Protein AF-A0A7S2QIS1-F1 (afdb_monomer)

Organism: NCBI:txid1333877

pLDDT: mean 78.97, std 19.15, range [26.39, 96.31]

Solvent-accessible surface area (backbone atoms only — not comparable to full-atom values): 29448 Å² total; per-residue (Å²): 134,86,77,78,49,50,75,44,41,36,28,48,92,84,50,73,50,76,44,69,24,84,51,72,32,66,68,44,48,47,56,44,45,28,76,73,70,75,50,74,79,68,69,43,47,18,45,85,85,67,52,71,47,90,46,44,65,52,46,37,56,51,50,71,71,72,50,53,39,27,42,43,76,37,69,70,56,55,51,52,50,48,53,50,52,52,51,52,48,49,53,52,52,47,54,53,50,52,53,54,48,50,56,50,49,54,62,44,52,55,49,53,48,52,50,53,52,48,55,51,50,53,52,51,51,50,51,48,52,52,50,52,52,51,50,51,54,50,52,49,52,52,48,53,51,52,51,51,52,45,56,52,48,55,57,47,50,51,54,50,51,54,52,48,51,52,50,53,49,52,51,48,54,51,49,56,48,50,52,54,49,52,48,52,51,52,53,48,51,50,52,51,53,51,51,52,50,52,53,49,51,50,50,51,50,49,53,54,46,54,55,44,56,50,49,54,52,48,52,49,51,52,49,52,48,51,54,50,51,52,50,51,47,53,52,47,53,55,51,46,65,58,56,56,73,64,48,67,79,51,59,81,72,65,83,79,73,79,97,74,83,88,85,86,81,89,87,85,90,82,91,90,90,89,89,90,88,94,93,92,92,92,89,94,90,90,89,87,93,86,92,87,92,87,87,80,64,71,66,58,50,50,57,49,54,50,52,48,51,52,49,59,48,51,50,48,53,52,44,54,51,52,50,52,51,50,48,52,51,50,52,52,49,51,51,51,51,52,50,49,50,52,53,48,55,50,51,52,51,51,50,48,54,52,48,57,54,47,51,50,51,52,50,53,50,49,51,55,50,53,59,53,61,69,47,66,86,54,86,83,47,78,65,61,53,50,53,47,55,48,51,54,48,53,54,51,50,51,52,49,49,55,49,51,52,51,52,50,52,51,51,51,51,49,54,51,48,52,53,49,52,52,49,54,51,48,56,53,50,56,48,52,50,52,51,51,51,52,52,49,54,48,54,55,51,52,49,54,50,50,57,48,51,52,48,52,57,46,53,55,47,51,53,51,52,51,53,49,56,46,53,61,46,51,54,70,54,50,69,77,75,68,80,88,86,88,80,91,83,93,78,88,78,85,87,78,85,78,77,93,81,81,79,90,86,87,133

Mean predicted aligned error: 23.15 Å

Radius of gyration: 76.37 Å; Cα contacts (8 Å, |Δi|>4): 137; chains: 1; bounding box: 144×83×243 Å

Sequence (507 aa):
METGGQSVTVQVCGRRERVSVPQVTARALAAAVERRFEVRPPFLFADQQGRVLPDDAAIASYVGLGDPLVVRLTEGVLHDFGRRVDQMRHLQWGFLADQLAAAKQDGSEQKADMQKWGLAVEQEQAARQAADAQLQSSVSALHEQLVQDRAARDALQKKVEERTGEVQLKLRQALDHVQGLLSKERDGIHAALAAESAARDEANARMRKDVSDIKDALAAEEGQRKFADDALRLSLQQAESFTGRDNEGRLIQMQGLANSVKDLQASLHEVKTEVGKAHFTIGSKYQDAEQMHKQGAGEHARQLGELQRALDVEAKERQVLGDTVRHLAAELARRSDEEAQARGSEIERLTRFISEESDRRQEGYRQVKASVSSLEPLSGQPSQVRELEQTILECRELMRAEQGERENLLGDLARKNELLQASVARLREDCKEAMQREVRSRVDREQAVREEMERRLHEVRSDVEVLAGHLYRDDAHSHASGKDLGGFGSARLVGHDFGAGRDAYGG

Foldseek 3Di:
DDLQWDWAWAAEPNDIDIFTFSAQFQVRVQVRCCVPVVQHDDKFKDFPVRHTQDGSVSRRVRRVVVGYIYIDHDPVSVVVVVVVVVVVVVVVVVVVVVVVVVVVVVVVVVVVVVVVVVVVVVVVVVVVVVVVVVVVVVVVVVVVVVVVVVVVVVVVVVVVVVVVVVVVVVVVVVVVVVVVVVVVVVVVVVVVVVVVVVVVVVVVVVVVVVVVVVVVVVVVVVVVVVVVVVVVVVVVVVVCVVVVVVCVVVVVPPPDDDPDDDDDDDDDDDDDDDDDDDDDDDDDDDDDDDDDDDDDVPPVVVVCVVVVVVVVVVVVVVVVVVVVVVVVVVVVVVVVVVVVVVVVVVVVVVVVVVVVVVVVVVVVVVVVVVVVVVCVVVVPDPVVVVVVVVVVVVVVVVVVVVVVVVVVVVVVVV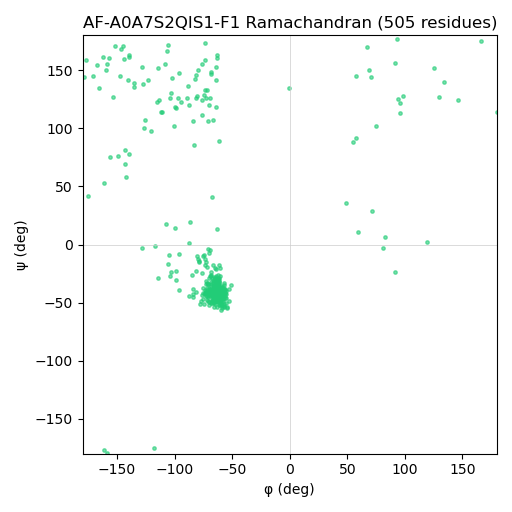VVVVVVVVVVVVVVVVVVVVVVVVVVVVVVVVVVVVVVVVVVVVVVVVVVVVVVVVVVVVVVVPVVPDDDDDDDDDDDDDDDDDDDDDDDDDD

Secondary structure (DSSP, 8-state):
-----EEEEEEETTEEEEEEESS--HHHHHHHHHHHH-PPSPEEEE-TT-PBP-SHHHHHHHHTTTPPEEEEEPHHHHHHHHHHHHHHHHHHHHHHHHHHHHHHHHHHHHHHHHHHHHHHHHHHHHHHHHHHHHHHHHHHHHHHHHHHHHHHHHHHHHHHHHHHHHHHHHHHHHHHHHHHHHHHHHHHHHHHHHHHHHHHHHHHHHHHHHHHHHHHHHHHHHHHHHHHHHHHHHHHHHHHHHHHHHHHHHHTTSTTS----------------------------------------HHHHHHHHHHHHHHHHHHHHHHHHHHHHHHHHHHHHHHHHHHHHHHHHHHHHHHHHHHHHHHHHHHHHHHHHHHHHTTGGGTT-HHHHHHHHHHHHHHHHHHHHHHHHHHHHHHHHHHHHHHHHHHHHHHHHHHHHHHHHHHHHHHHHHHHHHHHHHHHHHHHHHHHHHHHHHHHHHHHHHTTS---------------PPP--------

Structure (mmCIF, N/CA/C/O backbone):
data_AF-A0A7S2QIS1-F1
#
_entry.id   AF-A0A7S2QIS1-F1
#
loop_
_atom_site.group_PDB
_atom_site.id
_atom_site.type_symbol
_atom_site.label_atom_id
_atom_site.label_alt_id
_atom_site.label_comp_id
_atom_site.label_asym_id
_atom_site.label_entity_id
_atom_site.label_seq_id
_atom_site.pdbx_PDB_ins_code
_atom_site.Cartn_x
_atom_site.Cartn_y
_atom_site.Cartn_z
_atom_site.occupancy
_atom_site.B_iso_or_equiv
_atom_site.auth_seq_id
_atom_site.auth_comp_id
_atom_site.auth_asym_id
_atom_site.auth_atom_id
_atom_site.pdbx_PDB_model_num
ATOM 1 N N . MET A 1 1 ? 77.927 1.293 -62.527 1.00 38.12 1 MET A N 1
ATOM 2 C CA . MET A 1 1 ? 77.959 2.004 -63.821 1.00 38.12 1 MET A CA 1
ATOM 3 C C . MET A 1 1 ? 76.641 2.725 -63.966 1.00 38.12 1 MET A C 1
ATOM 5 O O . MET A 1 1 ? 75.612 2.063 -63.980 1.00 38.12 1 MET A O 1
ATOM 9 N N . GLU A 1 2 ? 76.662 4.050 -64.002 1.00 40.25 2 GLU A N 1
ATOM 10 C CA . GLU A 1 2 ? 75.451 4.850 -64.174 1.00 40.25 2 GLU A CA 1
ATOM 11 C C . GLU A 1 2 ? 75.141 4.946 -65.670 1.00 40.25 2 GLU A C 1
ATOM 13 O O . GLU A 1 2 ? 75.840 5.617 -66.426 1.00 40.25 2 GLU A O 1
ATOM 18 N N . THR A 1 3 ? 74.117 4.226 -66.126 1.00 48.91 3 THR A N 1
ATOM 19 C CA . THR A 1 3 ? 73.605 4.386 -67.490 1.00 48.91 3 THR A CA 1
ATOM 20 C C . THR A 1 3 ? 72.883 5.726 -67.570 1.00 48.91 3 THR A C 1
ATOM 22 O O . THR A 1 3 ? 71.795 5.858 -67.007 1.00 48.91 3 THR A O 1
ATOM 25 N N . GLY A 1 4 ? 73.490 6.712 -68.235 1.00 56.56 4 GLY A N 1
ATOM 26 C CA . GLY A 1 4 ? 72.956 8.070 -68.370 1.00 56.56 4 GLY A CA 1
ATOM 27 C C . GLY A 1 4 ? 71.607 8.105 -69.090 1.00 56.56 4 GLY A C 1
ATOM 28 O O . GLY A 1 4 ? 71.554 8.229 -70.310 1.00 56.56 4 GLY A O 1
ATOM 29 N N . GLY A 1 5 ? 70.520 7.978 -68.327 1.00 70.38 5 GLY A N 1
ATOM 30 C CA . GLY A 1 5 ? 69.157 7.987 -68.847 1.00 70.38 5 GLY A CA 1
ATOM 31 C C . GLY A 1 5 ? 68.770 9.367 -69.371 1.00 70.38 5 GLY A C 1
ATOM 32 O O . GLY A 1 5 ? 68.854 10.364 -68.653 1.00 70.38 5 GLY A O 1
ATOM 33 N N . GLN A 1 6 ? 68.323 9.423 -70.622 1.00 80.75 6 GLN A N 1
ATOM 34 C CA . GLN A 1 6 ? 67.817 10.645 -71.233 1.00 80.75 6 GLN A CA 1
ATOM 35 C C . GLN A 1 6 ? 66.428 10.954 -70.662 1.00 80.75 6 GLN A C 1
ATOM 37 O O . GLN A 1 6 ? 65.549 10.092 -70.600 1.00 80.75 6 GLN A O 1
ATOM 42 N N . SER A 1 7 ? 66.251 12.189 -70.190 1.00 88.31 7 SER A N 1
ATOM 43 C CA . SER A 1 7 ? 65.074 12.606 -69.427 1.00 88.31 7 SER A CA 1
ATOM 44 C C . SER A 1 7 ? 64.098 13.361 -70.330 1.00 88.31 7 SER A C 1
ATOM 46 O O . SER A 1 7 ? 64.311 14.526 -70.655 1.00 88.31 7 SER A O 1
ATOM 48 N N . VAL A 1 8 ? 63.037 12.678 -70.757 1.00 91.25 8 VAL A N 1
ATOM 49 C CA . VAL A 1 8 ? 62.093 13.134 -71.785 1.00 91.25 8 VAL A CA 1
ATOM 50 C C . VAL A 1 8 ? 60.805 13.617 -71.134 1.00 91.25 8 VAL A C 1
ATOM 52 O O . VAL A 1 8 ? 60.216 12.906 -70.321 1.00 91.25 8 VAL A O 1
ATOM 55 N N . THR A 1 9 ? 60.333 14.808 -71.497 1.00 92.94 9 THR A N 1
ATOM 56 C CA . THR A 1 9 ? 59.001 15.270 -71.078 1.00 92.94 9 THR A CA 1
ATOM 57 C C . THR A 1 9 ? 57.951 14.665 -72.008 1.00 92.94 9 THR A C 1
ATOM 59 O O . THR A 1 9 ? 58.052 14.808 -73.223 1.00 92.94 9 THR A O 1
ATOM 62 N N . VAL A 1 10 ? 56.948 13.990 -71.449 1.00 93.81 10 VAL A N 1
ATOM 63 C CA . VAL A 1 10 ? 55.890 13.296 -72.193 1.00 93.81 10 VAL A CA 1
ATOM 64 C C . VAL A 1 10 ? 54.515 13.747 -71.698 1.00 93.81 10 VAL A C 1
ATOM 66 O O . VAL A 1 10 ? 54.293 13.891 -70.494 1.00 93.81 10 VAL A O 1
ATOM 69 N N . GLN A 1 11 ? 53.585 13.967 -72.628 1.00 93.62 11 GLN A N 1
ATOM 70 C CA . GLN A 1 11 ? 52.200 14.345 -72.355 1.00 93.62 11 GLN A CA 1
ATOM 71 C C . GLN A 1 11 ? 51.240 13.213 -72.739 1.00 93.62 11 GLN A C 1
ATOM 73 O O . GLN A 1 11 ? 51.070 12.929 -73.922 1.00 93.62 11 GLN A O 1
ATOM 78 N N . VAL A 1 12 ? 50.558 12.616 -71.758 1.00 91.81 12 VAL A N 1
ATOM 79 C CA . VAL A 1 12 ? 49.517 11.591 -71.962 1.00 91.81 12 VAL A CA 1
ATOM 80 C C . VAL A 1 12 ? 48.182 12.156 -71.479 1.00 91.81 12 VAL A C 1
ATOM 82 O O . VAL A 1 12 ? 48.073 12.565 -70.326 1.00 91.81 12 VAL A O 1
ATOM 85 N N . CYS A 1 13 ? 47.165 12.211 -72.346 1.00 84.19 13 CYS A N 1
ATOM 86 C CA . CYS A 1 13 ? 45.804 12.661 -71.989 1.00 84.19 13 CYS A CA 1
ATOM 87 C C . CYS A 1 13 ? 45.747 13.994 -71.198 1.00 84.19 13 CYS A C 1
ATOM 89 O O . CYS A 1 13 ? 44.923 14.166 -70.306 1.00 84.19 13 CYS A O 1
ATOM 91 N N . GLY A 1 14 ? 46.648 14.936 -71.505 1.00 84.44 14 GLY A N 1
ATOM 92 C CA . GLY A 1 14 ? 46.762 16.240 -70.830 1.00 84.44 14 GLY A CA 1
ATOM 93 C C . GLY A 1 14 ? 47.723 16.277 -69.632 1.00 84.44 14 GLY A C 1
ATOM 94 O O . GLY A 1 14 ? 48.282 17.333 -69.344 1.00 84.44 14 GLY A O 1
ATOM 95 N N . ARG A 1 15 ? 48.007 15.140 -68.985 1.00 90.88 15 ARG A N 1
ATOM 96 C CA . ARG A 1 15 ? 48.992 15.030 -67.897 1.00 90.88 15 ARG A CA 1
ATOM 97 C C . ARG A 1 15 ? 50.411 15.040 -68.481 1.00 90.88 15 ARG A C 1
ATOM 99 O O . ARG A 1 15 ? 50.727 14.221 -69.341 1.00 90.88 15 ARG A O 1
ATOM 106 N N . ARG A 1 16 ? 51.260 15.968 -68.027 1.00 92.06 16 ARG A N 1
ATOM 107 C CA . ARG A 1 16 ? 52.677 16.095 -68.424 1.00 92.06 16 ARG A CA 1
ATOM 108 C C . ARG A 1 16 ? 53.584 15.567 -67.318 1.00 92.06 16 ARG A C 1
ATOM 110 O O . ARG A 1 16 ? 53.503 16.063 -66.201 1.00 92.06 16 ARG A O 1
ATOM 117 N N . GLU A 1 17 ? 54.477 14.632 -67.632 1.00 92.69 17 GLU A N 1
ATOM 118 C CA . GLU A 1 17 ? 55.525 14.171 -66.710 1.00 92.69 17 GLU A CA 1
ATOM 119 C C . GLU A 1 17 ? 56.859 13.951 -67.426 1.00 92.69 17 GLU A C 1
ATOM 121 O O . GLU A 1 17 ? 56.909 13.821 -68.647 1.00 92.69 17 GLU A O 1
ATOM 126 N N . ARG A 1 18 ? 57.957 13.906 -66.663 1.00 91.94 18 ARG A N 1
ATOM 127 C CA . ARG A 1 18 ? 59.291 13.607 -67.189 1.00 91.94 18 ARG A CA 1
ATOM 128 C C . ARG A 1 18 ? 59.643 12.145 -66.912 1.00 91.94 18 ARG A C 1
ATOM 130 O O . ARG A 1 18 ? 59.717 11.739 -65.755 1.00 91.94 18 ARG A O 1
ATOM 137 N N . VAL A 1 19 ? 59.862 11.365 -67.967 1.00 92.69 19 VAL A N 1
ATOM 138 C CA . VAL A 1 19 ? 60.291 9.961 -67.897 1.00 92.69 19 VAL A CA 1
ATOM 139 C C . VAL A 1 19 ? 61.784 9.849 -68.194 1.00 92.69 19 VAL A C 1
ATOM 141 O O . VAL A 1 19 ? 62.308 10.565 -69.042 1.00 92.69 19 VAL A O 1
ATOM 144 N N . SER A 1 20 ? 62.482 8.945 -67.508 1.00 90.50 20 SER A N 1
ATOM 145 C CA . SER A 1 20 ? 63.873 8.605 -67.830 1.00 90.50 20 SER A CA 1
ATOM 146 C C . SER A 1 20 ? 63.899 7.345 -68.690 1.00 90.50 20 SER A C 1
ATOM 148 O O . SER A 1 20 ? 63.323 6.328 -68.298 1.00 90.50 20 SER A O 1
ATOM 150 N N . VAL A 1 21 ? 64.549 7.407 -69.853 1.00 91.06 21 VAL A N 1
ATOM 151 C CA . VAL A 1 21 ? 64.734 6.266 -70.762 1.00 91.06 21 VAL A CA 1
ATOM 152 C C . VAL A 1 21 ? 66.221 6.032 -71.043 1.00 91.06 21 VAL A C 1
ATOM 154 O O . VAL A 1 21 ? 66.971 6.995 -71.193 1.00 91.06 21 VAL A O 1
ATOM 157 N N . PRO A 1 22 ? 66.687 4.771 -71.143 1.00 86.81 22 PRO A N 1
ATOM 158 C CA . PRO A 1 22 ? 68.093 4.482 -71.440 1.00 86.81 22 PRO A CA 1
ATOM 159 C C . PRO A 1 22 ? 68.480 4.867 -72.877 1.00 86.81 22 PRO A C 1
ATOM 161 O O . PRO A 1 22 ? 69.638 5.166 -73.142 1.00 86.81 22 PRO A O 1
ATOM 164 N N . GLN A 1 23 ? 67.510 4.857 -73.796 1.00 87.50 23 GLN A N 1
ATOM 165 C CA . GLN A 1 23 ? 67.614 5.310 -75.182 1.00 87.50 23 GLN A CA 1
ATOM 166 C C . GLN A 1 23 ? 66.253 5.874 -75.603 1.00 87.50 23 GLN A C 1
ATOM 168 O O . GLN A 1 23 ? 65.217 5.348 -75.189 1.00 87.50 23 GLN A O 1
ATOM 173 N N . VAL A 1 24 ? 66.235 6.919 -76.431 1.00 88.88 24 VAL A N 1
ATOM 174 C CA . VAL A 1 24 ? 64.994 7.506 -76.958 1.00 88.88 24 VAL A CA 1
ATOM 175 C C . VAL A 1 24 ? 64.531 6.703 -78.176 1.00 88.88 24 VAL A C 1
ATOM 177 O O . VAL A 1 24 ? 64.858 7.013 -79.314 1.00 88.88 24 VAL A O 1
ATOM 180 N N . THR A 1 25 ? 63.782 5.636 -77.903 1.00 91.12 25 THR A N 1
ATOM 181 C CA . THR A 1 25 ? 63.084 4.803 -78.895 1.00 91.12 25 THR A CA 1
ATOM 182 C C . THR A 1 25 ? 61.619 4.658 -78.501 1.00 91.12 25 THR A C 1
ATOM 184 O O . THR A 1 25 ? 61.286 4.685 -77.311 1.00 91.12 25 THR A O 1
ATOM 187 N N . ALA A 1 26 ? 60.731 4.446 -79.471 1.00 89.38 26 ALA A N 1
ATOM 188 C CA . ALA A 1 26 ? 59.305 4.217 -79.263 1.00 89.38 26 ALA A CA 1
ATOM 189 C C . ALA A 1 26 ? 59.052 3.075 -78.265 1.00 89.38 26 ALA A C 1
ATOM 191 O O . ALA A 1 26 ? 58.175 3.182 -77.411 1.00 89.38 26 ALA A O 1
ATOM 192 N N . ARG A 1 27 ? 59.861 2.005 -78.308 1.00 90.75 27 ARG A N 1
ATOM 193 C CA . ARG A 1 27 ? 59.760 0.872 -77.371 1.00 90.75 27 ARG A CA 1
ATOM 194 C C . ARG A 1 27 ? 60.169 1.244 -75.942 1.00 90.75 27 ARG A C 1
ATOM 196 O O . ARG A 1 27 ? 59.479 0.855 -75.000 1.00 90.75 27 ARG A O 1
ATOM 203 N N . ALA A 1 28 ? 61.272 1.973 -75.764 1.00 90.25 28 ALA A N 1
ATOM 204 C CA . ALA A 1 28 ? 61.731 2.391 -74.438 1.00 90.25 28 ALA A CA 1
ATOM 205 C C . ALA A 1 28 ? 60.793 3.440 -73.820 1.00 90.25 28 ALA A C 1
ATOM 207 O O . ALA A 1 28 ? 60.433 3.331 -72.647 1.00 90.25 28 ALA A O 1
ATOM 208 N N . LEU A 1 29 ? 60.334 4.401 -74.626 1.00 91.31 29 LEU A N 1
ATOM 209 C CA . LEU A 1 29 ? 59.331 5.387 -74.234 1.00 91.31 29 LEU A CA 1
ATOM 210 C C . LEU A 1 29 ? 57.991 4.729 -73.905 1.00 91.31 29 LEU A C 1
ATOM 212 O O . LEU A 1 29 ? 57.405 5.076 -72.887 1.00 91.31 29 LEU A O 1
ATOM 216 N N . ALA A 1 30 ? 57.528 3.747 -74.685 1.00 91.19 30 ALA A N 1
ATOM 217 C CA . ALA A 1 30 ? 56.292 3.024 -74.385 1.00 91.19 30 ALA A CA 1
ATOM 218 C C . ALA A 1 30 ? 56.373 2.305 -73.031 1.00 91.19 30 ALA A C 1
ATOM 220 O O . ALA A 1 30 ? 55.487 2.478 -72.201 1.00 91.19 30 ALA A O 1
ATOM 221 N N . ALA A 1 31 ? 57.462 1.579 -72.761 1.00 90.50 31 ALA A N 1
ATOM 222 C CA . ALA A 1 31 ? 57.654 0.904 -71.476 1.00 90.50 31 ALA A CA 1
ATOM 223 C C . ALA A 1 31 ? 57.776 1.887 -70.292 1.00 90.50 31 ALA A C 1
ATOM 225 O O . ALA A 1 31 ? 57.340 1.578 -69.182 1.00 90.50 31 ALA A O 1
ATOM 226 N N . ALA A 1 32 ? 58.355 3.074 -70.505 1.00 90.69 32 ALA A N 1
ATOM 227 C CA . ALA A 1 32 ? 58.434 4.116 -69.482 1.00 90.69 32 ALA A CA 1
ATOM 228 C C . ALA A 1 32 ? 57.080 4.809 -69.242 1.00 90.69 32 ALA A C 1
ATOM 230 O O . ALA A 1 32 ? 56.722 5.067 -68.095 1.00 90.69 32 ALA A O 1
ATOM 231 N N . VAL A 1 33 ? 56.308 5.063 -70.302 1.00 91.50 33 VAL A N 1
ATOM 232 C CA . VAL A 1 33 ? 54.951 5.625 -70.236 1.00 91.50 33 VAL A CA 1
ATOM 233 C C . VAL A 1 33 ? 53.989 4.651 -69.562 1.00 91.50 33 VAL A C 1
ATOM 235 O O . VAL A 1 33 ? 53.273 5.058 -68.653 1.00 91.50 33 VAL A O 1
ATOM 238 N N . GLU A 1 34 ? 54.024 3.367 -69.921 1.00 91.06 34 GLU A N 1
ATOM 239 C CA . GLU A 1 34 ? 53.191 2.327 -69.304 1.00 91.06 34 GLU A CA 1
ATOM 240 C C . GLU A 1 34 ? 53.420 2.234 -67.791 1.00 91.06 34 GLU A C 1
ATOM 242 O O . GLU A 1 34 ? 52.472 2.271 -67.011 1.00 91.06 34 GLU A O 1
ATOM 247 N N . ARG A 1 35 ? 54.685 2.226 -67.354 1.00 90.00 35 ARG A N 1
ATOM 248 C CA . ARG A 1 35 ? 55.040 2.204 -65.925 1.00 90.00 35 ARG A CA 1
ATOM 249 C C . ARG A 1 35 ? 54.703 3.489 -65.168 1.00 90.00 35 ARG A C 1
ATOM 251 O O . ARG A 1 35 ? 54.626 3.445 -63.946 1.00 90.00 35 ARG A O 1
ATOM 258 N N . ARG A 1 36 ? 54.598 4.634 -65.852 1.00 89.94 36 ARG A N 1
ATOM 259 C CA . ARG A 1 36 ? 54.477 5.955 -65.207 1.00 89.94 36 ARG A CA 1
ATOM 260 C C . ARG A 1 36 ? 53.063 6.536 -65.237 1.00 89.94 36 ARG A C 1
ATOM 262 O O . ARG A 1 36 ? 52.714 7.312 -64.354 1.00 89.94 36 ARG A O 1
ATOM 269 N N . PHE A 1 37 ? 52.270 6.158 -66.234 1.00 87.56 37 PHE A N 1
ATOM 270 C CA . PHE A 1 37 ? 50.898 6.622 -66.444 1.00 87.56 37 PHE A CA 1
ATOM 271 C C . PHE A 1 37 ? 49.859 5.487 -66.358 1.00 87.56 37 PHE A C 1
ATOM 273 O O . PHE A 1 37 ? 48.674 5.756 -66.529 1.00 87.56 37 PHE A O 1
ATOM 280 N N . GLU A 1 38 ? 50.284 4.236 -66.128 1.00 86.69 38 GLU A N 1
ATOM 281 C CA . GLU A 1 38 ? 49.441 3.031 -65.949 1.00 86.69 38 GLU A CA 1
ATOM 282 C C . GLU A 1 38 ? 48.514 2.682 -67.140 1.00 86.69 38 GLU A C 1
ATOM 284 O O . GLU A 1 38 ? 47.670 1.786 -67.073 1.00 86.69 38 GLU A O 1
ATOM 289 N N . VAL A 1 39 ? 48.719 3.349 -68.277 1.00 85.62 39 VAL A N 1
ATOM 290 C CA . VAL A 1 39 ? 48.115 3.041 -69.581 1.00 85.62 39 VAL A CA 1
ATOM 291 C C . VAL A 1 39 ? 48.888 1.917 -70.274 1.00 85.62 39 VAL A C 1
ATOM 293 O O . VAL A 1 39 ? 50.107 1.853 -70.164 1.00 85.62 39 VAL A O 1
ATOM 296 N N . ARG A 1 40 ? 48.218 1.050 -71.041 1.00 84.88 40 ARG A N 1
ATOM 297 C CA . ARG A 1 40 ? 48.897 0.009 -71.836 1.00 84.88 40 ARG A CA 1
ATOM 298 C C . ARG A 1 40 ? 49.119 0.443 -73.291 1.00 84.88 40 ARG A C 1
ATOM 300 O O . ARG A 1 40 ? 48.264 1.150 -73.828 1.00 84.88 40 ARG A O 1
ATOM 307 N N . PRO A 1 41 ? 50.214 0.004 -73.944 1.00 84.50 41 PRO A N 1
ATOM 308 C CA . PRO A 1 41 ? 50.383 0.143 -75.391 1.00 84.50 41 PRO A CA 1
ATOM 309 C C . PRO A 1 41 ? 49.298 -0.653 -76.156 1.00 84.50 41 PRO A C 1
ATOM 311 O O . PRO A 1 41 ? 48.717 -1.580 -75.587 1.00 84.50 41 PRO A O 1
ATOM 314 N N . PRO A 1 42 ? 49.034 -0.353 -77.446 1.00 87.00 42 PRO A N 1
ATOM 315 C CA . PRO A 1 42 ? 49.827 0.498 -78.335 1.00 87.00 42 PRO A CA 1
ATOM 316 C C . PRO A 1 42 ? 49.573 2.006 -78.186 1.00 87.00 42 PRO A C 1
ATOM 318 O O . PRO A 1 42 ? 48.441 2.470 -78.024 1.00 87.00 42 PRO A O 1
ATOM 321 N N . PHE A 1 43 ? 50.666 2.762 -78.311 1.00 89.81 43 PHE A N 1
ATOM 322 C CA . PHE A 1 43 ? 50.721 4.223 -78.285 1.00 89.81 43 PHE A CA 1
ATOM 323 C C . PHE A 1 43 ? 51.164 4.770 -79.642 1.00 89.81 43 PHE A C 1
ATOM 325 O O . PHE A 1 43 ? 51.945 4.126 -80.341 1.00 89.81 43 PHE A O 1
ATOM 332 N N . LEU A 1 44 ? 50.735 5.988 -79.968 1.00 90.94 44 LEU A N 1
ATOM 333 C CA . LEU A 1 44 ? 51.276 6.774 -81.075 1.00 90.94 44 LEU A CA 1
ATOM 334 C C . LEU A 1 44 ? 51.987 8.005 -80.504 1.00 90.94 44 LEU A C 1
ATOM 336 O O . LEU A 1 44 ? 51.384 8.777 -79.756 1.00 90.94 44 LEU A O 1
ATOM 340 N N . PHE A 1 45 ? 53.260 8.183 -80.851 1.00 93.31 45 PHE A N 1
ATOM 341 C CA . PHE A 1 45 ? 54.053 9.350 -80.462 1.00 93.31 45 PHE A CA 1
ATOM 342 C C . PHE A 1 45 ? 53.878 10.467 -81.493 1.00 93.31 45 PHE A C 1
ATOM 344 O O . PHE A 1 45 ? 53.877 10.208 -82.694 1.00 93.31 45 PHE A O 1
ATOM 351 N N . ALA A 1 46 ? 53.705 11.701 -81.032 1.00 93.19 46 ALA A N 1
ATOM 352 C CA . ALA A 1 46 ? 53.415 12.859 -81.865 1.00 93.19 46 ALA A CA 1
ATOM 353 C C . ALA A 1 46 ? 54.100 14.129 -81.339 1.00 93.19 46 ALA A C 1
ATOM 355 O O . ALA A 1 46 ? 54.446 14.220 -80.159 1.00 93.19 46 ALA A O 1
ATOM 356 N N . ASP A 1 47 ? 54.265 15.119 -82.213 1.00 92.06 47 ASP A N 1
ATOM 357 C CA . ASP A 1 47 ? 54.684 16.465 -81.816 1.00 92.06 47 ASP A CA 1
ATOM 358 C C . ASP A 1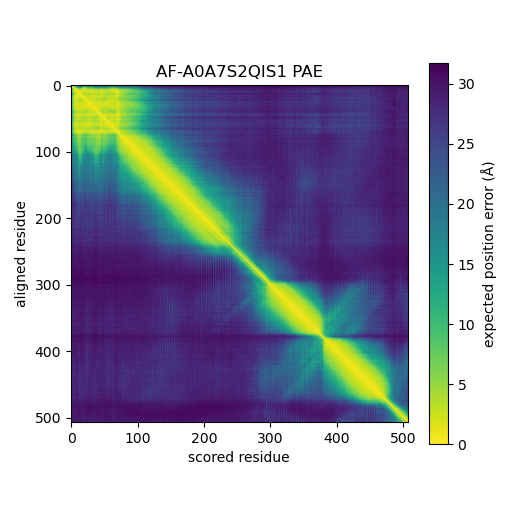 47 ? 53.561 17.248 -81.104 1.00 92.06 47 ASP A C 1
ATOM 360 O O . ASP A 1 47 ? 52.406 16.812 -81.032 1.00 92.06 47 ASP A O 1
ATOM 364 N N . GLN A 1 48 ? 53.887 18.433 -80.574 1.00 88.94 48 GLN A N 1
ATOM 365 C CA . GLN A 1 48 ? 52.898 19.330 -79.958 1.00 88.94 48 GLN A CA 1
ATOM 366 C C . GLN A 1 48 ? 51.794 19.790 -80.927 1.00 88.94 48 GLN A C 1
ATOM 368 O O . GLN A 1 48 ? 50.724 20.203 -80.484 1.00 88.94 48 GLN A O 1
ATOM 373 N N . GLN A 1 49 ? 52.031 19.706 -82.238 1.00 88.56 49 GLN A N 1
ATOM 374 C CA . GLN A 1 49 ? 51.069 20.016 -83.296 1.00 88.56 49 GLN A CA 1
ATOM 375 C C . GLN A 1 49 ? 50.188 18.801 -83.668 1.00 88.56 49 GLN A C 1
ATOM 377 O O . GLN A 1 49 ? 49.317 18.908 -84.532 1.00 88.56 49 GLN A O 1
ATOM 382 N N . GLY A 1 50 ? 50.368 17.655 -83.000 1.00 84.81 50 GLY A N 1
ATOM 383 C CA . GLY A 1 50 ? 49.558 16.445 -83.143 1.00 84.81 50 GLY A CA 1
ATOM 384 C C . GLY A 1 50 ? 49.937 15.533 -84.315 1.00 84.81 50 GLY A C 1
ATOM 385 O O . GLY A 1 50 ? 49.218 14.554 -84.561 1.00 84.81 50 GLY A O 1
ATOM 386 N N . ARG A 1 51 ? 51.040 15.819 -85.023 1.00 90.69 51 ARG A N 1
ATOM 387 C CA . ARG A 1 51 ? 51.561 15.021 -86.145 1.00 90.69 51 ARG A CA 1
ATOM 388 C C . ARG A 1 51 ? 52.340 13.824 -85.604 1.00 90.69 51 ARG A C 1
ATOM 390 O O . ARG A 1 51 ? 53.222 13.986 -84.767 1.00 90.69 51 ARG A O 1
ATOM 397 N N . VAL A 1 52 ? 52.005 12.624 -86.075 1.00 91.19 52 VAL A N 1
ATOM 398 C CA . VAL A 1 52 ? 52.624 11.369 -85.615 1.00 91.19 52 VAL A CA 1
ATOM 399 C C . VAL A 1 52 ? 54.061 11.264 -86.129 1.00 91.19 52 VAL A C 1
ATOM 401 O O . VAL A 1 52 ? 54.312 11.474 -87.315 1.00 91.19 52 VAL A O 1
ATOM 404 N N . LEU A 1 53 ? 54.988 10.913 -85.240 1.00 92.31 53 LEU A N 1
ATOM 405 C CA . LEU A 1 53 ? 56.387 10.643 -85.564 1.00 92.31 53 LEU A CA 1
ATOM 406 C C . LEU A 1 53 ? 56.513 9.155 -85.956 1.00 92.31 53 LEU A C 1
ATOM 408 O O . LEU A 1 53 ? 56.138 8.300 -85.151 1.00 92.31 53 LEU A O 1
ATOM 412 N N . PRO A 1 54 ? 56.961 8.823 -87.183 1.00 86.69 54 PRO A N 1
ATOM 413 C CA . PRO A 1 54 ? 56.804 7.475 -87.738 1.00 86.69 54 PRO A CA 1
ATOM 414 C C . PRO A 1 54 ? 57.851 6.460 -87.258 1.00 86.69 54 PRO A C 1
ATOM 416 O O . PRO A 1 54 ? 57.595 5.260 -87.329 1.00 86.6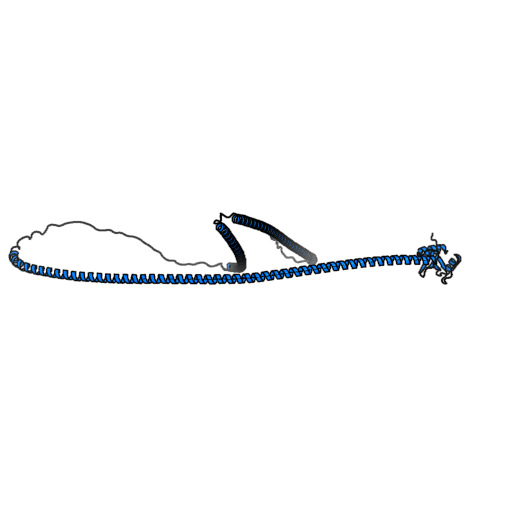9 54 PRO A O 1
ATOM 419 N N . ASP A 1 55 ? 59.020 6.915 -86.800 1.00 90.81 55 ASP A N 1
ATOM 420 C CA . ASP A 1 55 ? 60.150 6.065 -86.429 1.00 90.81 55 ASP A CA 1
ATOM 421 C C . ASP A 1 55 ? 60.945 6.609 -85.226 1.00 90.81 55 ASP A C 1
ATOM 423 O O . ASP A 1 55 ? 60.747 7.734 -84.754 1.00 90.81 55 ASP A O 1
ATOM 427 N N . ASP A 1 56 ? 61.867 5.786 -84.717 1.00 91.56 56 ASP A N 1
ATOM 428 C CA . ASP A 1 56 ? 62.736 6.136 -83.588 1.00 91.56 56 ASP A CA 1
ATOM 429 C C . ASP A 1 56 ? 63.634 7.350 -83.891 1.00 91.56 56 ASP A C 1
ATOM 431 O O . ASP A 1 56 ? 63.964 8.108 -82.979 1.00 91.56 56 ASP A O 1
ATOM 435 N N . ALA A 1 57 ? 64.001 7.574 -85.158 1.00 89.50 57 ALA A N 1
ATOM 436 C CA . ALA A 1 57 ? 64.847 8.692 -85.570 1.00 89.50 57 ALA A CA 1
ATOM 437 C C . ALA A 1 57 ? 64.109 10.038 -85.472 1.00 89.50 57 ALA A C 1
ATOM 439 O O . ALA A 1 57 ? 64.647 10.996 -84.912 1.00 89.50 57 ALA A O 1
ATOM 440 N N . ALA A 1 58 ? 62.862 10.106 -85.944 1.00 89.69 58 ALA A N 1
ATOM 441 C CA . ALA A 1 58 ? 62.001 11.274 -85.801 1.00 89.69 58 ALA A CA 1
ATOM 442 C C . ALA A 1 58 ? 61.685 11.565 -84.325 1.00 89.69 58 ALA A C 1
ATOM 444 O O . ALA A 1 58 ? 61.721 12.723 -83.907 1.00 89.69 58 ALA A O 1
ATOM 445 N N . ILE A 1 59 ? 61.440 10.526 -83.516 1.00 90.12 59 ILE A N 1
ATOM 446 C CA . ILE A 1 59 ? 61.205 10.675 -82.072 1.00 90.12 59 ILE A CA 1
ATOM 447 C C . ILE A 1 59 ? 62.460 11.206 -81.365 1.00 90.12 59 ILE A C 1
ATOM 449 O O . ILE A 1 59 ? 62.366 12.183 -80.621 1.00 90.12 59 ILE A O 1
ATOM 453 N N . ALA A 1 60 ? 63.639 10.631 -81.623 1.00 89.38 60 ALA A N 1
ATOM 454 C CA . ALA A 1 60 ? 64.900 11.101 -81.047 1.00 89.38 60 ALA A CA 1
ATOM 455 C C . ALA A 1 60 ? 65.246 12.536 -81.478 1.00 89.38 60 ALA A C 1
ATOM 457 O O . ALA A 1 60 ? 65.658 13.346 -80.646 1.00 89.38 60 ALA A O 1
ATOM 458 N N . SER A 1 61 ? 65.023 12.879 -82.751 1.00 88.88 61 SER A N 1
ATOM 459 C CA . SER A 1 61 ? 65.247 14.231 -83.269 1.00 88.88 61 SER A CA 1
ATOM 460 C C . SER A 1 61 ? 64.303 15.260 -82.639 1.00 88.88 61 SER A C 1
ATOM 462 O O . SER A 1 61 ? 64.768 16.328 -82.246 1.00 88.88 61 SER A O 1
ATOM 464 N N . TYR A 1 62 ? 63.013 14.937 -82.473 1.00 90.06 62 TYR A N 1
ATOM 465 C CA . TYR A 1 62 ? 62.047 15.841 -81.842 1.00 90.06 62 TYR A CA 1
ATOM 466 C C . TYR A 1 62 ? 62.331 16.042 -80.346 1.00 90.06 62 TYR A C 1
ATOM 468 O O . TYR A 1 62 ? 62.353 17.171 -79.862 1.00 90.06 62 TYR A O 1
ATOM 476 N N . VAL A 1 63 ? 62.644 14.963 -79.620 1.00 89.56 63 VAL A N 1
ATOM 477 C CA . VAL A 1 63 ? 63.051 15.027 -78.204 1.00 89.56 63 VAL A CA 1
ATOM 478 C C . VAL A 1 63 ? 64.338 15.843 -78.016 1.00 89.56 63 VAL A C 1
ATOM 480 O O . VAL A 1 63 ? 64.477 16.540 -77.010 1.00 89.56 63 VAL A O 1
ATOM 483 N N . GLY A 1 64 ? 65.247 15.831 -78.997 1.00 85.69 64 GLY A N 1
ATOM 484 C CA . GLY A 1 64 ? 66.450 16.670 -79.017 1.00 85.69 64 GLY A CA 1
ATOM 485 C C . GLY A 1 64 ? 66.185 18.183 -79.031 1.00 85.69 64 GLY A C 1
ATOM 486 O O . GLY A 1 64 ? 67.075 18.948 -78.668 1.00 85.69 64 GLY A O 1
ATOM 487 N N . LEU A 1 65 ? 64.971 18.625 -79.384 1.00 86.81 65 LEU A N 1
ATOM 488 C CA . LEU A 1 65 ? 64.550 20.031 -79.305 1.00 86.81 65 LEU A CA 1
ATOM 489 C C . LEU A 1 65 ? 64.137 20.457 -77.880 1.00 86.81 65 LEU A C 1
ATOM 491 O O . LEU A 1 65 ? 63.921 21.641 -77.636 1.00 86.81 65 LEU A O 1
ATOM 495 N N . GLY A 1 66 ? 64.008 19.511 -76.940 1.00 83.38 66 GLY A N 1
ATOM 496 C CA . GLY A 1 66 ? 63.551 19.753 -75.562 1.00 83.38 66 GLY A CA 1
ATOM 497 C C . GLY A 1 66 ? 62.028 19.855 -75.390 1.00 83.38 66 GLY A C 1
ATOM 498 O O . GLY A 1 66 ? 61.542 19.974 -74.263 1.00 83.38 66 GLY A O 1
ATOM 499 N N . ASP A 1 67 ? 61.279 19.775 -76.489 1.00 89.06 67 ASP A N 1
ATOM 500 C CA . ASP A 1 67 ? 59.820 19.861 -76.531 1.00 89.06 67 ASP A CA 1
ATOM 501 C C . ASP A 1 67 ? 59.127 18.638 -75.877 1.00 89.06 67 ASP A C 1
ATOM 503 O O . ASP A 1 67 ? 59.636 17.514 -75.946 1.00 89.06 67 ASP A O 1
ATOM 507 N N . PRO A 1 68 ? 57.940 18.807 -75.257 1.00 90.69 68 PRO A N 1
ATOM 508 C CA . PRO A 1 68 ? 57.170 17.694 -74.713 1.00 90.69 68 PRO A CA 1
ATOM 509 C C . PRO A 1 68 ? 56.570 16.814 -75.820 1.00 90.69 68 PRO A C 1
ATOM 511 O O . PRO A 1 68 ? 55.733 17.255 -76.608 1.00 90.69 68 PRO A O 1
ATOM 514 N N . LEU A 1 69 ? 56.942 15.534 -75.819 1.00 92.94 69 LEU A N 1
ATOM 515 C CA . LEU A 1 69 ? 56.432 14.518 -76.739 1.00 92.94 69 LEU A CA 1
ATOM 516 C C . LEU A 1 69 ? 54.984 14.146 -76.379 1.00 92.94 69 LEU A C 1
ATOM 518 O O . LEU A 1 69 ? 54.699 13.758 -75.244 1.00 92.94 69 LEU A O 1
ATOM 522 N N . VAL A 1 70 ? 54.055 14.231 -77.330 1.00 93.31 70 VAL A N 1
ATOM 523 C CA . VAL A 1 70 ? 52.639 13.914 -77.098 1.00 93.31 70 VAL A CA 1
ATOM 524 C C . VAL A 1 70 ? 52.388 12.431 -77.359 1.00 93.31 70 VAL A C 1
ATOM 526 O O . VAL A 1 70 ? 52.670 11.919 -78.438 1.00 93.31 70 VAL A O 1
ATOM 529 N N . VAL A 1 71 ? 51.815 11.730 -76.383 1.00 92.31 71 VAL A N 1
ATOM 530 C CA . VAL A 1 71 ? 51.346 10.349 -76.532 1.00 92.31 71 VAL A CA 1
ATOM 531 C C . VAL A 1 71 ? 49.846 10.351 -76.769 1.00 92.31 71 VAL A C 1
ATOM 533 O O . VAL A 1 71 ? 49.052 10.747 -75.910 1.00 92.31 71 VAL A O 1
ATOM 536 N N . ARG A 1 72 ? 49.453 9.848 -77.937 1.00 90.25 72 ARG A N 1
ATOM 537 C CA . ARG A 1 72 ? 48.065 9.543 -78.272 1.00 90.25 72 ARG A CA 1
ATOM 538 C C . ARG A 1 72 ? 47.812 8.067 -77.967 1.00 90.25 72 ARG A C 1
ATOM 540 O O . ARG A 1 72 ? 48.501 7.191 -78.492 1.00 90.25 72 ARG A O 1
ATOM 547 N N . LEU A 1 73 ? 46.825 7.799 -77.115 1.00 88.62 73 LEU A N 1
ATOM 548 C CA . LEU A 1 73 ? 46.299 6.447 -76.930 1.00 88.62 73 LEU A CA 1
ATOM 549 C C . LEU A 1 73 ? 45.566 6.013 -78.205 1.00 88.62 73 LEU A C 1
ATOM 551 O O . LEU A 1 73 ? 44.958 6.837 -78.891 1.00 88.62 73 LEU A O 1
ATOM 555 N N . THR A 1 74 ? 45.626 4.723 -78.518 1.00 86.00 74 THR A N 1
ATOM 556 C CA . THR A 1 74 ? 44.856 4.139 -79.620 1.00 86.00 74 THR A CA 1
ATOM 557 C C . THR A 1 74 ? 43.385 3.961 -79.234 1.00 86.00 74 THR A C 1
ATOM 559 O O . THR A 1 74 ? 43.040 3.846 -78.058 1.00 86.00 74 THR A O 1
ATOM 562 N N . GLU A 1 75 ? 42.504 3.929 -80.234 1.00 84.31 75 GLU A N 1
ATOM 563 C CA . GLU A 1 75 ? 41.048 3.859 -80.043 1.00 84.31 75 GLU A CA 1
ATOM 564 C C . GLU A 1 75 ? 40.612 2.639 -79.215 1.00 84.31 75 GLU A C 1
ATOM 566 O O . GLU A 1 75 ? 39.784 2.773 -78.318 1.00 84.31 75 GLU A O 1
ATOM 571 N N . GLY A 1 76 ? 41.247 1.478 -79.421 1.00 83.44 76 GLY A N 1
ATOM 572 C CA . GLY A 1 76 ? 41.002 0.277 -78.616 1.00 83.44 76 GLY A CA 1
ATOM 573 C C . GLY A 1 76 ? 41.288 0.474 -77.122 1.00 83.44 76 GLY A C 1
ATOM 574 O O . GLY A 1 76 ? 40.490 0.052 -76.290 1.00 83.44 76 GLY A O 1
ATOM 575 N N . VAL A 1 77 ? 42.364 1.189 -76.770 1.00 82.44 77 VAL A N 1
ATOM 576 C CA . VAL A 1 77 ? 42.702 1.504 -75.369 1.00 82.44 77 VAL A CA 1
ATOM 577 C C . VAL A 1 77 ? 41.666 2.457 -74.761 1.00 82.44 77 VAL A C 1
ATOM 579 O O . VAL A 1 77 ? 41.257 2.270 -73.616 1.00 82.44 77 VAL A O 1
ATOM 582 N N . LEU A 1 78 ? 41.187 3.448 -75.522 1.00 83.19 78 LEU A N 1
ATOM 583 C CA . LEU A 1 78 ? 40.126 4.364 -75.076 1.00 83.19 78 LEU A CA 1
ATOM 584 C C . LEU A 1 78 ? 38.781 3.644 -74.876 1.00 83.19 78 LEU A C 1
ATOM 586 O O . LEU A 1 78 ? 38.092 3.886 -73.886 1.00 83.19 78 LEU A O 1
ATOM 590 N N . HIS A 1 79 ? 38.430 2.724 -75.774 1.00 84.62 79 HIS A N 1
ATOM 591 C CA . HIS A 1 79 ? 37.237 1.881 -75.671 1.00 84.62 79 HIS A CA 1
ATOM 592 C C . HIS A 1 79 ? 37.313 0.902 -74.482 1.00 84.62 79 HIS A C 1
ATOM 594 O O . HIS A 1 79 ? 36.321 0.735 -73.770 1.00 84.62 79 HIS A O 1
ATOM 600 N N . ASP A 1 80 ? 38.483 0.326 -74.191 1.00 83.06 80 ASP A N 1
ATOM 601 C CA . ASP A 1 80 ? 38.696 -0.500 -72.994 1.00 83.06 80 ASP A CA 1
ATOM 602 C C . ASP A 1 80 ? 38.588 0.315 -71.694 1.00 83.06 80 ASP A C 1
ATOM 604 O O . ASP A 1 80 ? 38.020 -0.170 -70.710 1.00 83.06 80 ASP A O 1
ATOM 608 N N . PHE A 1 81 ? 39.060 1.569 -71.679 1.00 84.00 81 PHE A N 1
ATOM 609 C CA . PHE A 1 81 ? 38.791 2.488 -70.568 1.00 84.00 81 PHE A CA 1
ATOM 610 C C . PHE A 1 81 ? 37.293 2.780 -70.421 1.00 84.00 81 PHE A C 1
ATOM 612 O O . PHE A 1 81 ? 36.787 2.714 -69.302 1.00 84.00 81 PHE A O 1
ATOM 619 N N . GLY A 1 82 ? 36.573 3.020 -71.523 1.00 87.38 82 GLY A N 1
ATOM 620 C CA . GLY A 1 82 ? 35.114 3.174 -71.521 1.00 87.38 82 GLY A CA 1
ATOM 621 C C . GLY A 1 82 ? 34.408 1.974 -70.883 1.00 87.38 82 GLY A C 1
ATOM 622 O O . GLY A 1 82 ? 33.709 2.130 -69.884 1.00 87.38 82 GLY A O 1
ATOM 623 N N . ARG A 1 83 ? 34.697 0.756 -71.364 1.00 89.50 83 ARG A N 1
ATOM 624 C CA . ARG A 1 83 ? 34.145 -0.494 -70.809 1.00 89.50 83 ARG A CA 1
ATOM 625 C C . ARG A 1 83 ? 34.413 -0.656 -69.314 1.00 89.50 83 ARG A C 1
ATOM 627 O O . ARG A 1 83 ? 33.511 -1.056 -68.584 1.00 89.50 83 ARG A O 1
ATOM 634 N N . ARG A 1 84 ? 35.623 -0.338 -68.839 1.00 87.06 84 ARG A N 1
ATOM 635 C CA . ARG A 1 84 ? 35.959 -0.402 -67.404 1.00 87.06 84 ARG A CA 1
ATOM 636 C C . ARG A 1 84 ? 35.210 0.645 -66.585 1.00 87.06 84 ARG A C 1
ATOM 638 O O . ARG A 1 84 ? 34.741 0.326 -65.497 1.00 87.06 84 ARG A O 1
ATOM 645 N N . VAL A 1 85 ? 35.082 1.871 -67.092 1.00 88.56 85 VAL A N 1
ATOM 646 C CA . VAL A 1 85 ? 34.310 2.936 -66.436 1.00 88.56 85 VAL A CA 1
ATOM 647 C C . VAL A 1 85 ? 32.837 2.544 -66.336 1.00 88.56 85 VAL A C 1
ATOM 649 O O . VAL A 1 85 ? 32.249 2.692 -65.268 1.00 88.56 85 VAL A O 1
ATOM 652 N N . ASP A 1 86 ? 32.253 1.977 -67.390 1.00 91.88 86 ASP A N 1
ATOM 653 C CA . ASP A 1 86 ? 30.853 1.547 -67.386 1.00 91.88 86 ASP A CA 1
ATOM 654 C C . ASP A 1 86 ? 30.618 0.290 -66.534 1.00 91.88 86 ASP A C 1
ATOM 656 O O . ASP A 1 86 ? 29.612 0.212 -65.831 1.00 91.88 86 ASP A O 1
ATOM 660 N N . GLN A 1 87 ? 31.578 -0.640 -66.476 1.00 92.00 87 GLN A N 1
ATOM 661 C CA . GLN A 1 87 ? 31.545 -1.767 -65.538 1.00 92.00 87 GLN A CA 1
ATOM 662 C C . GLN A 1 87 ? 31.624 -1.296 -64.074 1.00 92.00 87 GLN A C 1
ATOM 664 O O . GLN A 1 87 ? 30.837 -1.745 -63.242 1.00 92.00 87 GLN A O 1
ATOM 669 N N . MET A 1 88 ? 32.521 -0.354 -63.756 1.00 91.94 88 MET A N 1
ATOM 670 C CA . MET A 1 88 ? 32.619 0.241 -62.416 1.00 91.94 88 MET A CA 1
ATOM 671 C C . MET A 1 88 ? 31.354 1.017 -62.040 1.00 91.94 88 MET A C 1
ATOM 673 O O . MET A 1 88 ? 30.861 0.862 -60.925 1.00 91.94 88 MET A O 1
ATOM 677 N N . ARG A 1 89 ? 30.782 1.789 -62.974 1.00 91.69 89 ARG A N 1
ATOM 678 C CA . ARG A 1 89 ? 29.480 2.451 -62.796 1.00 91.69 89 ARG A CA 1
ATOM 679 C C . ARG A 1 89 ? 28.380 1.436 -62.517 1.00 91.69 89 ARG A C 1
ATOM 681 O O . ARG A 1 89 ? 27.600 1.650 -61.600 1.00 91.69 89 ARG A O 1
ATOM 688 N N . HIS A 1 90 ? 28.306 0.340 -63.271 1.00 93.06 90 HIS A N 1
ATOM 689 C CA . HIS A 1 90 ? 27.275 -0.680 -63.075 1.00 93.06 90 HIS A CA 1
ATOM 690 C C . HIS A 1 90 ? 27.372 -1.334 -61.688 1.00 93.06 90 HIS A C 1
ATOM 692 O O . HIS A 1 90 ? 26.355 -1.470 -61.014 1.00 93.06 90 HIS A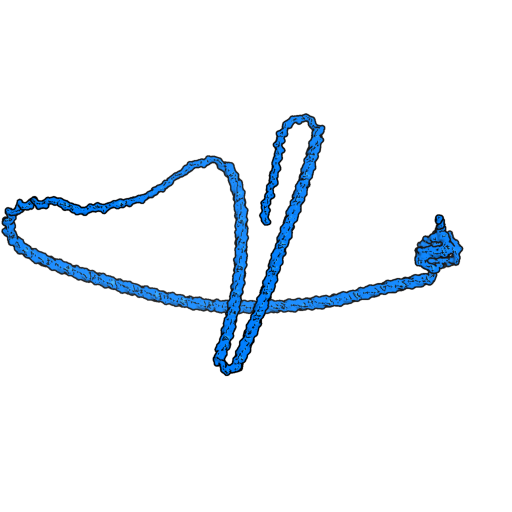 O 1
ATOM 698 N N . LEU A 1 91 ? 28.587 -1.637 -61.214 1.00 94.19 91 LEU A N 1
ATOM 699 C CA . LEU A 1 91 ? 28.821 -2.131 -59.850 1.00 94.19 91 LEU A CA 1
ATOM 700 C C . LEU A 1 91 ? 28.431 -1.100 -58.774 1.00 94.19 91 LEU A C 1
ATOM 702 O O . LEU A 1 91 ? 27.800 -1.460 -57.784 1.00 94.19 91 LEU A O 1
ATOM 706 N N . GLN A 1 92 ? 28.757 0.182 -58.976 1.00 94.25 92 GLN A N 1
ATOM 707 C CA . GLN A 1 92 ? 28.364 1.268 -58.069 1.00 94.25 92 GLN A CA 1
ATOM 708 C C . GLN A 1 92 ? 26.840 1.459 -58.021 1.00 94.25 92 GLN A C 1
ATOM 710 O O . GLN A 1 92 ? 26.275 1.577 -56.936 1.00 94.25 92 GLN A O 1
ATOM 715 N N . TRP A 1 93 ? 26.164 1.449 -59.173 1.00 94.94 93 TRP A N 1
ATOM 716 C CA . TRP A 1 93 ? 24.704 1.546 -59.252 1.00 94.94 93 TRP A CA 1
ATOM 717 C C . TRP A 1 93 ? 24.003 0.323 -58.657 1.00 94.94 93 TRP A C 1
ATOM 719 O O . TRP A 1 93 ? 22.998 0.502 -57.977 1.00 94.94 93 TRP A O 1
ATOM 729 N N . GLY A 1 94 ? 24.541 -0.886 -58.858 1.00 94.81 94 GLY A N 1
ATOM 730 C CA . GLY A 1 94 ? 24.049 -2.111 -58.221 1.00 94.81 94 GLY A CA 1
ATOM 731 C C . GLY A 1 94 ? 24.118 -2.013 -56.698 1.00 94.81 94 GLY A C 1
ATOM 732 O O . GLY A 1 94 ? 23.085 -2.042 -56.041 1.00 94.81 94 GLY A O 1
ATOM 733 N N . PHE A 1 95 ? 25.305 -1.740 -56.146 1.00 94.94 95 PHE A N 1
ATOM 734 C CA . PHE A 1 95 ? 25.487 -1.573 -54.701 1.00 94.94 95 PHE A CA 1
ATOM 735 C C . PHE A 1 95 ? 24.574 -0.488 -54.101 1.00 94.94 95 PHE A C 1
ATOM 737 O O . PHE A 1 95 ? 23.991 -0.690 -53.038 1.00 94.94 95 PHE A O 1
ATOM 744 N N . LEU A 1 96 ? 24.406 0.655 -54.776 1.00 95.12 96 LEU A N 1
ATOM 745 C CA . LEU A 1 96 ? 23.495 1.712 -54.320 1.00 95.12 96 LEU A CA 1
ATOM 746 C C . LEU A 1 96 ? 22.014 1.304 -54.411 1.00 95.12 96 LEU A C 1
ATOM 748 O O . LEU A 1 96 ? 21.223 1.727 -53.568 1.00 95.12 96 LEU A O 1
ATOM 752 N N . ALA A 1 97 ? 21.630 0.483 -55.392 1.00 93.94 97 ALA A N 1
ATOM 753 C CA . ALA A 1 97 ? 20.283 -0.073 -55.490 1.00 93.94 97 ALA A CA 1
ATOM 754 C C . ALA A 1 97 ? 20.014 -1.107 -54.384 1.00 93.94 97 ALA A C 1
ATOM 756 O O . ALA A 1 97 ? 18.952 -1.051 -53.767 1.00 93.94 97 ALA A O 1
ATOM 757 N N . ASP A 1 98 ? 20.983 -1.975 -54.081 1.00 95.50 98 ASP A N 1
ATOM 758 C CA . ASP A 1 98 ? 20.897 -2.980 -53.014 1.00 95.50 98 ASP A CA 1
ATOM 759 C C . ASP A 1 98 ? 20.800 -2.317 -51.628 1.00 95.50 98 ASP A C 1
ATOM 761 O O . ASP A 1 98 ? 19.918 -2.648 -50.836 1.00 95.50 98 ASP A O 1
ATOM 765 N N . GLN A 1 99 ? 21.632 -1.303 -51.358 1.00 95.69 99 GLN A N 1
ATOM 766 C CA . GLN A 1 99 ? 21.560 -0.491 -50.134 1.00 95.69 99 GLN A CA 1
ATOM 767 C C . GLN A 1 99 ? 20.212 0.239 -50.006 1.00 95.69 99 GLN A C 1
ATOM 769 O O . GLN A 1 99 ? 19.620 0.281 -48.927 1.00 95.69 99 GLN A O 1
ATOM 774 N N . LEU A 1 100 ? 19.682 0.781 -51.110 1.00 95.06 100 LEU A N 1
ATOM 775 C CA . LEU A 1 100 ? 18.364 1.420 -51.129 1.00 95.06 100 LEU A CA 1
ATOM 776 C C . LEU A 1 100 ? 17.215 0.409 -50.968 1.00 95.06 100 LEU A C 1
ATOM 778 O O . LEU A 1 100 ? 16.157 0.777 -50.457 1.00 95.06 100 LEU A O 1
ATOM 782 N N . ALA A 1 101 ? 17.389 -0.841 -51.402 1.00 94.88 101 ALA A N 1
ATOM 783 C CA . ALA A 1 101 ? 16.425 -1.916 -51.188 1.00 94.88 101 ALA A CA 1
ATOM 784 C C . ALA A 1 101 ? 16.404 -2.355 -49.716 1.00 94.88 101 ALA A C 1
ATOM 786 O O . ALA A 1 101 ? 15.327 -2.381 -49.122 1.00 94.88 101 ALA A O 1
ATOM 787 N N . ALA A 1 102 ? 17.575 -2.582 -49.109 1.00 94.56 102 ALA A N 1
ATOM 788 C CA . ALA A 1 102 ? 17.710 -2.895 -47.686 1.00 94.56 102 ALA A CA 1
ATOM 789 C C . ALA A 1 102 ? 17.091 -1.793 -46.806 1.00 94.56 102 ALA A C 1
ATOM 791 O O . ALA A 1 102 ? 16.153 -2.055 -46.062 1.00 94.56 102 ALA A O 1
ATOM 792 N N . ALA A 1 103 ? 17.481 -0.528 -47.002 1.00 94.44 103 ALA A N 1
ATOM 793 C CA . ALA A 1 103 ? 16.930 0.595 -46.236 1.00 94.44 103 ALA A CA 1
ATOM 794 C C . ALA A 1 103 ? 15.403 0.780 -46.408 1.00 94.44 103 ALA A C 1
ATOM 796 O O . ALA A 1 103 ? 14.729 1.298 -45.514 1.00 94.44 103 ALA A O 1
ATOM 797 N N . LYS A 1 104 ? 14.829 0.357 -47.546 1.00 95.19 104 LYS A N 1
ATOM 798 C CA . LYS A 1 104 ? 13.369 0.314 -47.747 1.00 95.19 104 LYS A CA 1
ATOM 799 C C . LYS A 1 104 ? 12.710 -0.848 -47.007 1.00 95.19 104 LYS A C 1
ATOM 801 O O . LYS A 1 104 ? 11.603 -0.656 -46.508 1.00 95.19 104 LYS A O 1
ATOM 806 N N . GLN A 1 105 ? 13.357 -2.012 -46.947 1.00 94.31 105 GLN A N 1
ATOM 807 C CA . GLN A 1 105 ? 12.884 -3.155 -46.171 1.00 94.31 105 GLN A CA 1
ATOM 808 C C . GLN A 1 105 ? 12.914 -2.824 -44.675 1.00 94.31 105 GLN A C 1
ATOM 810 O O . GLN A 1 105 ? 11.851 -2.835 -44.053 1.00 94.31 105 GLN A O 1
ATOM 815 N N . ASP A 1 106 ? 14.056 -2.387 -44.139 1.00 94.19 106 ASP A N 1
ATOM 816 C CA . ASP A 1 106 ? 14.216 -1.951 -42.745 1.00 94.19 106 ASP A CA 1
ATOM 817 C C . ASP A 1 106 ? 13.167 -0.890 -42.371 1.00 94.19 106 ASP A C 1
ATOM 819 O O . ASP A 1 106 ? 12.447 -1.014 -41.381 1.00 94.19 106 ASP A O 1
ATOM 823 N N . GLY A 1 107 ? 13.007 0.136 -43.217 1.00 92.62 107 GLY A N 1
ATOM 824 C CA . GLY A 1 107 ? 12.012 1.197 -43.037 1.00 92.62 107 GLY A CA 1
ATOM 825 C C . GLY A 1 107 ? 10.552 0.766 -43.240 1.00 92.62 107 GLY A C 1
ATOM 826 O O . GLY A 1 107 ? 9.646 1.566 -42.984 1.00 92.62 107 GLY A O 1
ATOM 827 N N . SER A 1 108 ? 10.298 -0.460 -43.705 1.00 93.50 108 SER A N 1
ATOM 828 C CA . SER A 1 108 ? 8.968 -1.083 -43.755 1.00 93.50 108 SER A CA 1
ATOM 829 C C . SER A 1 108 ? 8.714 -1.983 -42.542 1.00 93.50 108 SER A C 1
ATOM 831 O O . SER A 1 108 ? 7.635 -1.909 -41.955 1.00 93.50 108 SER A O 1
ATOM 833 N N . GLU A 1 109 ? 9.726 -2.728 -42.092 1.00 93.69 109 GLU A N 1
ATOM 834 C CA . GLU A 1 109 ? 9.681 -3.553 -40.882 1.00 93.69 109 GLU A CA 1
ATOM 835 C C . GLU A 1 109 ? 9.529 -2.671 -39.636 1.00 93.69 109 GLU A C 1
ATOM 837 O O . GLU A 1 109 ? 8.594 -2.863 -38.862 1.00 93.69 109 GLU A O 1
ATOM 842 N N . GLN A 1 110 ? 10.316 -1.593 -39.524 1.00 92.25 110 GLN A N 1
ATOM 843 C CA . GLN A 1 110 ? 10.167 -0.583 -38.466 1.00 92.25 110 GLN A CA 1
ATOM 844 C C . GLN A 1 110 ? 8.765 0.048 -38.430 1.00 92.25 110 GLN A C 1
ATOM 846 O O . GLN A 1 110 ? 8.252 0.348 -37.353 1.00 92.25 110 GLN A O 1
ATOM 851 N N . LYS A 1 111 ? 8.110 0.240 -39.585 1.00 94.19 111 LYS A N 1
ATOM 852 C CA . LYS A 1 111 ? 6.729 0.757 -39.638 1.00 94.19 111 LYS A CA 1
ATOM 853 C C . LYS A 1 111 ? 5.711 -0.288 -39.199 1.00 94.19 111 LYS A C 1
ATOM 855 O O . LYS A 1 111 ? 4.792 0.061 -38.463 1.00 94.19 111 LYS A O 1
ATOM 860 N N . ALA A 1 112 ? 5.878 -1.540 -39.618 1.00 94.06 112 ALA A N 1
ATOM 861 C CA . ALA A 1 112 ? 5.028 -2.640 -39.178 1.00 94.06 112 ALA A CA 1
ATOM 862 C C . ALA A 1 112 ? 5.146 -2.855 -37.660 1.00 94.06 112 ALA A C 1
ATOM 864 O O . ALA A 1 112 ? 4.133 -3.016 -36.985 1.00 94.06 112 ALA A O 1
ATOM 865 N N . ASP A 1 113 ? 6.354 -2.785 -37.101 1.00 93.44 113 ASP A N 1
ATOM 866 C CA . ASP A 1 113 ? 6.575 -2.900 -35.659 1.00 93.44 113 ASP A CA 1
ATOM 867 C C . ASP A 1 113 ? 6.059 -1.681 -34.893 1.00 93.44 113 ASP A C 1
ATOM 869 O O . ASP A 1 113 ? 5.393 -1.853 -33.876 1.00 93.44 113 ASP A O 1
ATOM 873 N N . MET A 1 114 ? 6.245 -0.458 -35.398 1.00 93.12 114 MET A N 1
ATOM 874 C CA . MET A 1 114 ? 5.631 0.739 -34.808 1.00 93.12 114 MET A CA 1
ATOM 875 C C . MET A 1 114 ? 4.093 0.652 -34.792 1.00 93.12 114 MET A C 1
ATOM 877 O O . MET A 1 114 ? 3.470 1.075 -33.821 1.00 93.12 114 MET A O 1
ATOM 881 N N . GLN A 1 115 ? 3.472 0.055 -35.817 1.00 94.81 115 GLN A N 1
ATOM 882 C CA . GLN A 1 115 ? 2.028 -0.217 -35.837 1.00 94.81 115 GLN A CA 1
ATOM 883 C C . GLN A 1 115 ? 1.617 -1.298 -34.823 1.00 94.81 115 GLN A C 1
ATOM 885 O O . GLN A 1 115 ? 0.625 -1.110 -34.119 1.00 94.81 115 GLN A O 1
ATOM 890 N N . LYS A 1 116 ? 2.382 -2.394 -34.689 1.00 94.88 116 LYS A N 1
ATOM 891 C CA . LYS A 1 116 ? 2.152 -3.422 -33.651 1.00 94.88 116 LYS A CA 1
ATOM 892 C C . LYS A 1 116 ? 2.248 -2.827 -32.244 1.00 94.88 116 LYS A C 1
ATOM 894 O O . LYS A 1 116 ? 1.377 -3.087 -31.421 1.00 94.88 116 LYS A O 1
ATOM 899 N N . TRP A 1 117 ? 3.274 -2.018 -31.976 1.00 92.06 117 TRP A N 1
ATOM 900 C CA . TRP A 1 117 ? 3.461 -1.350 -30.686 1.00 92.06 117 TRP A CA 1
ATOM 901 C C . TRP A 1 117 ? 2.373 -0.310 -30.407 1.00 92.06 117 TRP A C 1
ATOM 903 O O . TRP A 1 117 ? 1.893 -0.249 -29.280 1.00 92.06 117 TRP A O 1
ATOM 913 N N . GLY A 1 118 ? 1.924 0.444 -31.417 1.00 94.50 118 GLY A N 1
ATOM 914 C CA . GLY A 1 118 ? 0.766 1.336 -31.297 1.00 94.50 118 GLY A CA 1
ATOM 915 C C . GLY A 1 118 ? -0.495 0.585 -30.865 1.00 94.50 118 GLY A C 1
ATOM 916 O O . GLY A 1 118 ? -1.063 0.898 -29.823 1.00 94.50 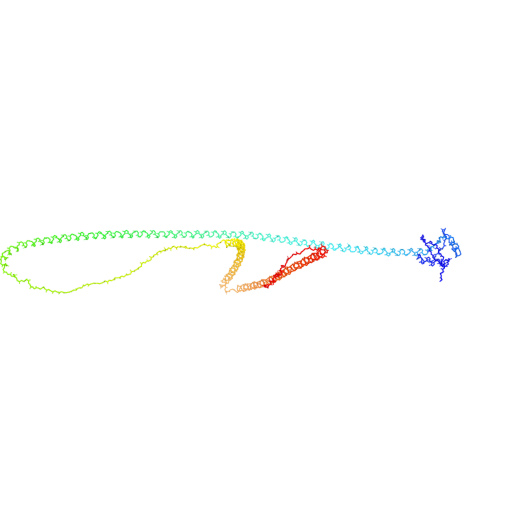118 GLY A O 1
ATOM 917 N N . LEU A 1 119 ? -0.861 -0.476 -31.593 1.00 94.38 119 LEU A N 1
ATOM 918 C CA . LEU A 1 119 ? -2.004 -1.337 -31.259 1.00 94.38 119 LEU A CA 1
ATOM 919 C C . LEU A 1 119 ? -1.879 -1.987 -29.873 1.00 94.38 119 LEU A C 1
ATOM 921 O O . LEU A 1 119 ? -2.866 -2.075 -29.147 1.00 94.38 119 LEU A O 1
ATOM 925 N N . ALA A 1 120 ? -0.679 -2.427 -29.484 1.00 92.31 120 ALA A N 1
ATOM 926 C CA . ALA A 1 120 ? -0.438 -2.996 -28.159 1.00 92.31 120 ALA A CA 1
ATOM 927 C C . ALA A 1 120 ? -0.629 -1.953 -27.043 1.00 92.31 120 ALA A C 1
ATOM 929 O O . ALA A 1 120 ? -1.243 -2.260 -26.025 1.00 92.31 120 ALA A O 1
ATOM 930 N N . VAL A 1 121 ? -0.158 -0.716 -27.240 1.00 94.06 121 VAL A N 1
ATOM 931 C CA . VAL A 1 121 ? -0.345 0.390 -26.286 1.00 94.06 121 VAL A CA 1
ATOM 932 C C . VAL A 1 121 ? -1.811 0.829 -26.213 1.00 94.06 121 VAL A C 1
ATOM 934 O O . VAL A 1 121 ? -2.306 1.071 -25.117 1.00 94.06 121 VAL A O 1
ATOM 937 N N . GLU A 1 122 ? -2.534 0.880 -27.334 1.00 94.50 122 GLU A N 1
ATOM 938 C CA . GLU A 1 122 ? -3.977 1.170 -27.350 1.00 94.50 122 GLU A CA 1
ATOM 939 C C . GLU A 1 122 ? -4.784 0.099 -26.597 1.00 94.50 122 GLU A C 1
ATOM 941 O O . GLU A 1 122 ? -5.649 0.433 -25.786 1.00 94.50 122 GLU A O 1
ATOM 946 N N . GLN A 1 123 ? -4.469 -1.186 -26.798 1.00 93.62 123 GLN A N 1
ATOM 947 C CA . GLN A 1 123 ? -5.092 -2.295 -26.064 1.00 93.62 123 GLN A CA 1
ATOM 948 C C . GLN A 1 123 ? -4.773 -2.252 -24.563 1.00 93.62 123 GLN A C 1
ATOM 950 O O . GLN A 1 123 ? -5.656 -2.496 -23.741 1.00 93.62 123 GLN A O 1
ATOM 955 N N . GLU A 1 124 ? -3.537 -1.912 -24.193 1.00 93.00 124 GLU A N 1
ATOM 956 C CA . GLU A 1 124 ? -3.103 -1.797 -22.796 1.00 93.00 124 GLU A CA 1
ATOM 957 C C . GLU A 1 124 ? -3.796 -0.621 -22.087 1.00 93.00 124 GLU A C 1
ATOM 959 O O . GLU A 1 124 ? -4.344 -0.794 -20.996 1.00 93.00 124 GLU A O 1
ATOM 964 N N . GLN A 1 125 ? -3.906 0.535 -22.751 1.00 91.81 125 GLN A N 1
ATOM 965 C CA . GLN A 1 125 ? -4.660 1.686 -22.247 1.00 91.81 125 GLN A CA 1
ATOM 966 C C . GLN A 1 125 ? -6.160 1.389 -22.115 1.00 91.81 125 GLN A C 1
ATOM 968 O O . GLN A 1 125 ? -6.758 1.751 -21.101 1.00 91.81 125 GLN A O 1
ATOM 973 N N . ALA A 1 126 ? -6.768 0.703 -23.087 1.00 94.25 126 ALA A N 1
ATOM 974 C CA . ALA A 1 126 ? -8.169 0.290 -23.008 1.00 94.25 126 ALA A CA 1
ATOM 975 C C . ALA A 1 126 ? -8.413 -0.697 -21.850 1.00 94.25 126 ALA A C 1
ATOM 977 O O . ALA A 1 126 ? -9.400 -0.566 -21.124 1.00 94.25 126 ALA A O 1
ATOM 978 N N . ALA A 1 127 ? -7.492 -1.641 -21.624 1.00 91.62 127 ALA A N 1
ATOM 979 C CA . ALA A 1 127 ? -7.553 -2.568 -20.496 1.00 91.62 127 ALA A CA 1
ATOM 980 C C . ALA A 1 127 ? -7.425 -1.846 -19.142 1.00 91.62 127 ALA A C 1
ATOM 982 O O . ALA A 1 127 ? -8.192 -2.144 -18.225 1.00 91.62 127 ALA A O 1
ATOM 983 N N . ARG A 1 128 ? -6.525 -0.855 -19.023 1.00 91.06 128 ARG A N 1
ATOM 984 C CA . ARG A 1 128 ? -6.436 0.006 -17.828 1.00 91.06 128 ARG A CA 1
ATOM 985 C C . ARG A 1 128 ? -7.726 0.781 -17.589 1.00 91.06 128 ARG A C 1
ATOM 987 O O . ARG A 1 128 ? -8.266 0.706 -16.495 1.00 91.06 128 ARG A O 1
ATOM 994 N N . GLN A 1 129 ? -8.265 1.453 -18.608 1.00 94.12 129 GLN A N 1
ATOM 995 C CA . GLN A 1 129 ? -9.505 2.230 -18.484 1.00 94.12 129 GLN A CA 1
ATOM 996 C C . GLN A 1 129 ? -10.703 1.358 -18.073 1.00 94.12 129 GLN A C 1
ATOM 998 O O . GLN A 1 129 ? -11.515 1.780 -17.250 1.00 94.12 129 GLN A O 1
ATOM 1003 N N . ALA A 1 130 ? -10.798 0.128 -18.590 1.00 94.06 130 ALA A N 1
ATOM 1004 C CA . ALA A 1 130 ? -11.817 -0.832 -18.172 1.00 94.06 130 ALA A CA 1
ATOM 1005 C C . ALA A 1 130 ? -11.638 -1.274 -16.705 1.00 94.06 130 ALA A C 1
ATOM 1007 O O . ALA A 1 130 ? -12.615 -1.318 -15.955 1.00 94.06 130 ALA A O 1
ATOM 1008 N N . ALA A 1 131 ? -10.400 -1.548 -16.277 1.00 91.56 131 ALA A N 1
ATOM 1009 C CA . ALA A 1 131 ? -10.089 -1.892 -14.891 1.00 91.56 131 ALA A CA 1
ATOM 1010 C C . ALA A 1 131 ? -10.361 -0.722 -13.927 1.00 91.56 131 ALA A C 1
ATOM 1012 O O . ALA A 1 131 ? -10.990 -0.924 -12.890 1.00 91.56 131 ALA A O 1
ATOM 1013 N N . ASP A 1 132 ? -9.970 0.503 -14.285 1.00 94.25 132 ASP A N 1
ATOM 1014 C CA . ASP A 1 132 ? -10.227 1.718 -13.505 1.00 94.25 132 ASP A CA 1
ATOM 1015 C C . ASP A 1 132 ? -11.733 1.989 -13.369 1.00 94.25 132 ASP A C 1
ATOM 1017 O O . ASP A 1 132 ? -12.209 2.287 -12.273 1.00 94.25 132 ASP A O 1
ATOM 1021 N N . ALA A 1 133 ? -12.513 1.819 -14.443 1.00 94.00 133 ALA A N 1
ATOM 1022 C CA . ALA A 1 133 ? -13.972 1.940 -14.398 1.00 94.00 133 ALA A CA 1
ATOM 1023 C C . ALA A 1 133 ? -14.620 0.863 -13.504 1.00 94.00 133 ALA A C 1
ATOM 1025 O O . ALA A 1 133 ? -15.524 1.167 -12.720 1.00 94.00 133 ALA A O 1
ATOM 1026 N N . GLN A 1 134 ? -14.136 -0.384 -13.560 1.00 94.81 134 GLN A N 1
ATOM 1027 C CA . GLN A 1 134 ? -14.596 -1.463 -12.681 1.00 94.81 134 GLN A CA 1
ATOM 1028 C C . GLN A 1 134 ? -14.232 -1.199 -11.209 1.00 94.81 134 GLN A C 1
ATOM 1030 O O . GLN A 1 134 ? -15.058 -1.424 -10.321 1.00 94.81 134 GLN A O 1
ATOM 1035 N N . LEU A 1 135 ? -13.031 -0.679 -10.937 1.00 93.94 135 LEU A N 1
ATOM 1036 C CA . LEU A 1 135 ? -12.596 -0.277 -9.598 1.00 93.94 135 LEU A CA 1
ATOM 1037 C C . LEU A 1 135 ? -13.440 0.883 -9.059 1.00 93.94 135 LEU A C 1
ATOM 1039 O O . LEU A 1 135 ? -13.914 0.800 -7.929 1.00 93.94 135 LEU A O 1
ATOM 1043 N N . GLN A 1 136 ? -13.703 1.917 -9.863 1.00 94.81 136 GLN A N 1
ATOM 1044 C CA . GLN A 1 136 ? -14.589 3.026 -9.486 1.00 94.81 136 GLN A CA 1
ATOM 1045 C C . GLN A 1 136 ? -16.013 2.539 -9.190 1.00 94.81 136 GLN A C 1
ATOM 1047 O O . GLN A 1 136 ? -16.579 2.907 -8.163 1.00 94.81 136 GLN A O 1
ATOM 1052 N N . SER A 1 137 ? -16.573 1.659 -10.027 1.00 95.31 137 SER A N 1
ATOM 1053 C CA . SER A 1 137 ? -17.892 1.059 -9.785 1.00 95.31 137 SER A CA 1
ATOM 1054 C C . SER A 1 137 ? -17.928 0.245 -8.486 1.00 95.31 137 SER A C 1
ATOM 1056 O O . SER A 1 137 ? -18.894 0.341 -7.730 1.00 95.31 137 SER A O 1
ATOM 1058 N N . SER A 1 138 ? -16.879 -0.534 -8.206 1.00 94.38 138 SER A N 1
ATOM 1059 C CA . SER A 1 138 ? -16.749 -1.332 -6.979 1.00 94.38 138 SER A CA 1
ATOM 1060 C C . SER A 1 138 ? -16.627 -0.450 -5.729 1.00 94.38 138 SER A C 1
ATOM 1062 O O . SER A 1 138 ? -17.324 -0.670 -4.740 1.00 94.38 138 SER A O 1
ATOM 1064 N N . VAL A 1 139 ? -15.809 0.607 -5.786 1.00 94.94 139 VAL A N 1
ATOM 1065 C CA . VAL A 1 139 ? -15.649 1.579 -4.693 1.00 94.94 139 VAL A CA 1
ATOM 1066 C C . VAL A 1 139 ? -16.954 2.333 -4.419 1.00 94.94 139 VAL A C 1
ATOM 1068 O O . VAL A 1 139 ? -17.309 2.502 -3.253 1.00 94.94 139 VAL A O 1
ATOM 1071 N N . SER A 1 140 ? -17.702 2.727 -5.454 1.00 95.06 140 SER A N 1
ATOM 1072 C CA . SER A 1 140 ? -19.027 3.345 -5.294 1.00 95.06 140 SER A CA 1
ATOM 1073 C C . SER A 1 140 ? -20.034 2.389 -4.649 1.00 95.06 140 SER A C 1
ATOM 1075 O O . SER A 1 140 ? -20.685 2.769 -3.680 1.00 95.06 140 SER A O 1
ATOM 1077 N N . ALA A 1 141 ? -20.107 1.131 -5.099 1.00 95.25 141 ALA A N 1
ATOM 1078 C CA . ALA A 1 141 ? -20.994 0.127 -4.504 1.00 95.25 141 ALA A CA 1
ATOM 1079 C C . ALA A 1 141 ? -20.654 -0.155 -3.026 1.00 95.25 141 ALA A C 1
ATOM 1081 O O . ALA A 1 141 ? -21.548 -0.210 -2.181 1.00 95.25 141 ALA A O 1
ATOM 1082 N N . LEU A 1 142 ? -19.364 -0.257 -2.686 1.00 94.06 142 LEU A N 1
ATOM 1083 C CA . LEU A 1 142 ? -18.904 -0.388 -1.299 1.00 94.06 142 LEU A CA 1
ATOM 1084 C C . LEU A 1 142 ? -19.212 0.864 -0.462 1.00 94.06 142 LEU A C 1
ATOM 1086 O O . LEU A 1 142 ? -19.527 0.743 0.721 1.00 94.06 142 LEU A O 1
ATOM 1090 N N . HIS A 1 143 ? -19.150 2.062 -1.052 1.00 94.88 143 HIS A N 1
ATOM 1091 C CA . HIS A 1 143 ? -19.526 3.303 -0.374 1.00 94.88 143 HIS A CA 1
ATOM 1092 C C . HIS A 1 143 ? -21.032 3.353 -0.083 1.00 94.88 143 HIS A C 1
ATOM 1094 O O . HIS A 1 143 ? -21.422 3.641 1.048 1.00 94.88 143 HIS A O 1
ATOM 1100 N N . GLU A 1 144 ? -21.875 3.019 -1.063 1.00 95.69 144 GLU A N 1
ATOM 1101 C CA . GLU A 1 144 ? -23.329 2.925 -0.890 1.00 95.69 144 GLU A CA 1
ATOM 1102 C C . GLU A 1 144 ? -23.704 1.882 0.166 1.00 95.69 144 GLU A C 1
ATOM 1104 O O . GLU A 1 144 ? -24.485 2.186 1.070 1.00 95.69 144 GLU A O 1
ATOM 1109 N N . GLN A 1 145 ? -23.096 0.691 0.122 1.00 95.00 145 GLN A N 1
ATOM 1110 C CA . GLN A 1 145 ? -23.290 -0.335 1.146 1.00 95.00 145 GLN A CA 1
ATOM 1111 C C . GLN A 1 145 ? -22.883 0.181 2.533 1.00 95.00 145 GLN A C 1
ATOM 1113 O O . GLN A 1 145 ? -23.636 0.012 3.484 1.00 95.00 145 GLN A O 1
ATOM 1118 N N . LEU A 1 146 ? -21.741 0.864 2.664 1.00 92.94 146 LEU A N 1
ATOM 1119 C CA . LEU A 1 146 ? -21.264 1.406 3.942 1.00 92.94 146 LEU A CA 1
ATOM 1120 C C . LEU A 1 146 ? -22.176 2.525 4.484 1.00 92.94 146 LEU A C 1
ATOM 1122 O O . LEU A 1 146 ? -22.351 2.640 5.700 1.00 92.94 146 LEU A O 1
ATOM 1126 N N . VAL A 1 147 ? -22.795 3.324 3.609 1.00 96.31 147 VAL A N 1
ATOM 1127 C CA . VAL A 1 147 ? -23.825 4.311 3.981 1.00 96.31 147 VAL A CA 1
ATOM 1128 C C . VAL A 1 147 ? -25.112 3.624 4.455 1.00 96.31 147 VAL A C 1
ATOM 1130 O O . VAL A 1 147 ? -25.658 4.023 5.485 1.00 96.31 147 VAL A O 1
ATOM 1133 N N . GLN A 1 148 ? -25.564 2.567 3.774 1.00 95.00 148 GLN A N 1
ATOM 1134 C CA . GLN A 1 148 ? -26.714 1.760 4.205 1.00 95.00 148 GLN A CA 1
ATOM 1135 C C . GLN A 1 148 ? -26.449 1.077 5.557 1.00 95.00 148 GLN A C 1
ATOM 1137 O O . GLN A 1 148 ? -27.291 1.138 6.452 1.00 95.00 148 GLN A O 1
ATOM 1142 N N . ASP A 1 149 ? -25.254 0.511 5.744 1.00 92.56 149 ASP A N 1
ATOM 1143 C CA . ASP A 1 149 ? -24.807 -0.116 6.991 1.00 92.56 149 ASP A CA 1
ATOM 1144 C C . ASP A 1 149 ? -24.804 0.872 8.164 1.00 92.56 149 ASP A C 1
ATOM 1146 O O . ASP A 1 149 ? -25.229 0.527 9.267 1.00 92.56 149 ASP A O 1
ATOM 1150 N N . ARG A 1 150 ? -24.359 2.117 7.938 1.00 92.69 150 ARG A N 1
ATOM 1151 C CA . ARG A 1 150 ? -24.441 3.196 8.937 1.00 92.69 150 ARG A CA 1
ATOM 1152 C C . ARG A 1 150 ? -25.890 3.522 9.281 1.00 92.69 150 ARG A C 1
ATOM 1154 O O . ARG A 1 150 ? -26.258 3.404 10.442 1.00 92.69 150 ARG A O 1
ATOM 1161 N N . ALA A 1 151 ? -26.733 3.807 8.288 1.00 94.62 151 ALA A N 1
ATOM 1162 C CA . ALA A 1 151 ? -28.145 4.120 8.519 1.00 94.62 151 ALA A CA 1
ATOM 1163 C C . ALA A 1 151 ? -28.900 2.985 9.245 1.00 94.62 151 ALA A C 1
ATOM 1165 O O . ALA A 1 151 ? -29.740 3.244 10.110 1.00 94.62 151 ALA A O 1
ATOM 1166 N N . ALA A 1 152 ? -28.576 1.722 8.946 1.00 93.56 152 ALA A N 1
ATOM 1167 C CA . ALA A 1 152 ? -29.119 0.559 9.643 1.00 93.56 152 ALA A CA 1
ATOM 1168 C C . ALA A 1 152 ? -28.639 0.473 11.104 1.00 93.56 152 ALA A C 1
ATOM 1170 O O . ALA A 1 152 ? -29.446 0.196 11.996 1.00 93.56 152 ALA A O 1
ATOM 1171 N N . ARG A 1 153 ? -27.354 0.745 11.372 1.00 92.12 153 ARG A N 1
ATOM 1172 C CA . ARG A 1 153 ? -26.791 0.796 12.733 1.00 92.12 153 ARG A CA 1
ATOM 1173 C C . ARG A 1 153 ? -27.378 1.945 13.546 1.00 92.12 153 ARG A C 1
ATOM 1175 O O . ARG A 1 153 ? -27.798 1.701 14.670 1.00 92.12 153 ARG A O 1
ATOM 1182 N N . ASP A 1 154 ? -27.509 3.137 12.971 1.00 94.44 154 ASP A N 1
ATOM 1183 C CA . ASP A 1 154 ? -28.110 4.306 13.626 1.00 94.44 154 ASP A CA 1
ATOM 1184 C C . ASP A 1 154 ? -29.586 4.033 13.986 1.00 94.44 154 ASP A C 1
ATOM 1186 O O . ASP A 1 154 ? -30.039 4.303 15.101 1.00 94.44 154 ASP A O 1
ATOM 1190 N N . ALA A 1 155 ? -30.336 3.394 13.078 1.00 94.56 155 ALA A N 1
ATOM 1191 C CA . ALA A 1 155 ? -31.717 2.975 13.321 1.00 94.56 155 ALA A CA 1
ATOM 1192 C C . ALA A 1 155 ? -31.849 1.849 14.370 1.00 94.56 155 ALA A C 1
ATOM 1194 O O . ALA A 1 155 ? -32.877 1.759 15.047 1.00 94.56 155 ALA A O 1
ATOM 1195 N N . LEU A 1 156 ? -30.839 0.984 14.517 1.00 93.69 156 LEU A N 1
ATOM 1196 C CA . LEU A 1 156 ? -30.774 -0.019 15.586 1.00 93.69 156 LEU A CA 1
ATOM 1197 C C . LEU A 1 156 ? -30.381 0.610 16.927 1.00 93.69 156 LEU A C 1
ATOM 1199 O O . LEU A 1 156 ? -31.030 0.320 17.930 1.00 93.69 156 LEU A O 1
ATOM 1203 N N . GLN A 1 157 ? -29.391 1.506 16.946 1.00 94.06 157 GLN A N 1
ATOM 1204 C CA . GLN A 1 157 ? -28.983 2.249 18.136 1.00 94.06 157 GLN A CA 1
ATOM 1205 C C . GLN A 1 157 ? -30.164 3.040 18.703 1.00 94.06 157 GLN A C 1
ATOM 1207 O O . GLN A 1 157 ? -30.482 2.876 19.878 1.00 94.06 157 GLN A O 1
ATOM 1212 N N . LYS A 1 158 ? -30.900 3.783 17.866 1.00 94.44 158 LYS A N 1
ATOM 1213 C CA . LYS A 1 158 ? -32.096 4.516 18.306 1.00 94.44 158 LYS A CA 1
ATOM 1214 C C . LYS A 1 158 ? -33.143 3.598 18.953 1.00 94.44 158 LYS A C 1
ATOM 1216 O O . LYS A 1 158 ? -33.689 3.935 19.997 1.00 94.44 158 LYS A O 1
ATOM 1221 N N . LYS A 1 159 ? -33.381 2.400 18.400 1.00 94.31 159 LYS A N 1
ATOM 1222 C CA . LYS A 1 159 ? -34.289 1.396 18.998 1.00 94.31 159 LYS A CA 1
ATOM 1223 C C . LYS A 1 159 ? -33.777 0.844 20.334 1.00 94.31 159 LYS A C 1
ATOM 1225 O O . LYS A 1 159 ? -34.584 0.470 21.186 1.00 94.31 159 LYS A O 1
ATOM 1230 N N . VAL A 1 160 ? -32.459 0.756 20.524 1.00 93.38 160 VAL A N 1
ATOM 1231 C CA . VAL A 1 160 ? -31.842 0.373 21.806 1.00 93.38 160 VAL A CA 1
ATOM 1232 C C . VAL A 1 160 ? -31.968 1.506 22.825 1.00 93.38 160 VAL A C 1
ATOM 1234 O O . VAL A 1 160 ? -32.324 1.238 23.970 1.00 93.38 160 VAL A O 1
ATOM 1237 N N . GLU A 1 161 ? -31.761 2.759 22.423 1.00 94.25 161 GLU A N 1
ATOM 1238 C CA . GLU A 1 161 ? -31.964 3.949 23.260 1.00 94.25 161 GLU A CA 1
ATOM 1239 C C . GLU A 1 161 ? -33.433 4.086 23.696 1.00 94.25 161 GLU A C 1
ATOM 1241 O O . GLU A 1 161 ? -33.704 4.200 24.890 1.00 94.25 161 GLU A O 1
ATOM 1246 N N . GLU A 1 162 ? -34.386 3.962 22.764 1.00 95.12 162 GLU A N 1
ATOM 1247 C CA . GLU A 1 162 ? -35.835 3.958 23.027 1.00 95.12 162 GLU A CA 1
ATOM 1248 C C . GLU A 1 162 ? -36.222 2.872 24.052 1.00 95.12 162 GLU A C 1
ATOM 1250 O O . GLU A 1 162 ? -36.844 3.167 25.077 1.00 95.12 162 GLU A O 1
ATOM 1255 N N . ARG A 1 163 ? -35.780 1.621 23.843 1.00 92.88 163 ARG A N 1
ATOM 1256 C CA . ARG A 1 163 ? -36.020 0.507 24.782 1.00 92.88 163 ARG A CA 1
ATOM 1257 C C . ARG A 1 163 ? -35.341 0.704 26.137 1.00 92.88 163 ARG A C 1
ATOM 1259 O O . ARG A 1 163 ? -35.909 0.331 27.162 1.00 92.88 163 ARG A O 1
ATOM 1266 N N . THR A 1 164 ? -34.145 1.284 26.162 1.00 92.81 164 THR A N 1
ATOM 1267 C CA . THR A 1 164 ? -33.417 1.569 27.407 1.00 92.81 164 THR A CA 1
ATOM 1268 C C . THR A 1 164 ? -34.136 2.656 28.206 1.00 92.81 164 THR A C 1
ATOM 1270 O O . THR A 1 164 ? -34.320 2.497 29.412 1.00 92.81 164 THR A O 1
ATOM 1273 N N . GLY A 1 165 ? -34.634 3.703 27.540 1.00 93.19 165 GLY A N 1
ATOM 1274 C CA . GLY A 1 165 ? -35.482 4.735 28.139 1.00 93.19 165 GLY A CA 1
ATOM 1275 C C . GLY A 1 165 ? -36.788 4.171 28.709 1.00 93.19 165 GLY A C 1
ATOM 1276 O O . GLY A 1 165 ? -37.142 4.483 29.845 1.00 93.19 165 GLY A O 1
ATOM 1277 N N . GLU A 1 166 ? -37.465 3.272 27.986 1.00 94.00 166 GLU A N 1
ATOM 1278 C CA . GLU A 1 166 ? -38.633 2.547 28.511 1.00 94.00 166 GLU A CA 1
ATOM 1279 C C . GLU A 1 166 ? -38.313 1.745 29.781 1.00 94.00 166 GLU A C 1
ATOM 1281 O O . GLU A 1 166 ? -39.078 1.790 30.747 1.00 94.00 166 GLU A O 1
ATOM 1286 N N . VAL A 1 167 ? -37.208 0.992 29.789 1.00 93.38 167 VAL A N 1
ATOM 1287 C CA . VAL A 1 167 ? -36.805 0.168 30.940 1.00 93.38 167 VAL A CA 1
ATOM 1288 C C . VAL A 1 167 ? -36.430 1.045 32.135 1.00 93.38 167 VAL A C 1
ATOM 1290 O O . VAL A 1 167 ? -36.867 0.760 33.248 1.00 93.38 167 VAL A O 1
ATOM 1293 N N . GLN A 1 168 ? -35.701 2.144 31.919 1.00 92.94 168 GLN A N 1
ATOM 1294 C CA . GLN A 1 168 ? -35.390 3.121 32.967 1.00 92.94 168 GLN A CA 1
ATOM 1295 C C . GLN A 1 168 ? -36.656 3.781 33.532 1.00 92.94 168 GLN A C 1
ATOM 1297 O O . GLN A 1 168 ? -36.773 3.926 34.748 1.00 92.94 168 GLN A O 1
ATOM 1302 N N . LEU A 1 169 ? -37.632 4.129 32.684 1.00 94.25 169 LEU A N 1
ATOM 1303 C CA . LEU A 1 169 ? -38.911 4.694 33.120 1.00 94.25 169 LEU A CA 1
ATOM 1304 C C . LEU A 1 169 ? -39.717 3.691 33.960 1.00 94.25 169 LEU A C 1
ATOM 1306 O O . LEU A 1 169 ? -40.190 4.045 35.039 1.00 94.25 169 LEU A O 1
ATOM 1310 N N . LYS A 1 170 ? -39.825 2.436 33.507 1.00 93.44 170 LYS A N 1
ATOM 1311 C CA . LYS A 1 170 ? -40.511 1.348 34.230 1.00 93.44 170 LYS A CA 1
ATOM 1312 C C . LYS A 1 170 ? -39.830 1.041 35.570 1.00 93.44 170 LYS A C 1
ATOM 1314 O O . LYS A 1 170 ? -40.512 0.900 36.582 1.00 93.44 170 LYS A O 1
ATOM 1319 N N . LEU A 1 171 ? -38.495 1.004 35.601 1.00 92.62 171 LEU A N 1
ATOM 1320 C CA . LEU A 1 171 ? -37.714 0.824 36.829 1.00 92.62 171 LEU A CA 1
ATOM 1321 C C . LEU A 1 171 ? -37.922 1.987 37.808 1.00 92.62 171 LEU A C 1
ATOM 1323 O O . LEU A 1 171 ? -38.115 1.754 38.998 1.00 92.62 171 LEU A O 1
ATOM 1327 N N . ARG A 1 172 ? -37.937 3.231 37.315 1.00 93.81 172 ARG A N 1
ATOM 1328 C CA . ARG A 1 172 ? -38.194 4.416 38.141 1.00 93.81 172 ARG A CA 1
ATOM 1329 C C . ARG A 1 172 ? -39.604 4.401 38.730 1.00 93.81 172 ARG A C 1
ATOM 1331 O O . ARG A 1 172 ? -39.741 4.547 39.934 1.00 93.81 172 ARG A O 1
ATOM 1338 N N . GLN A 1 173 ? -40.623 4.104 37.922 1.00 94.00 173 GLN A N 1
ATOM 1339 C CA . GLN A 1 173 ? -42.004 3.940 38.394 1.00 94.00 173 GLN A CA 1
ATOM 1340 C C . GLN A 1 173 ? -42.132 2.840 39.463 1.00 94.00 173 GLN A C 1
ATOM 1342 O O . GLN A 1 173 ? -42.858 3.018 40.439 1.00 94.00 173 GLN A O 1
ATOM 1347 N N . ALA A 1 174 ? -41.407 1.725 39.317 1.00 92.12 174 ALA A N 1
ATOM 1348 C CA . ALA A 1 174 ? -41.372 0.665 40.324 1.00 92.12 174 ALA A CA 1
ATOM 1349 C C . ALA A 1 174 ? -40.679 1.111 41.626 1.00 92.12 174 ALA A C 1
ATOM 1351 O O . ALA A 1 174 ? -41.185 0.828 42.712 1.00 92.12 174 ALA A O 1
ATOM 1352 N N . LEU A 1 175 ? -39.563 1.845 41.537 1.00 92.25 175 LEU A N 1
ATOM 1353 C CA . LEU A 1 175 ? -38.871 2.418 42.698 1.00 92.25 175 LEU A CA 1
ATOM 1354 C C . LEU A 1 175 ? -39.738 3.455 43.424 1.00 92.25 175 LEU A C 1
ATOM 1356 O O . LEU A 1 175 ? -39.889 3.363 44.640 1.00 92.25 175 LEU A O 1
ATOM 1360 N N . ASP A 1 176 ? -40.357 4.382 42.691 1.00 93.06 176 ASP A N 1
ATOM 1361 C CA . ASP A 1 176 ? -41.263 5.400 43.235 1.00 93.06 176 ASP A CA 1
ATOM 1362 C C . ASP A 1 176 ? -42.480 4.737 43.922 1.00 93.06 176 ASP A C 1
ATOM 1364 O O . ASP A 1 176 ? -42.903 5.156 45.003 1.00 93.06 176 ASP A O 1
ATOM 1368 N N . HIS A 1 177 ? -43.008 3.644 43.353 1.00 92.31 177 HIS A N 1
ATOM 1369 C CA . HIS A 1 177 ? -44.081 2.852 43.963 1.00 92.31 177 HIS A CA 1
ATOM 1370 C C . HIS A 1 177 ? -43.638 2.162 45.263 1.00 92.31 177 HIS A C 1
ATOM 1372 O O . HIS A 1 177 ? -44.338 2.261 46.272 1.00 92.31 177 HIS A O 1
ATOM 1378 N N . VAL A 1 178 ? -42.470 1.508 45.274 1.00 92.00 178 VAL A N 1
ATOM 1379 C CA . VAL A 1 178 ? -41.916 0.857 46.476 1.00 92.00 178 VAL A CA 1
ATOM 1380 C C . VAL A 1 178 ? -41.609 1.883 47.571 1.00 92.00 178 VAL A C 1
ATOM 1382 O O . VAL A 1 178 ? -41.958 1.652 48.725 1.00 92.00 178 VAL A O 1
ATOM 1385 N N . GLN A 1 179 ? -41.051 3.050 47.234 1.00 92.12 179 GLN A N 1
ATOM 1386 C CA . GLN A 1 179 ? -40.868 4.150 48.191 1.00 92.12 179 GLN A CA 1
ATOM 1387 C C . GLN A 1 179 ? -42.210 4.660 48.740 1.00 92.12 179 GLN A C 1
ATOM 1389 O O . GLN A 1 179 ? -42.329 4.914 49.939 1.00 92.12 179 GLN A O 1
ATOM 1394 N N . GLY A 1 180 ? -43.244 4.748 47.898 1.00 92.69 180 GLY A N 1
ATOM 1395 C CA . GLY A 1 180 ? -44.603 5.099 48.315 1.00 92.69 180 GLY A CA 1
ATOM 1396 C C . GLY A 1 180 ? -45.253 4.073 49.253 1.00 92.69 180 GLY A C 1
ATOM 1397 O O . GLY A 1 180 ? -46.001 4.464 50.151 1.00 92.69 180 GLY A O 1
ATOM 1398 N N . LEU A 1 181 ? -44.963 2.778 49.086 1.00 91.75 181 LEU A N 1
ATOM 1399 C CA . LEU A 1 181 ? -45.378 1.726 50.023 1.00 91.75 181 LEU A CA 1
ATOM 1400 C C . LEU A 1 181 ? -44.604 1.821 51.345 1.00 91.75 181 LEU A C 1
ATOM 1402 O O . LEU A 1 181 ? -45.229 1.882 52.401 1.00 91.75 181 LEU A O 1
ATOM 1406 N N . LEU A 1 182 ? -43.274 1.932 51.288 1.00 89.69 182 LEU A N 1
ATOM 1407 C CA . LEU A 1 182 ? -42.412 2.043 52.471 1.00 89.69 182 LEU A CA 1
ATOM 1408 C C . LEU A 1 182 ? -42.708 3.300 53.305 1.00 89.69 182 LEU A C 1
ATOM 1410 O O . LEU A 1 182 ? -42.660 3.233 54.530 1.00 89.69 182 LEU A O 1
ATOM 1414 N N . SER A 1 183 ? -43.067 4.433 52.682 1.00 91.69 183 SER A N 1
ATOM 1415 C CA . SER A 1 183 ? -43.534 5.605 53.438 1.00 91.69 183 SER A CA 1
ATOM 1416 C C . SER A 1 183 ? -44.838 5.296 54.165 1.00 91.69 183 SER A C 1
ATOM 1418 O O . SER A 1 183 ? -44.914 5.525 55.363 1.00 91.69 183 SER A O 1
ATOM 1420 N N . LYS A 1 184 ? -45.842 4.713 53.493 1.00 90.75 184 LYS A N 1
ATOM 1421 C CA . LYS A 1 184 ? -47.121 4.352 54.136 1.00 90.75 184 LYS A CA 1
ATOM 1422 C C . LYS A 1 184 ? -46.938 3.368 55.291 1.00 90.75 184 LYS A C 1
ATOM 1424 O O . LYS A 1 184 ? -47.608 3.506 56.308 1.00 90.75 184 LYS A O 1
ATOM 1429 N N . GLU A 1 185 ? -46.036 2.402 55.145 1.00 90.19 185 GLU A N 1
ATOM 1430 C CA . GLU A 1 185 ? -45.700 1.442 56.197 1.00 90.19 185 GLU A CA 1
ATOM 1431 C C . GLU A 1 185 ? -44.999 2.129 57.379 1.00 90.19 185 GLU A C 1
ATOM 1433 O O . GLU A 1 185 ? -45.455 1.997 58.513 1.00 90.19 185 GLU A O 1
ATOM 1438 N N . ARG A 1 186 ? -43.977 2.961 57.124 1.00 88.62 186 ARG A N 1
ATOM 1439 C CA . ARG A 1 186 ? -43.321 3.803 58.142 1.00 88.62 186 ARG A CA 1
ATOM 1440 C C . ARG A 1 186 ? -44.325 4.699 58.874 1.00 88.62 186 ARG A C 1
ATOM 1442 O O . ARG A 1 186 ? -44.295 4.790 60.097 1.00 88.62 186 ARG A O 1
ATOM 1449 N N . ASP A 1 187 ? -45.208 5.358 58.136 1.00 90.31 187 ASP A N 1
ATOM 1450 C CA . ASP A 1 187 ? -46.176 6.316 58.672 1.00 90.31 187 ASP A CA 1
ATOM 1451 C C . ASP A 1 187 ? -47.271 5.594 59.482 1.00 90.31 187 ASP A C 1
ATOM 1453 O O . ASP A 1 187 ? -47.686 6.079 60.535 1.00 90.31 187 ASP A O 1
ATOM 1457 N N . GLY A 1 188 ? -47.651 4.378 59.071 1.00 91.44 188 GLY A N 1
ATOM 1458 C CA . GLY A 1 188 ? -48.487 3.463 59.852 1.00 91.44 188 GLY A CA 1
ATOM 1459 C C . GLY A 1 188 ? -47.810 2.965 61.135 1.00 91.44 188 GLY A C 1
ATOM 1460 O O . GLY A 1 188 ? -48.443 2.951 62.189 1.00 91.44 188 GLY A O 1
ATOM 1461 N N . ILE A 1 189 ? -46.515 2.629 61.086 1.00 89.31 189 ILE A N 1
ATOM 1462 C CA . ILE A 1 189 ? -45.715 2.258 62.266 1.00 89.31 189 ILE A CA 1
ATOM 1463 C C . ILE A 1 189 ? -45.600 3.443 63.235 1.00 89.31 189 ILE A C 1
ATOM 1465 O O . ILE A 1 189 ? -45.767 3.259 64.440 1.00 89.31 189 ILE A O 1
ATOM 1469 N N . HIS A 1 190 ? -45.384 4.667 62.741 1.00 89.19 190 HIS A N 1
ATOM 1470 C CA . HIS A 1 190 ? -45.396 5.870 63.578 1.00 89.19 190 HIS A CA 1
ATOM 1471 C C . HIS A 1 190 ? -46.768 6.121 64.216 1.00 89.19 190 HIS A C 1
ATOM 1473 O O . HIS A 1 190 ? -46.823 6.445 65.402 1.00 89.19 190 HIS A O 1
ATOM 1479 N N . ALA A 1 191 ? -47.868 5.931 63.481 1.00 90.00 191 ALA A N 1
ATOM 1480 C CA . ALA A 1 191 ? -49.219 6.057 64.029 1.00 90.00 191 ALA A CA 1
ATOM 1481 C C . ALA A 1 191 ? -49.511 4.998 65.110 1.00 90.00 191 A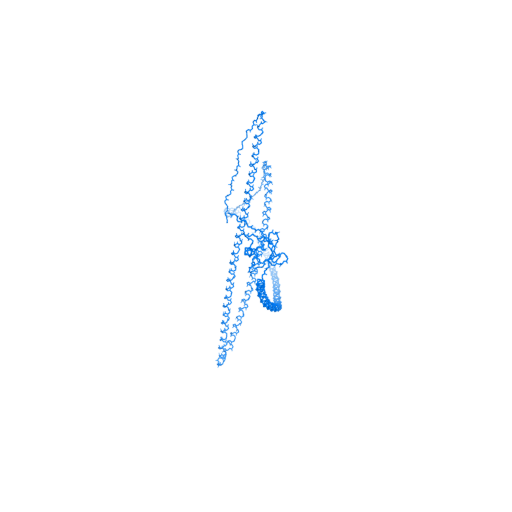LA A C 1
ATOM 1483 O O . ALA A 1 191 ? -50.052 5.332 66.163 1.00 90.00 191 ALA A O 1
ATOM 1484 N N . ALA A 1 192 ? -49.102 3.744 64.891 1.00 88.75 192 ALA A N 1
ATOM 1485 C CA . ALA A 1 192 ? -49.228 2.668 65.873 1.00 88.75 192 ALA A CA 1
ATOM 1486 C C . ALA A 1 192 ? -48.377 2.925 67.130 1.00 88.75 192 ALA A C 1
ATOM 1488 O O . ALA A 1 192 ? -48.870 2.776 68.245 1.00 88.75 192 ALA A O 1
ATOM 1489 N N . LEU A 1 193 ? -47.129 3.381 66.967 1.00 89.38 193 LEU A N 1
ATOM 1490 C CA . LEU A 1 193 ? -46.246 3.737 68.081 1.00 89.38 193 LEU A CA 1
ATOM 1491 C C . LEU A 1 193 ? -46.784 4.935 68.882 1.00 89.38 193 LEU A C 1
ATOM 1493 O O . LEU A 1 193 ? -46.710 4.936 70.110 1.00 89.38 193 LEU A O 1
ATOM 1497 N N . ALA A 1 194 ? -47.363 5.931 68.205 1.00 91.12 194 ALA A N 1
ATOM 1498 C CA . ALA A 1 194 ? -48.023 7.057 68.857 1.00 91.12 194 ALA A CA 1
ATOM 1499 C C . ALA A 1 194 ? -49.254 6.598 69.660 1.00 91.12 194 ALA A C 1
ATOM 1501 O O . ALA A 1 194 ? -49.387 6.970 70.826 1.00 91.12 194 ALA A O 1
ATOM 1502 N N . ALA A 1 195 ? -50.103 5.740 69.083 1.00 89.38 195 ALA A N 1
ATOM 1503 C CA . ALA A 1 195 ? -51.259 5.164 69.773 1.00 89.38 195 ALA A CA 1
ATOM 1504 C C . ALA A 1 195 ? -50.855 4.331 71.004 1.00 89.38 195 ALA A C 1
ATOM 1506 O O . ALA A 1 195 ? -51.439 4.506 72.071 1.00 89.38 195 ALA A O 1
ATOM 1507 N N . GLU A 1 196 ? -49.817 3.496 70.890 1.00 89.81 196 GLU A N 1
ATOM 1508 C CA . GLU A 1 196 ? -49.266 2.718 72.009 1.00 89.81 196 GLU A CA 1
ATOM 1509 C C . GLU A 1 196 ? -48.694 3.630 73.106 1.00 89.81 196 GLU A C 1
ATOM 1511 O O . GLU A 1 196 ? -48.934 3.402 74.291 1.00 89.81 196 GLU A O 1
ATOM 1516 N N . SER A 1 197 ? -47.995 4.714 72.740 1.00 88.00 197 SER A N 1
ATOM 1517 C CA . SER A 1 197 ? -47.502 5.686 73.726 1.00 88.00 197 SER A CA 1
ATOM 1518 C C . SER A 1 197 ? -48.641 6.400 74.465 1.00 88.00 197 SER A C 1
ATOM 1520 O O . SER A 1 197 ? -48.595 6.503 75.688 1.00 88.00 197 SER A O 1
ATOM 1522 N N . ALA A 1 198 ? -49.711 6.788 73.761 1.00 90.25 198 ALA A N 1
ATOM 1523 C CA . ALA A 1 198 ? -50.893 7.398 74.365 1.00 90.25 198 ALA A CA 1
ATOM 1524 C C . ALA A 1 198 ? -51.648 6.421 75.285 1.00 90.25 198 ALA A C 1
ATOM 1526 O O . ALA A 1 198 ? -52.016 6.791 76.398 1.00 90.25 198 ALA A O 1
ATOM 1527 N N . ALA A 1 199 ? -51.825 5.162 74.867 1.00 89.06 199 ALA A N 1
ATOM 1528 C CA . ALA A 1 199 ? -52.434 4.119 75.693 1.00 89.06 199 ALA A CA 1
ATOM 1529 C C . ALA A 1 199 ? -51.599 3.825 76.952 1.00 89.06 199 ALA A C 1
ATOM 1531 O O . ALA A 1 199 ? -52.144 3.663 78.046 1.00 89.06 199 ALA A O 1
ATOM 1532 N N . ARG A 1 200 ? -50.267 3.818 76.822 1.00 87.69 200 ARG A N 1
ATOM 1533 C CA . ARG A 1 200 ? -49.338 3.651 77.944 1.00 87.69 200 ARG A CA 1
ATOM 1534 C C . ARG A 1 200 ? -49.369 4.836 78.905 1.00 87.69 200 ARG A C 1
ATOM 1536 O O . ARG A 1 200 ? -49.323 4.617 80.114 1.00 87.69 200 ARG A O 1
ATOM 1543 N N . ASP A 1 201 ? -49.481 6.063 78.409 1.00 91.06 201 ASP A N 1
ATOM 1544 C CA . ASP A 1 201 ? -49.616 7.248 79.259 1.00 91.06 201 ASP A CA 1
ATOM 1545 C C . ASP A 1 201 ? -50.989 7.336 79.935 1.00 91.06 201 ASP A C 1
ATOM 1547 O O . ASP A 1 201 ? -51.062 7.724 81.102 1.00 91.06 201 ASP A O 1
ATOM 1551 N N . GLU A 1 202 ? -52.061 6.870 79.289 1.00 90.69 202 GLU A N 1
ATOM 1552 C CA . GLU A 1 202 ? -53.359 6.711 79.948 1.00 90.69 202 GLU A CA 1
ATOM 1553 C C . GLU A 1 202 ? -53.307 5.631 81.045 1.00 90.69 202 GLU A C 1
ATOM 1555 O O . GLU A 1 202 ? -53.794 5.849 82.155 1.00 90.69 202 GLU A O 1
ATOM 1560 N N . ALA A 1 203 ? -52.652 4.492 80.790 1.00 88.31 203 ALA A N 1
ATOM 1561 C CA . ALA A 1 203 ? -52.424 3.456 81.799 1.00 88.31 203 ALA A CA 1
ATOM 1562 C C . ALA A 1 203 ? -51.567 3.973 82.971 1.00 88.31 203 ALA A C 1
ATOM 1564 O O . ALA A 1 203 ? -51.916 3.753 84.132 1.00 88.31 203 ALA A O 1
ATOM 1565 N N . ASN A 1 204 ? -50.504 4.736 82.690 1.00 88.75 204 ASN A N 1
ATOM 1566 C CA . ASN A 1 204 ? -49.700 5.426 83.703 1.00 88.75 204 ASN A CA 1
ATOM 1567 C C . ASN A 1 204 ? -50.546 6.420 84.520 1.00 88.75 204 ASN A C 1
ATOM 1569 O O . ASN A 1 204 ? -50.370 6.519 85.734 1.00 88.75 204 ASN A O 1
ATOM 1573 N N . ALA A 1 205 ? -51.452 7.167 83.881 1.00 88.81 205 ALA A N 1
ATOM 1574 C CA . ALA A 1 205 ? -52.334 8.122 84.550 1.00 88.81 205 ALA A CA 1
ATOM 1575 C C . ALA A 1 205 ? -53.362 7.420 85.453 1.00 88.81 205 ALA A C 1
ATOM 1577 O O . ALA A 1 205 ? -53.548 7.841 86.595 1.00 88.81 205 ALA A O 1
ATOM 1578 N N . ARG A 1 206 ? -53.956 6.313 84.983 1.00 90.19 206 ARG A N 1
ATOM 1579 C CA . ARG A 1 206 ? -54.830 5.432 85.777 1.00 90.19 206 ARG A CA 1
ATOM 1580 C C . ARG A 1 206 ? -54.082 4.889 86.999 1.00 90.19 206 ARG A C 1
ATOM 1582 O O . ARG A 1 206 ? -54.477 5.198 88.115 1.00 90.19 206 ARG A O 1
ATOM 1589 N N . MET A 1 207 ? -52.920 4.255 86.812 1.00 88.50 207 MET A N 1
ATOM 1590 C CA . MET A 1 207 ? -52.092 3.755 87.923 1.00 88.50 207 MET A CA 1
ATOM 1591 C C . MET A 1 207 ? -51.686 4.853 88.920 1.00 88.50 207 MET A C 1
ATOM 1593 O O . MET A 1 207 ? -51.649 4.610 90.124 1.00 88.50 207 MET A O 1
ATOM 1597 N N . ARG A 1 208 ? -51.381 6.074 88.453 1.00 89.88 208 ARG A N 1
ATOM 1598 C CA . ARG A 1 208 ? -51.092 7.220 89.337 1.00 89.88 208 ARG A CA 1
ATOM 1599 C C . ARG A 1 208 ? -52.311 7.644 90.153 1.00 89.88 208 ARG A C 1
ATOM 1601 O O . ARG A 1 208 ? -52.135 7.992 91.318 1.00 89.88 208 ARG A O 1
ATOM 1608 N N . LYS A 1 209 ? -53.512 7.607 89.564 1.00 91.12 209 LYS A N 1
ATOM 1609 C CA . LYS A 1 209 ? -54.769 7.846 90.281 1.00 91.12 209 LYS A CA 1
ATOM 1610 C C . LYS A 1 209 ? -55.016 6.746 91.307 1.00 91.12 209 LYS A C 1
ATOM 1612 O O . LYS A 1 209 ? -55.190 7.072 92.470 1.00 91.12 209 LYS A O 1
ATOM 1617 N N . ASP A 1 210 ? -54.930 5.478 90.916 1.00 89.25 210 ASP A N 1
ATOM 1618 C CA . ASP A 1 210 ? -55.151 4.337 91.812 1.00 89.25 210 ASP A CA 1
ATOM 1619 C C . ASP A 1 210 ? -54.193 4.382 93.020 1.00 89.25 210 ASP A C 1
ATOM 1621 O O . ASP A 1 210 ? -54.598 4.168 94.159 1.00 89.25 210 ASP A O 1
ATOM 1625 N N . VAL A 1 211 ? -52.926 4.761 92.803 1.00 90.06 211 VAL A N 1
ATOM 1626 C CA . VAL A 1 211 ? -51.935 4.989 93.873 1.00 90.06 211 VAL A CA 1
ATOM 1627 C C . VAL A 1 211 ? -52.247 6.224 94.736 1.00 90.06 211 VAL A C 1
ATOM 1629 O O . VAL A 1 211 ? -51.833 6.256 95.895 1.00 90.06 211 VAL A O 1
ATOM 1632 N N . SER A 1 212 ? -52.959 7.233 94.223 1.00 89.12 212 SER A N 1
ATOM 1633 C CA . SER A 1 212 ? -53.473 8.347 95.036 1.00 89.12 212 SER A CA 1
ATOM 1634 C C . SER A 1 212 ? -54.671 7.901 95.869 1.00 89.12 212 SER A C 1
ATOM 1636 O O . SER A 1 212 ? -54.625 8.017 97.087 1.00 89.12 212 SER A O 1
ATOM 1638 N N . ASP A 1 213 ? -55.673 7.284 95.241 1.00 89.31 213 ASP A N 1
ATOM 1639 C CA . ASP A 1 213 ? -56.878 6.777 95.900 1.00 89.31 213 ASP A CA 1
ATOM 1640 C C . ASP A 1 213 ? -56.517 5.786 97.035 1.00 89.31 213 ASP A C 1
ATOM 1642 O O . ASP A 1 213 ? -57.093 5.840 98.122 1.00 89.31 213 ASP A O 1
ATOM 1646 N N . ILE A 1 214 ? -55.498 4.935 96.835 1.00 89.19 214 ILE A N 1
ATOM 1647 C CA . ILE A 1 214 ? -54.935 4.046 97.871 1.00 89.19 214 ILE A CA 1
ATOM 1648 C C . ILE A 1 214 ? -54.246 4.827 99.003 1.00 89.19 214 ILE A C 1
ATOM 1650 O O . ILE A 1 214 ? -54.375 4.442 100.165 1.00 89.19 214 ILE A O 1
ATOM 1654 N N . LYS A 1 215 ? -53.514 5.909 98.707 1.00 86.81 215 LYS A N 1
ATOM 1655 C CA . LYS A 1 215 ? -52.884 6.755 99.740 1.00 86.81 215 LYS A CA 1
ATOM 1656 C C . LYS A 1 215 ? -53.918 7.506 100.566 1.00 86.81 215 LYS A C 1
ATOM 1658 O O . LYS A 1 215 ? -53.765 7.576 101.780 1.00 86.81 215 LYS A O 1
ATOM 1663 N N . ASP A 1 216 ? -54.958 8.027 99.927 1.00 87.75 216 ASP A N 1
ATOM 1664 C CA . ASP A 1 216 ? -56.029 8.760 100.597 1.00 87.75 216 ASP A CA 1
ATOM 1665 C C . ASP A 1 216 ? -56.869 7.808 101.469 1.00 87.75 216 ASP A C 1
ATOM 1667 O O . ASP A 1 216 ? -57.180 8.127 102.619 1.00 87.75 216 ASP A O 1
ATOM 1671 N N . ALA A 1 217 ? -57.128 6.582 100.993 1.00 85.69 217 ALA A N 1
ATOM 1672 C CA . ALA A 1 217 ? -57.724 5.514 101.798 1.00 85.69 217 ALA A CA 1
ATOM 1673 C C . ALA A 1 217 ? -56.831 5.087 102.981 1.00 85.69 217 ALA A C 1
ATOM 1675 O O . ALA A 1 217 ? -57.330 4.919 104.095 1.00 85.69 217 ALA A O 1
ATOM 1676 N N . LEU A 1 218 ? -55.514 4.956 102.779 1.00 85.44 218 LEU A N 1
ATOM 1677 C CA . LEU A 1 218 ? -54.561 4.635 103.847 1.00 85.44 218 LEU A CA 1
ATOM 1678 C C . LEU A 1 218 ? -54.468 5.761 104.890 1.00 85.44 218 LEU A C 1
ATOM 1680 O O . LEU A 1 218 ? -54.431 5.484 106.085 1.00 85.44 218 LEU A O 1
ATOM 1684 N N . ALA A 1 219 ? -54.485 7.025 104.460 1.00 84.94 219 ALA A N 1
ATOM 1685 C CA . ALA A 1 219 ? -54.507 8.182 105.350 1.00 84.94 219 ALA A CA 1
ATOM 1686 C C . ALA A 1 219 ? -55.814 8.262 106.160 1.00 84.94 219 ALA A C 1
ATOM 1688 O O . ALA A 1 219 ? -55.785 8.635 107.335 1.00 84.94 219 ALA A O 1
ATOM 1689 N N . ALA A 1 220 ? -56.948 7.863 105.573 1.00 84.06 220 ALA A N 1
ATOM 1690 C CA . ALA A 1 220 ? -58.217 7.731 106.284 1.00 84.06 220 ALA A CA 1
ATOM 1691 C C . ALA A 1 220 ? -58.185 6.594 107.325 1.00 84.06 220 ALA A C 1
ATOM 1693 O O . ALA A 1 220 ? -58.608 6.808 108.460 1.00 84.06 220 ALA A O 1
ATOM 1694 N N . GLU A 1 221 ? -57.629 5.427 106.984 1.00 82.12 221 GLU A N 1
ATOM 1695 C CA . GLU A 1 221 ? -57.372 4.316 107.920 1.00 82.12 221 GLU A CA 1
ATOM 1696 C C . GLU A 1 221 ? -56.445 4.742 109.069 1.00 82.12 221 GLU A C 1
ATOM 1698 O O . GLU A 1 221 ? -56.767 4.532 110.237 1.00 82.12 221 GLU A O 1
ATOM 1703 N N . GLU A 1 222 ? -55.328 5.415 108.779 1.00 81.69 222 GLU A N 1
ATOM 1704 C CA . GLU A 1 222 ? -54.448 5.978 109.809 1.00 81.69 222 GLU A CA 1
ATOM 1705 C C . GLU A 1 222 ? -55.160 7.009 110.694 1.00 81.69 222 GLU A C 1
ATOM 1707 O O . GLU A 1 222 ? -54.905 7.058 111.896 1.00 81.69 222 GLU A O 1
ATOM 1712 N N . GLY A 1 223 ? -56.040 7.836 110.122 1.00 81.75 223 GLY A N 1
ATOM 1713 C CA . GLY A 1 223 ? -56.859 8.790 110.868 1.00 81.75 223 GLY A CA 1
ATOM 1714 C C . GLY A 1 223 ? -57.850 8.099 111.807 1.00 81.75 223 GLY A C 1
ATOM 1715 O O . GLY A 1 223 ? -57.960 8.482 112.970 1.00 81.75 223 GLY A O 1
ATOM 1716 N N . GLN A 1 224 ? -58.518 7.042 111.337 1.00 82.38 224 GLN A N 1
ATOM 1717 C CA . GLN A 1 224 ? -59.424 6.226 112.151 1.00 82.38 224 GLN A CA 1
ATOM 1718 C C . GLN A 1 224 ? -58.678 5.480 113.264 1.00 82.38 224 GLN A C 1
ATOM 1720 O O . GLN A 1 224 ? -59.154 5.459 114.3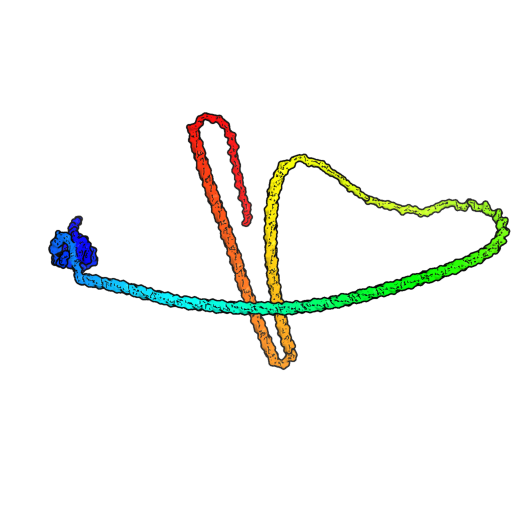97 1.00 82.38 224 GLN A O 1
ATOM 1725 N N . ARG A 1 225 ? -57.486 4.936 112.980 1.00 77.81 225 ARG A N 1
ATOM 1726 C CA . ARG A 1 225 ? -56.619 4.304 113.988 1.00 77.81 225 ARG A CA 1
ATOM 1727 C C . ARG A 1 225 ? -56.162 5.301 115.044 1.00 77.81 225 ARG A C 1
ATOM 1729 O O . ARG A 1 225 ? -56.360 5.031 116.217 1.00 77.81 225 ARG A O 1
ATOM 1736 N N . LYS A 1 226 ? -55.667 6.481 114.652 1.00 78.56 226 LYS A N 1
ATOM 1737 C CA . LYS A 1 226 ? -55.285 7.552 115.595 1.00 78.56 226 LYS A CA 1
ATOM 1738 C C . LYS A 1 226 ? -56.469 7.979 116.468 1.00 78.56 226 LYS A C 1
ATOM 1740 O O . LYS A 1 226 ? -56.315 8.087 117.676 1.00 78.56 226 LYS A O 1
ATOM 1745 N N . PHE A 1 227 ? -57.665 8.125 115.892 1.00 79.19 227 PHE A N 1
ATOM 1746 C CA . PHE A 1 227 ? -58.882 8.431 116.653 1.00 79.19 227 PHE A CA 1
ATOM 1747 C C . PHE A 1 227 ? -59.274 7.307 117.633 1.00 79.19 227 PHE A C 1
ATOM 1749 O O . PHE A 1 227 ? -59.692 7.588 118.756 1.00 79.19 227 PHE A O 1
ATOM 1756 N N . ALA A 1 228 ? -59.118 6.039 117.241 1.00 76.25 228 ALA A N 1
ATOM 1757 C CA . ALA A 1 228 ? -59.354 4.891 118.115 1.00 76.25 228 ALA A CA 1
ATOM 1758 C C . ALA A 1 228 ? -58.297 4.774 119.230 1.00 76.25 228 ALA A C 1
ATOM 1760 O O . ALA A 1 228 ? -58.661 4.536 120.380 1.00 76.25 228 ALA A O 1
ATOM 1761 N N . ASP A 1 229 ? -57.020 5.003 118.920 1.00 79.75 229 ASP A N 1
ATOM 1762 C CA . ASP A 1 229 ? -55.913 5.019 119.880 1.00 79.75 229 ASP A CA 1
ATOM 1763 C C . ASP A 1 229 ? -56.059 6.174 120.882 1.00 79.75 229 ASP A C 1
ATOM 1765 O O . ASP A 1 229 ? -55.892 5.964 122.083 1.00 79.75 229 ASP A O 1
ATOM 1769 N N . ASP A 1 230 ? -56.450 7.373 120.436 1.00 77.06 230 ASP A N 1
ATOM 1770 C CA . ASP A 1 230 ? -56.742 8.512 121.317 1.00 77.06 230 ASP A CA 1
ATOM 1771 C C . ASP A 1 230 ? -57.987 8.259 122.190 1.00 77.06 230 ASP A C 1
ATOM 1773 O O . ASP A 1 230 ? -57.999 8.620 123.370 1.00 77.06 230 ASP A O 1
ATOM 1777 N N . ALA A 1 231 ? -59.014 7.576 121.671 1.00 74.44 231 ALA A N 1
ATOM 1778 C CA . ALA A 1 231 ? -60.177 7.159 122.460 1.00 74.44 231 ALA A CA 1
ATOM 1779 C C . ALA A 1 231 ? -59.822 6.079 123.505 1.00 74.44 231 ALA A C 1
ATOM 1781 O O . ALA A 1 231 ? -60.259 6.160 124.658 1.00 74.44 231 ALA A O 1
ATOM 1782 N N . LEU A 1 232 ? -58.984 5.100 123.144 1.00 75.38 232 LEU A N 1
ATOM 1783 C CA . LEU A 1 232 ? -58.431 4.106 124.071 1.00 75.38 232 LEU A CA 1
ATOM 1784 C C . LEU A 1 232 ? -57.533 4.765 125.124 1.00 75.38 232 LEU A C 1
ATOM 1786 O O . LEU A 1 232 ? -57.611 4.412 126.299 1.00 75.38 232 LEU A O 1
ATOM 1790 N N . ARG A 1 233 ? -56.735 5.763 124.737 1.00 77.19 233 ARG A N 1
ATOM 1791 C CA . ARG A 1 233 ? -55.895 6.563 125.634 1.00 77.19 233 ARG A CA 1
ATOM 1792 C C . ARG A 1 233 ? -56.724 7.399 126.610 1.00 77.19 233 ARG A C 1
ATOM 1794 O O . ARG A 1 233 ? -56.385 7.449 127.788 1.00 77.19 233 ARG A O 1
ATOM 1801 N N . LEU A 1 234 ? -57.824 8.005 126.161 1.00 74.00 234 LEU A N 1
ATOM 1802 C CA . LEU A 1 234 ? -58.787 8.692 127.031 1.00 74.00 234 LEU A CA 1
ATOM 1803 C C . LEU A 1 234 ? -59.445 7.725 128.028 1.00 74.00 234 LEU A C 1
ATOM 1805 O O . LEU A 1 234 ? -59.574 8.057 129.205 1.00 74.00 234 LEU A O 1
ATOM 1809 N N . SER A 1 235 ? -59.798 6.515 127.586 1.00 71.12 235 SER A N 1
ATOM 1810 C CA . SER A 1 235 ? -60.306 5.446 128.460 1.00 71.12 235 SER A CA 1
ATOM 1811 C C . SER A 1 235 ? -59.257 4.998 129.493 1.00 71.12 235 SER A C 1
ATOM 1813 O O . SER A 1 235 ? -59.561 4.871 130.681 1.00 71.12 235 SER A O 1
ATOM 1815 N N . LEU A 1 236 ? -57.992 4.860 129.079 1.00 67.50 236 LEU A N 1
ATOM 1816 C CA . LEU A 1 236 ? -56.860 4.582 129.969 1.00 67.50 236 LEU A CA 1
ATOM 1817 C C . LEU A 1 236 ? -56.646 5.694 131.000 1.00 67.50 236 LEU A C 1
ATOM 1819 O O . LEU A 1 236 ? -56.547 5.388 132.182 1.00 67.50 236 LEU A O 1
ATOM 1823 N N . GLN A 1 237 ? -56.670 6.971 130.607 1.00 67.50 237 GLN A N 1
ATOM 1824 C CA . GLN A 1 237 ? -56.558 8.083 131.561 1.00 67.50 237 GLN A CA 1
ATOM 1825 C C . GLN A 1 237 ? -57.736 8.139 132.548 1.00 67.50 237 GLN A C 1
ATOM 1827 O O . GLN A 1 237 ? -57.554 8.505 133.711 1.00 67.50 237 GLN A O 1
ATOM 1832 N N . GLN A 1 238 ? -58.942 7.733 132.135 1.00 63.66 238 GLN A N 1
ATOM 1833 C CA . GLN A 1 238 ? -60.064 7.563 133.063 1.00 63.66 238 GLN A CA 1
ATOM 1834 C C . GLN A 1 238 ? -59.814 6.407 134.048 1.00 63.66 238 GLN A C 1
ATOM 1836 O O . GLN A 1 238 ? -60.052 6.583 135.245 1.00 63.66 238 GLN A O 1
ATOM 1841 N N . ALA A 1 239 ? -59.260 5.277 133.600 1.00 57.91 239 ALA A N 1
ATOM 1842 C CA . ALA A 1 239 ? -58.872 4.169 134.479 1.00 57.91 239 ALA A CA 1
ATOM 1843 C C . ALA A 1 239 ? -57.734 4.550 135.452 1.00 57.91 239 ALA A C 1
ATOM 1845 O O . ALA A 1 239 ? -57.816 4.251 136.644 1.00 57.91 239 ALA A O 1
ATOM 1846 N N . GLU A 1 240 ? -56.720 5.284 134.985 1.00 57.00 240 GLU A N 1
ATOM 1847 C CA . GLU A 1 240 ? -55.641 5.843 135.815 1.00 57.00 240 GLU A CA 1
ATOM 1848 C C . GLU A 1 240 ? -56.184 6.822 136.870 1.00 57.00 240 GLU A C 1
ATOM 1850 O O . GLU A 1 240 ? -55.736 6.816 138.017 1.00 57.00 240 GLU A O 1
ATOM 1855 N N . SER A 1 241 ? -57.220 7.607 136.544 1.00 57.94 241 SER A N 1
ATOM 1856 C CA . SER A 1 241 ? -57.880 8.496 137.516 1.00 57.94 241 SER A CA 1
ATOM 1857 C C . SER A 1 241 ? -58.633 7.753 138.637 1.00 57.94 241 SER A C 1
ATOM 1859 O O . SER A 1 241 ? -58.912 8.339 139.688 1.00 57.94 241 SER A O 1
ATOM 1861 N N . PHE A 1 242 ? -58.934 6.463 138.438 1.00 54.97 242 PHE A N 1
ATOM 1862 C CA . PHE A 1 242 ? -59.470 5.568 139.467 1.00 54.97 242 PHE A CA 1
ATOM 1863 C C . PHE A 1 242 ? -58.362 4.883 140.283 1.00 54.97 242 PHE A C 1
ATOM 1865 O O . PHE A 1 242 ? -58.455 4.856 141.509 1.00 54.97 242 PHE A O 1
ATOM 1872 N N . THR A 1 243 ? -57.297 4.377 139.652 1.00 55.03 243 THR A N 1
ATOM 1873 C CA . THR A 1 243 ? -56.201 3.681 140.363 1.00 55.03 243 THR A CA 1
ATOM 1874 C C . THR A 1 243 ? -55.243 4.626 141.095 1.00 55.03 243 THR A C 1
ATOM 1876 O O . THR A 1 243 ? -54.641 4.233 142.098 1.00 55.03 243 THR A O 1
ATOM 1879 N N . GLY A 1 244 ? -55.135 5.889 140.672 1.00 53.78 244 GLY A N 1
ATOM 1880 C CA . GLY A 1 244 ? -54.343 6.909 141.368 1.00 53.78 244 GLY A CA 1
ATOM 1881 C C . GLY A 1 244 ? -54.838 7.207 142.790 1.00 53.78 244 GLY A C 1
ATOM 1882 O O . GLY A 1 244 ? -54.028 7.466 143.676 1.00 53.78 244 GLY A O 1
ATOM 1883 N N . ARG A 1 245 ? -56.151 7.092 143.041 1.00 53.69 245 ARG A N 1
ATOM 1884 C CA . ARG A 1 245 ? -56.771 7.403 144.346 1.00 53.69 245 ARG A CA 1
ATOM 1885 C C . ARG A 1 245 ? -56.614 6.312 145.412 1.00 53.69 245 ARG A C 1
ATOM 1887 O O . ARG A 1 245 ? -56.848 6.595 146.580 1.00 53.69 245 ARG A O 1
ATOM 1894 N N . ASP A 1 246 ? -56.214 5.098 145.031 1.00 50.81 246 ASP A N 1
ATOM 1895 C CA . ASP A 1 246 ? -56.021 3.968 145.962 1.00 50.81 246 ASP A CA 1
ATOM 1896 C C . ASP A 1 246 ? -54.538 3.766 146.350 1.00 50.81 246 ASP A C 1
ATOM 1898 O O . ASP A 1 246 ? -54.211 3.238 147.413 1.00 50.81 246 ASP A O 1
ATOM 1902 N N . ASN A 1 247 ? -53.605 4.249 145.519 1.00 48.78 247 ASN A N 1
ATOM 1903 C CA . ASN A 1 247 ? -52.164 4.099 145.757 1.00 48.78 247 ASN A CA 1
ATOM 1904 C C . ASN A 1 247 ? -51.563 5.176 146.679 1.00 48.78 247 ASN A C 1
ATOM 1906 O O . ASN A 1 247 ? -50.586 4.901 147.381 1.00 48.78 247 ASN A O 1
ATOM 1910 N N . GLU A 1 248 ? -52.161 6.369 146.747 1.00 52.72 248 GLU A N 1
ATOM 1911 C CA . GLU A 1 248 ? -51.701 7.459 147.625 1.00 52.72 248 GLU A CA 1
ATOM 1912 C C . GLU A 1 248 ? -51.750 7.062 149.118 1.00 52.72 248 GLU A C 1
ATOM 1914 O O . GLU A 1 248 ? -50.871 7.433 149.897 1.00 52.72 248 GLU A O 1
ATOM 1919 N N . GLY A 1 249 ? -52.686 6.184 149.503 1.00 50.81 249 GLY A N 1
ATOM 1920 C CA . GLY A 1 249 ? -52.772 5.616 150.854 1.00 50.81 249 GLY A CA 1
ATOM 1921 C C . GLY A 1 249 ? -51.697 4.576 151.208 1.00 50.81 249 GLY A C 1
ATOM 1922 O O . GLY A 1 249 ? -51.520 4.271 152.387 1.00 50.81 249 GLY A O 1
ATOM 1923 N N . ARG A 1 250 ? -50.962 4.022 150.230 1.00 49.12 250 ARG A N 1
ATOM 1924 C CA . ARG A 1 250 ? -49.962 2.953 150.459 1.00 49.12 250 ARG A CA 1
ATOM 1925 C C . ARG A 1 250 ? -48.518 3.454 150.424 1.00 49.12 250 ARG A C 1
ATOM 1927 O O . ARG A 1 250 ? -47.653 2.849 151.056 1.00 49.12 250 ARG A O 1
ATOM 1934 N N . LEU A 1 251 ? -48.252 4.581 149.759 1.00 48.91 251 LEU A N 1
ATOM 1935 C CA . LEU A 1 251 ? -46.895 5.127 149.625 1.00 48.91 251 LEU A CA 1
ATOM 1936 C C . LEU A 1 251 ? -46.286 5.565 150.976 1.00 48.91 251 LEU A C 1
ATOM 1938 O O . LEU A 1 251 ? -45.080 5.436 151.176 1.00 48.91 251 LEU A O 1
ATOM 1942 N N . ILE A 1 252 ? -47.125 5.969 151.938 1.00 55.16 252 ILE A N 1
ATOM 1943 C CA . ILE A 1 252 ? -46.725 6.358 153.307 1.00 55.16 252 ILE A CA 1
ATOM 1944 C C . ILE A 1 252 ? -46.107 5.185 154.104 1.00 55.16 252 ILE A C 1
ATOM 1946 O O . ILE A 1 252 ? -45.355 5.414 155.049 1.00 55.16 252 ILE A O 1
ATOM 1950 N N . GLN A 1 253 ? -46.355 3.923 153.724 1.00 49.00 253 GLN A N 1
ATOM 1951 C CA . GLN A 1 253 ? -45.791 2.751 154.415 1.00 49.00 253 GLN A CA 1
ATOM 1952 C C . GLN A 1 253 ? -44.516 2.175 153.776 1.00 49.00 253 GLN A C 1
ATOM 1954 O O . GLN A 1 253 ? -43.876 1.324 154.391 1.00 49.00 253 GLN A O 1
ATOM 1959 N N . MET A 1 254 ? -44.101 2.632 152.587 1.00 47.34 254 MET A N 1
ATOM 1960 C CA . MET A 1 254 ? -42.931 2.067 151.888 1.00 47.34 254 MET A CA 1
ATOM 1961 C C . MET A 1 254 ? -41.636 2.886 152.045 1.00 47.34 254 MET A C 1
ATOM 1963 O O . MET A 1 254 ? -40.645 2.631 151.368 1.00 47.34 254 MET A O 1
ATOM 1967 N N . GLN A 1 255 ? -41.611 3.828 152.991 1.00 47.38 255 GLN A N 1
ATOM 1968 C CA . GLN A 1 255 ? -40.486 4.735 153.261 1.00 47.38 255 GLN A CA 1
ATOM 1969 C C . GLN A 1 255 ? -39.428 4.154 154.235 1.00 47.38 255 GLN A C 1
ATOM 1971 O O . GLN A 1 255 ? -38.673 4.903 154.849 1.00 47.38 255 GLN A O 1
ATOM 1976 N N . GLY A 1 256 ? -39.387 2.824 154.422 1.00 44.34 256 GLY A N 1
ATOM 1977 C CA . GLY A 1 256 ? -38.658 2.178 155.530 1.00 44.34 256 GLY A CA 1
ATOM 1978 C C . GLY A 1 256 ? -37.672 1.052 155.187 1.00 44.34 256 GLY A C 1
ATOM 1979 O O . GLY A 1 256 ? -37.027 0.543 156.101 1.00 44.34 256 GLY A O 1
ATOM 1980 N N . LEU A 1 257 ? -37.533 0.629 153.924 1.00 39.28 257 LEU A N 1
ATOM 1981 C CA . LEU A 1 257 ? -36.677 -0.509 153.538 1.00 39.28 257 LEU A CA 1
ATOM 1982 C C . LEU A 1 257 ? -35.893 -0.254 152.238 1.00 39.28 257 LEU A C 1
ATOM 1984 O O . LEU A 1 257 ? -36.225 0.630 151.459 1.00 39.28 257 LEU A O 1
ATOM 1988 N N . ALA A 1 258 ? -34.858 -1.074 152.016 1.00 39.72 258 ALA A N 1
ATOM 1989 C CA . ALA A 1 258 ? -34.008 -1.114 150.817 1.00 39.72 258 ALA A CA 1
ATOM 1990 C C . ALA A 1 258 ? -33.012 0.049 150.588 1.00 39.72 258 ALA A C 1
ATOM 1992 O O . ALA A 1 258 ? -32.534 0.245 149.473 1.00 39.72 258 ALA A O 1
ATOM 1993 N N . ASN A 1 259 ? -32.521 0.685 151.659 1.00 40.28 259 ASN A N 1
ATOM 1994 C CA . ASN A 1 259 ? -31.224 1.396 151.665 1.00 40.28 259 ASN A CA 1
ATOM 1995 C C . ASN A 1 259 ? -30.015 0.416 151.532 1.00 40.28 259 ASN A C 1
ATOM 1997 O O . ASN A 1 259 ? -29.029 0.532 152.255 1.00 40.28 259 ASN A O 1
ATOM 2001 N N . SER A 1 260 ? -30.108 -0.621 150.681 1.00 36.62 260 SER A N 1
ATOM 2002 C CA . SER A 1 260 ? -29.161 -1.752 150.666 1.00 36.62 260 SER A CA 1
ATOM 2003 C C . SER A 1 260 ? -29.143 -2.598 149.373 1.00 36.62 260 SER A C 1
ATOM 2005 O O . SER A 1 260 ? -29.209 -3.823 149.441 1.00 36.62 260 SER A O 1
ATOM 2007 N N . VAL A 1 261 ? -28.969 -1.985 148.198 1.00 41.97 261 VAL A N 1
ATOM 2008 C CA . VAL A 1 261 ? -28.232 -2.626 147.081 1.00 41.97 261 VAL A CA 1
ATOM 2009 C C . VAL A 1 261 ? -27.365 -1.557 146.413 1.00 41.97 261 VAL A C 1
ATOM 2011 O O . VAL A 1 261 ? -27.747 -0.974 145.404 1.00 41.97 261 VAL A O 1
ATOM 2014 N N . LYS A 1 262 ? -26.230 -1.225 147.039 1.00 36.88 262 LYS A N 1
ATOM 2015 C CA . LYS A 1 262 ? -25.340 -0.155 146.559 1.00 36.88 262 LYS A CA 1
ATOM 2016 C C . LYS A 1 262 ? -24.137 -0.666 145.755 1.00 36.88 262 LYS A C 1
ATOM 2018 O O . LYS A 1 262 ? -23.702 0.026 144.842 1.00 36.88 262 LYS A O 1
ATOM 2023 N N . ASP A 1 263 ? -23.642 -1.871 146.052 1.00 32.41 263 ASP A N 1
ATOM 2024 C CA . ASP A 1 263 ? -22.329 -2.339 145.585 1.00 32.41 263 ASP A CA 1
ATOM 2025 C C . ASP A 1 263 ? -22.303 -3.844 145.218 1.00 32.41 263 ASP A C 1
ATOM 2027 O O . ASP A 1 263 ? -21.849 -4.664 146.009 1.00 32.41 263 ASP A O 1
ATOM 2031 N N . LEU A 1 264 ? -22.767 -4.204 144.011 1.00 35.41 264 LEU A N 1
ATOM 2032 C CA . LEU A 1 264 ? -22.394 -5.396 143.208 1.00 35.41 264 LEU A CA 1
ATOM 2033 C C . LEU A 1 264 ? -22.914 -5.171 141.767 1.00 35.41 264 LEU A C 1
ATOM 2035 O O . LEU A 1 264 ? -24.071 -4.790 141.630 1.00 35.41 264 LEU A O 1
ATOM 2039 N N . GLN A 1 265 ? -22.224 -5.396 140.643 1.00 34.84 265 GLN A N 1
ATOM 2040 C CA . GLN A 1 265 ? -20.805 -5.561 140.267 1.00 34.84 265 GLN A CA 1
ATOM 2041 C C . GLN A 1 265 ? -20.658 -4.820 138.907 1.00 34.84 265 GLN A C 1
ATOM 2043 O O . GLN A 1 265 ? -21.608 -4.806 138.131 1.00 34.84 265 GLN A O 1
ATOM 2048 N N . ALA A 1 266 ? -19.607 -4.082 138.539 1.00 31.98 266 ALA A N 1
ATOM 2049 C CA . ALA A 1 266 ? -18.157 -4.266 138.673 1.00 31.98 266 ALA A CA 1
ATOM 2050 C C . ALA A 1 266 ? -17.540 -5.307 137.700 1.00 31.98 266 ALA A C 1
ATOM 2052 O O . ALA A 1 266 ? -17.539 -6.500 137.986 1.00 31.98 266 ALA A O 1
ATOM 2053 N N . SER A 1 267 ? -16.906 -4.784 136.633 1.00 30.50 267 SER A N 1
ATOM 2054 C CA . SER A 1 267 ? -15.727 -5.332 135.912 1.00 30.50 267 SER A CA 1
ATOM 2055 C C . SER A 1 267 ? -15.873 -6.200 134.630 1.00 30.50 267 SER A C 1
ATOM 2057 O O . SER A 1 267 ? -16.156 -7.388 134.698 1.00 30.50 267 SER A O 1
ATOM 2059 N N . LEU A 1 268 ? -15.390 -5.605 133.516 1.00 31.98 268 LEU A N 1
ATOM 2060 C CA . LEU A 1 268 ? -14.368 -6.129 132.564 1.00 31.98 268 LEU A CA 1
ATOM 2061 C C . LEU A 1 268 ? -14.754 -6.878 131.245 1.00 31.98 268 LEU A C 1
ATOM 2063 O O . LEU A 1 268 ? -15.248 -7.994 131.286 1.00 31.98 268 LEU A O 1
ATOM 2067 N N . HIS A 1 269 ? -14.283 -6.308 130.108 1.00 26.39 269 HIS A N 1
ATOM 2068 C CA . HIS A 1 269 ? -13.832 -6.950 128.831 1.00 26.39 269 HIS A CA 1
ATOM 2069 C C . HIS A 1 269 ? -14.865 -7.659 127.895 1.00 26.39 269 HIS A C 1
ATOM 2071 O O . HIS A 1 269 ? -15.873 -8.165 128.363 1.00 26.39 269 HIS A O 1
ATOM 2077 N N . GLU A 1 270 ? -14.710 -7.728 126.550 1.00 35.50 270 GLU A N 1
ATOM 2078 C CA . GLU A 1 270 ? -13.694 -7.188 125.599 1.00 35.50 270 GLU A CA 1
ATOM 2079 C C . GLU A 1 270 ? -14.182 -7.167 124.108 1.00 35.50 270 GLU A C 1
ATOM 2081 O O . GLU A 1 270 ? -15.027 -7.983 123.758 1.00 35.50 270 GLU A O 1
ATOM 2086 N N . VAL A 1 271 ? -13.527 -6.369 123.223 1.00 38.50 271 VAL A N 1
ATOM 2087 C CA . VAL A 1 271 ? -13.275 -6.631 121.756 1.00 38.50 271 VAL A CA 1
ATOM 2088 C C . VAL A 1 271 ? -14.490 -6.582 120.757 1.00 38.50 271 VAL A C 1
ATOM 2090 O O . VAL A 1 271 ? -15.595 -6.951 121.123 1.00 38.50 271 VAL A O 1
ATOM 2093 N N . LYS A 1 272 ? -14.429 -6.114 119.476 1.00 35.22 272 LYS A N 1
ATOM 2094 C CA . LYS A 1 272 ? -13.329 -5.930 118.472 1.00 35.22 272 LYS A CA 1
ATOM 2095 C C . LYS A 1 272 ? -13.578 -4.904 117.316 1.00 35.22 272 LYS A C 1
ATOM 2097 O O . LYS A 1 272 ? -14.716 -4.786 116.876 1.00 35.22 272 LYS A O 1
ATOM 2102 N N . THR A 1 273 ? -12.491 -4.346 116.730 1.00 30.61 273 THR A N 1
ATOM 2103 C CA . THR A 1 273 ? -12.308 -3.622 115.414 1.00 30.61 273 THR A CA 1
ATOM 2104 C C . THR A 1 273 ? -10.788 -3.602 115.023 1.00 30.61 273 THR A C 1
ATOM 2106 O O . THR A 1 273 ? -10.009 -4.152 115.803 1.00 30.61 273 THR A O 1
ATOM 2109 N N . GLU A 1 274 ? -10.203 -2.999 113.954 1.00 35.66 274 GLU A N 1
ATOM 2110 C CA . GLU A 1 274 ? -10.417 -2.947 112.468 1.00 35.66 274 GLU A CA 1
ATOM 2111 C C . GLU A 1 274 ? -9.088 -2.551 111.716 1.00 35.66 274 GLU A C 1
ATOM 2113 O O . GLU A 1 274 ? -8.179 -2.020 112.354 1.00 35.66 274 GLU A O 1
ATOM 2118 N N . VAL A 1 275 ? -8.932 -2.814 110.391 1.00 33.59 275 VAL A N 1
ATOM 2119 C CA . VAL A 1 275 ? -7.698 -2.606 109.543 1.00 33.59 275 VAL A CA 1
ATOM 2120 C C . VAL A 1 275 ? -8.059 -2.543 108.022 1.00 33.59 275 VAL A C 1
ATOM 2122 O O . VAL A 1 275 ? -8.984 -3.251 107.646 1.00 33.59 275 VAL A O 1
ATOM 2125 N N . GLY A 1 276 ? -7.420 -1.855 107.039 1.00 36.31 276 GLY A N 1
ATOM 2126 C CA . GLY A 1 276 ? -6.329 -0.841 106.969 1.00 36.31 276 GLY A CA 1
ATOM 2127 C C . GLY A 1 276 ? -5.163 -1.140 105.961 1.00 36.31 276 GLY A C 1
ATOM 2128 O O . GLY A 1 276 ? -4.582 -2.211 106.105 1.00 36.31 276 GLY A O 1
ATOM 2129 N N . LYS A 1 277 ? -4.785 -0.219 105.012 1.00 38.62 277 LYS A N 1
ATOM 2130 C CA . LYS A 1 277 ? -3.444 -0.006 104.303 1.00 38.62 277 LYS A CA 1
ATOM 2131 C C . LYS A 1 277 ? -3.435 0.501 102.801 1.00 38.62 277 LYS A C 1
ATOM 2133 O O . LYS A 1 277 ? -3.902 -0.215 101.932 1.00 38.62 277 LYS A O 1
ATOM 2138 N N . ALA A 1 278 ? -2.737 1.635 102.531 1.00 38.34 278 ALA A N 1
ATOM 2139 C CA . ALA A 1 278 ? -1.637 1.976 101.542 1.00 38.34 278 ALA A CA 1
ATOM 2140 C C . ALA A 1 278 ? -1.637 1.854 99.956 1.00 38.34 278 ALA A C 1
ATOM 2142 O O . ALA A 1 278 ? -2.076 0.837 99.440 1.00 38.34 278 ALA A O 1
ATOM 2143 N N . HIS A 1 279 ? -0.938 2.812 99.250 1.00 34.53 279 HIS A N 1
ATOM 2144 C CA . HIS A 1 279 ? 0.077 2.724 98.107 1.00 34.53 279 HIS A CA 1
ATOM 2145 C C . HIS A 1 279 ? 0.043 3.640 96.802 1.00 34.53 279 HIS A C 1
ATOM 2147 O O . HIS A 1 279 ? -0.990 3.779 96.162 1.00 34.53 279 HIS A O 1
ATOM 2153 N N . PHE A 1 280 ? 1.256 4.085 96.347 1.00 32.88 280 PHE A N 1
ATOM 2154 C CA . PHE A 1 280 ? 1.820 4.432 94.976 1.00 32.88 280 PHE A CA 1
ATOM 2155 C C . PHE A 1 280 ? 1.841 5.868 94.295 1.00 32.88 280 PHE A C 1
ATOM 2157 O O . PHE A 1 280 ? 1.481 6.843 94.944 1.00 32.88 280 PHE A O 1
ATOM 2164 N N . THR A 1 281 ? 2.441 6.031 93.070 1.00 40.03 281 THR A N 1
ATOM 2165 C CA . THR A 1 281 ? 3.498 7.071 92.707 1.00 40.03 281 THR A CA 1
ATOM 2166 C C . THR A 1 281 ? 3.526 7.674 91.239 1.00 40.03 281 THR A C 1
ATOM 2168 O O . THR A 1 281 ? 2.937 7.037 90.373 1.00 40.03 281 THR A O 1
ATOM 2171 N N . ILE A 1 282 ? 4.309 8.780 90.953 1.00 32.84 282 ILE A N 1
ATOM 2172 C CA . ILE A 1 282 ? 4.931 9.360 89.661 1.00 32.84 282 ILE A CA 1
ATOM 2173 C C . ILE A 1 282 ? 4.574 10.875 89.360 1.00 32.84 282 ILE A C 1
ATOM 2175 O O . ILE A 1 282 ? 3.506 11.278 89.798 1.00 32.84 282 ILE A O 1
ATOM 2179 N N . GLY A 1 283 ? 5.308 11.812 88.668 1.00 34.47 283 GLY A N 1
ATOM 2180 C CA . GLY A 1 283 ? 6.696 11.967 88.092 1.00 34.47 283 GLY A CA 1
ATOM 2181 C C . GLY A 1 283 ? 6.931 13.170 87.072 1.00 34.47 283 GLY A C 1
ATOM 2182 O O . GLY A 1 283 ? 5.964 13.807 86.674 1.00 34.47 283 GLY A O 1
ATOM 2183 N N . SER A 1 284 ? 8.186 13.425 86.591 1.00 33.97 284 SER A N 1
ATOM 2184 C CA . SER A 1 284 ? 8.684 14.285 85.427 1.00 33.97 284 SER A CA 1
ATOM 2185 C C . SER A 1 284 ? 9.100 15.807 85.550 1.00 33.97 284 SER A C 1
ATOM 2187 O O . SER A 1 284 ? 8.695 16.478 86.496 1.00 33.97 284 SER A O 1
ATOM 2189 N N . LYS A 1 285 ? 9.963 16.336 84.621 1.00 38.47 285 LYS A N 1
ATOM 2190 C CA . LYS A 1 285 ? 10.639 17.697 84.561 1.00 38.47 285 LYS A CA 1
ATOM 2191 C C . LYS A 1 285 ? 11.150 18.169 83.141 1.00 38.47 285 LYS A C 1
ATOM 2193 O O . LYS A 1 285 ? 10.974 17.436 82.178 1.00 38.47 285 LYS A O 1
ATOM 2198 N N . TYR A 1 286 ? 11.774 19.374 83.023 1.00 37.53 286 TYR A N 1
ATOM 2199 C CA . TYR A 1 286 ? 12.180 20.132 81.785 1.00 37.53 286 TYR A CA 1
ATOM 2200 C C . TYR A 1 286 ? 13.722 20.402 81.581 1.00 37.53 286 TYR A C 1
ATOM 2202 O O . TYR A 1 286 ? 14.528 19.889 82.353 1.00 37.53 286 TYR A O 1
ATOM 2210 N N . GLN A 1 287 ? 14.115 21.169 80.533 1.00 39.84 287 GLN A N 1
ATOM 2211 C CA . GLN A 1 287 ? 15.455 21.308 79.866 1.00 39.84 287 GLN A CA 1
ATOM 2212 C C . GLN A 1 287 ? 16.258 22.613 80.164 1.00 39.84 287 GLN A C 1
ATOM 2214 O O . GLN A 1 287 ? 15.639 23.545 80.665 1.00 39.84 287 GLN A O 1
ATOM 2219 N N . ASP A 1 288 ? 17.547 22.730 79.731 1.00 36.00 288 ASP A N 1
ATOM 2220 C CA . ASP A 1 288 ? 18.130 24.006 79.198 1.00 36.00 288 ASP A CA 1
ATOM 2221 C C . ASP A 1 288 ? 19.521 23.968 78.457 1.00 36.00 288 ASP A C 1
ATOM 2223 O O . ASP A 1 288 ? 20.369 23.133 78.769 1.00 36.00 288 ASP A O 1
ATOM 2227 N N . ALA A 1 289 ? 19.737 24.966 77.568 1.00 36.16 289 ALA A N 1
ATOM 2228 C CA . ALA A 1 289 ? 20.976 25.701 77.148 1.00 36.16 289 ALA A CA 1
ATOM 2229 C C . ALA A 1 289 ? 22.203 25.095 76.364 1.00 36.16 289 ALA A C 1
ATOM 2231 O O . ALA A 1 289 ? 22.291 23.904 76.079 1.00 36.16 289 ALA A O 1
ATOM 2232 N N . GLU A 1 290 ? 23.118 25.992 75.909 1.00 37.41 290 GLU A N 1
ATOM 2233 C CA . GLU A 1 290 ? 23.837 25.961 74.599 1.00 37.41 290 GLU A CA 1
ATOM 2234 C C . GLU A 1 290 ? 25.258 26.650 74.577 1.00 37.41 290 GLU A C 1
ATOM 2236 O O . GLU A 1 290 ? 25.592 27.409 75.482 1.00 37.41 290 GLU A O 1
ATOM 2241 N N . GLN A 1 291 ? 26.019 26.470 73.468 1.00 37.31 291 GLN A N 1
ATOM 2242 C CA . GLN A 1 291 ? 27.122 27.293 72.867 1.00 37.31 291 GLN A CA 1
ATOM 2243 C C . GLN A 1 291 ? 28.620 27.024 73.168 1.00 37.31 291 GLN A C 1
ATOM 2245 O O . GLN A 1 291 ? 29.071 27.169 74.299 1.00 37.31 291 GLN A O 1
ATOM 2250 N N . MET A 1 292 ? 29.426 26.830 72.095 1.00 37.12 292 MET A N 1
ATOM 2251 C CA . MET A 1 292 ? 30.693 27.566 71.815 1.00 37.12 292 MET A CA 1
ATOM 2252 C C . MET A 1 292 ? 31.387 27.194 70.470 1.00 37.12 292 MET A C 1
ATOM 2254 O O . MET A 1 292 ? 31.214 26.088 69.971 1.00 37.12 292 MET A O 1
ATOM 2258 N N . HIS A 1 293 ? 32.252 28.107 69.980 1.00 44.12 293 HIS A N 1
ATOM 2259 C CA . HIS A 1 293 ? 33.268 28.033 68.888 1.00 44.12 293 HIS A CA 1
ATOM 2260 C C . HIS A 1 293 ? 32.970 28.572 67.465 1.00 44.12 293 HIS A C 1
ATOM 2262 O O . HIS A 1 293 ? 32.042 28.160 66.775 1.00 44.12 293 HIS A O 1
ATOM 2268 N N . LYS A 1 294 ? 33.891 29.436 66.986 1.00 45.34 294 LYS A N 1
ATOM 2269 C CA . LYS A 1 294 ? 34.118 29.849 65.582 1.00 45.34 294 LYS A CA 1
ATOM 2270 C C . LYS A 1 294 ? 35.577 30.289 65.369 1.00 45.34 294 LYS A C 1
ATOM 2272 O O . LYS A 1 294 ? 36.006 31.214 66.049 1.00 45.34 294 LYS A O 1
ATOM 2277 N N . GLN A 1 295 ? 36.275 29.723 64.379 1.00 46.19 295 GLN A N 1
ATOM 2278 C CA . GLN A 1 295 ? 37.282 30.366 63.501 1.00 46.19 295 GLN A CA 1
ATOM 2279 C C . GLN A 1 295 ? 37.793 29.320 62.484 1.00 46.19 295 GLN A C 1
ATOM 2281 O O . GLN A 1 295 ? 37.875 28.146 62.823 1.00 46.19 295 GLN A O 1
ATOM 2286 N N . GLY A 1 296 ? 38.078 29.725 61.235 1.00 49.44 296 GLY A N 1
ATOM 2287 C CA . GLY A 1 296 ? 38.524 28.817 60.151 1.00 49.44 296 GLY A CA 1
ATOM 2288 C C . GLY A 1 296 ? 37.628 28.736 58.898 1.00 49.44 296 GLY A C 1
ATOM 2289 O O . GLY A 1 296 ? 37.934 27.998 57.971 1.00 49.44 296 GLY A O 1
ATOM 2290 N N . ALA A 1 297 ? 36.532 29.498 58.822 1.00 57.41 297 ALA A N 1
ATOM 2291 C CA . ALA A 1 297 ? 35.535 29.352 57.749 1.00 57.41 297 ALA A CA 1
ATOM 2292 C C . ALA A 1 297 ? 35.884 30.016 56.392 1.00 57.41 297 ALA A C 1
ATOM 2294 O O . ALA A 1 297 ? 35.185 29.782 55.411 1.00 57.41 297 ALA A O 1
ATOM 2295 N N . GLY A 1 298 ? 36.911 30.872 56.317 1.00 58.00 298 GLY A N 1
ATOM 2296 C CA . GLY A 1 298 ? 37.082 31.825 55.206 1.00 58.00 298 GLY A CA 1
ATOM 2297 C C . GLY A 1 298 ? 37.412 31.213 53.839 1.00 58.00 298 GLY A C 1
ATOM 2298 O O . GLY A 1 298 ? 36.764 31.534 52.844 1.00 58.00 298 GLY A O 1
ATOM 2299 N N . GLU A 1 299 ? 38.416 30.340 53.773 1.00 56.84 299 GLU A N 1
ATOM 2300 C CA . GLU A 1 299 ? 38.908 29.788 52.499 1.00 56.84 299 GLU A CA 1
ATOM 2301 C C . GLU A 1 299 ? 38.076 28.586 52.047 1.00 56.84 299 GLU A C 1
ATOM 2303 O O . GLU A 1 299 ? 37.688 28.507 50.879 1.00 56.84 299 GLU A O 1
ATOM 2308 N N . HIS A 1 300 ? 37.663 27.738 52.997 1.00 62.41 300 HIS A N 1
ATOM 2309 C CA . HIS A 1 300 ? 36.667 26.699 52.750 1.00 62.41 300 HIS A CA 1
ATOM 2310 C C . HIS A 1 300 ? 35.361 27.280 52.190 1.00 62.41 300 HIS A C 1
ATOM 2312 O O . HIS A 1 300 ? 34.820 26.703 51.256 1.00 62.41 300 HIS A O 1
ATOM 2318 N N . ALA A 1 301 ? 34.882 28.444 52.652 1.00 70.38 301 ALA A N 1
ATOM 2319 C CA . ALA A 1 301 ? 33.684 29.072 52.084 1.00 70.38 301 ALA A CA 1
ATOM 2320 C C . ALA A 1 301 ? 33.837 29.497 50.608 1.00 70.38 301 ALA A C 1
ATOM 2322 O O . ALA A 1 301 ? 32.841 29.527 49.886 1.00 70.38 301 ALA A O 1
ATOM 2323 N N . ARG A 1 302 ? 35.055 29.793 50.123 1.00 71.19 302 ARG A N 1
ATOM 2324 C CA . ARG A 1 302 ? 35.2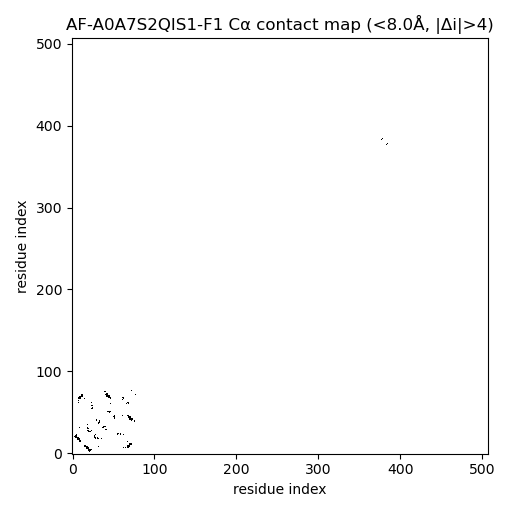88 30.075 48.693 1.00 71.19 302 ARG A CA 1
ATOM 2325 C C . ARG A 1 302 ? 35.298 28.802 47.855 1.00 71.19 302 ARG A C 1
ATOM 2327 O O . ARG A 1 302 ? 34.573 28.740 46.868 1.00 71.19 302 ARG A O 1
ATOM 2334 N N . GLN A 1 303 ? 36.038 27.781 48.286 1.00 72.81 303 GLN A N 1
ATOM 2335 C CA . GLN A 1 303 ? 36.077 26.487 47.594 1.00 72.81 303 GLN A CA 1
ATOM 2336 C C . GLN A 1 303 ? 34.703 25.801 47.598 1.00 72.81 303 GLN A C 1
ATOM 2338 O O . GLN A 1 303 ? 34.259 25.315 46.562 1.00 72.81 303 GLN A O 1
ATOM 2343 N N . LEU A 1 304 ? 33.976 25.848 48.721 1.00 73.88 304 LEU A N 1
ATOM 2344 C CA . LEU A 1 304 ? 32.573 25.432 48.795 1.00 73.88 304 LEU A CA 1
ATOM 2345 C C . LEU A 1 304 ? 31.691 26.278 47.872 1.00 73.88 304 LEU A C 1
ATOM 2347 O O . LEU A 1 304 ? 30.865 25.714 47.173 1.00 73.88 304 LEU A O 1
ATOM 2351 N N . GLY A 1 305 ? 31.877 27.599 47.805 1.00 78.81 305 GLY A N 1
ATOM 2352 C CA . GLY A 1 305 ? 31.104 28.469 46.912 1.00 78.81 305 GLY A CA 1
ATOM 2353 C C . GLY A 1 305 ? 31.333 28.214 45.415 1.00 78.81 305 GLY A C 1
ATOM 2354 O O . GLY A 1 305 ? 30.438 28.462 44.610 1.00 78.81 305 GLY A O 1
ATOM 2355 N N . GLU A 1 306 ? 32.503 27.712 45.020 1.00 79.75 306 GLU A N 1
ATOM 2356 C CA . GLU A 1 306 ? 32.803 27.321 43.636 1.00 79.75 306 GLU A CA 1
ATOM 2357 C C . GLU A 1 306 ? 32.313 25.904 43.323 1.00 79.75 306 GLU A C 1
ATOM 2359 O O . GLU A 1 306 ? 31.616 25.715 42.324 1.00 79.75 306 GLU A O 1
ATOM 2364 N N . LEU A 1 307 ? 32.560 24.941 44.217 1.00 79.88 307 LEU A N 1
ATOM 2365 C CA . LEU A 1 307 ? 32.007 23.587 44.118 1.00 79.88 307 LEU A CA 1
ATOM 2366 C C . LEU A 1 307 ? 30.474 23.591 44.143 1.00 79.88 307 LEU A C 1
ATOM 2368 O O . LEU A 1 307 ? 29.856 22.836 43.401 1.00 79.88 307 LEU A O 1
ATOM 2372 N N . GLN A 1 308 ? 29.849 24.467 44.931 1.00 84.50 308 GLN A N 1
ATOM 2373 C CA . GLN A 1 308 ? 28.396 24.607 44.984 1.00 84.50 308 GLN A CA 1
ATOM 2374 C C . GLN A 1 308 ? 27.838 25.218 43.695 1.00 84.50 308 GLN A C 1
ATOM 2376 O O . GLN A 1 308 ? 26.819 24.741 43.218 1.00 84.50 308 GLN A O 1
ATOM 2381 N N . ARG A 1 309 ? 28.522 26.180 43.053 1.00 85.12 309 ARG A N 1
ATOM 2382 C CA . ARG A 1 309 ? 28.113 26.654 41.714 1.00 85.12 309 ARG A CA 1
ATOM 2383 C C . ARG A 1 309 ? 28.247 25.570 40.645 1.00 85.12 309 ARG A C 1
ATOM 2385 O O . ARG A 1 309 ? 27.375 25.477 39.788 1.00 85.12 309 ARG A O 1
ATOM 2392 N N . ALA A 1 310 ? 29.307 24.761 40.688 1.00 81.44 310 ALA A N 1
ATOM 2393 C CA . ALA A 1 310 ? 29.465 23.627 39.777 1.00 81.44 310 ALA A CA 1
ATOM 2394 C C . ALA A 1 310 ? 28.357 22.580 39.999 1.00 81.44 310 ALA A C 1
ATOM 2396 O O . ALA A 1 310 ? 27.706 22.161 39.045 1.00 81.44 310 ALA A O 1
ATOM 2397 N N . LEU A 1 311 ? 28.071 22.247 41.261 1.00 85.44 311 LEU A N 1
ATOM 2398 C CA . LEU A 1 311 ? 26.987 21.349 41.655 1.00 85.44 311 LEU A CA 1
ATOM 2399 C C . LEU A 1 311 ? 25.603 21.904 41.276 1.00 85.44 311 LEU A C 1
ATOM 2401 O O . LEU A 1 311 ? 24.762 21.142 40.818 1.00 85.44 311 LEU A O 1
ATOM 2405 N N . ASP A 1 312 ? 25.368 23.214 41.395 1.00 87.44 312 ASP A N 1
ATOM 2406 C CA . ASP A 1 312 ? 24.125 23.883 40.981 1.00 87.44 312 ASP A CA 1
ATOM 2407 C C . ASP A 1 312 ? 23.933 23.890 39.454 1.00 87.44 312 ASP A C 1
ATOM 2409 O O . ASP A 1 312 ? 22.798 23.988 38.983 1.00 87.44 312 ASP A O 1
ATOM 2413 N N . VAL A 1 313 ? 25.016 23.844 38.668 1.00 87.31 313 VAL A N 1
ATOM 2414 C CA . VAL A 1 313 ? 24.961 23.683 37.204 1.00 87.31 313 VAL A CA 1
ATOM 2415 C C . VAL A 1 313 ? 24.695 22.223 36.856 1.00 87.31 313 VAL A C 1
ATOM 2417 O O . VAL A 1 313 ? 23.718 21.939 36.166 1.00 87.31 313 VAL A O 1
ATOM 2420 N N . GLU A 1 314 ? 25.471 21.288 37.408 1.00 85.62 314 GLU A N 1
ATOM 2421 C CA . GLU A 1 314 ? 25.289 19.859 37.142 1.00 85.62 314 GLU A CA 1
ATOM 2422 C C . GLU A 1 314 ? 23.913 19.360 37.626 1.00 85.62 314 GLU A C 1
ATOM 2424 O O . GLU A 1 314 ? 23.274 18.547 36.964 1.00 85.62 314 GLU A O 1
ATOM 2429 N N . ALA A 1 315 ? 23.388 19.893 38.734 1.00 85.50 315 ALA A N 1
ATOM 2430 C CA . ALA A 1 315 ? 22.033 19.610 39.201 1.00 85.50 315 ALA A CA 1
ATOM 2431 C C . ALA A 1 315 ? 20.957 20.090 38.213 1.00 85.50 315 ALA A C 1
ATOM 2433 O O . ALA A 1 315 ? 19.960 19.393 38.031 1.00 85.50 315 ALA A O 1
ATOM 2434 N N . LYS A 1 316 ? 21.155 21.231 37.535 1.00 89.44 316 LYS A N 1
ATOM 2435 C CA . LYS A 1 316 ? 20.237 21.725 36.491 1.00 89.44 316 LYS A CA 1
ATOM 2436 C C . LYS A 1 316 ? 20.331 20.897 35.215 1.00 89.44 316 LYS A C 1
ATOM 2438 O O . LYS A 1 316 ? 19.302 20.577 34.631 1.00 89.44 316 LYS A O 1
ATOM 2443 N N . GLU A 1 317 ? 21.530 20.493 34.805 1.00 87.94 317 GLU A N 1
ATOM 2444 C CA . GLU A 1 317 ? 21.716 19.602 33.653 1.00 87.94 317 GLU A CA 1
ATOM 2445 C C . GLU A 1 317 ? 21.096 18.221 33.918 1.00 87.94 317 GLU A C 1
ATOM 2447 O O . GLU A 1 317 ? 20.309 17.726 33.110 1.00 87.94 317 GLU A O 1
ATOM 2452 N N . ARG A 1 318 ? 21.336 17.645 35.104 1.00 86.06 318 ARG A N 1
ATOM 2453 C CA . ARG A 1 318 ? 20.678 16.415 35.574 1.00 86.06 318 ARG A CA 1
ATOM 2454 C C . ARG A 1 318 ? 19.159 16.579 35.712 1.00 86.06 318 ARG A C 1
ATOM 2456 O O . ARG A 1 318 ? 18.439 15.621 35.442 1.00 86.06 318 ARG A O 1
ATOM 2463 N N . GLN A 1 319 ? 18.655 17.762 36.077 1.00 90.12 319 GLN A N 1
ATOM 2464 C CA . GLN A 1 319 ? 17.218 18.054 36.085 1.00 90.12 319 GLN A CA 1
ATOM 2465 C C . GLN A 1 319 ? 16.642 18.044 34.662 1.00 90.12 319 GLN A C 1
ATOM 2467 O O . GLN A 1 319 ? 15.667 17.340 34.428 1.00 90.12 319 GLN A O 1
ATOM 2472 N N . VAL A 1 320 ? 17.258 18.737 33.699 1.00 91.38 320 VAL A N 1
ATOM 2473 C CA . VAL A 1 320 ? 16.801 18.765 32.293 1.00 91.38 320 VAL A CA 1
ATOM 2474 C C . VAL A 1 320 ? 16.872 17.372 31.648 1.00 91.38 320 VAL A C 1
ATOM 2476 O O . VAL A 1 320 ? 15.964 16.974 30.911 1.00 91.38 320 VAL A O 1
ATOM 2479 N N . LEU A 1 321 ? 17.896 16.578 31.971 1.00 89.62 321 LEU A N 1
ATOM 2480 C CA . LEU A 1 321 ? 17.963 15.163 31.591 1.00 89.62 321 LEU A CA 1
ATOM 2481 C C . LEU A 1 321 ? 16.851 14.339 32.268 1.00 89.62 321 LEU A C 1
ATOM 2483 O O . LEU A 1 321 ? 16.189 13.541 31.611 1.00 89.62 321 LEU A O 1
ATOM 2487 N N . GLY A 1 322 ? 16.567 14.573 33.551 1.00 90.31 322 GLY A N 1
ATOM 2488 C CA . GLY A 1 322 ? 15.439 13.960 34.260 1.00 90.31 322 GLY A CA 1
ATOM 2489 C C . GLY A 1 322 ? 14.060 14.373 33.724 1.00 90.31 322 GLY A C 1
ATOM 2490 O O . GLY A 1 322 ? 13.120 13.581 33.775 1.00 90.31 322 GLY A O 1
ATOM 2491 N N . ASP A 1 323 ? 13.921 15.580 33.181 1.00 89.50 323 ASP A N 1
ATOM 2492 C CA . ASP A 1 323 ? 12.693 16.081 32.556 1.00 89.50 323 ASP A CA 1
ATOM 2493 C C . ASP A 1 323 ? 12.482 15.445 31.177 1.00 89.50 323 ASP A C 1
ATOM 2495 O O . ASP A 1 323 ? 11.405 14.919 30.891 1.00 89.50 323 ASP A O 1
ATOM 2499 N N . THR A 1 324 ? 13.527 15.400 30.347 1.00 90.19 324 THR A N 1
ATOM 2500 C CA . THR A 1 324 ? 13.482 14.760 29.020 1.00 90.19 324 THR A CA 1
ATOM 2501 C C . THR A 1 324 ? 13.305 13.242 29.100 1.00 90.19 324 THR A C 1
ATOM 2503 O O . THR A 1 324 ? 12.484 12.695 28.363 1.00 90.19 324 THR A O 1
ATOM 2506 N N . VAL A 1 325 ? 13.968 12.553 30.037 1.00 87.50 325 VAL A N 1
ATOM 2507 C CA . VAL A 1 325 ? 13.748 11.114 30.285 1.00 87.50 325 VAL A CA 1
ATOM 2508 C C . VAL A 1 325 ? 12.324 10.845 30.782 1.00 87.50 325 VAL A C 1
ATOM 2510 O O . VAL A 1 325 ? 11.688 9.907 30.303 1.00 87.50 325 VAL A O 1
ATOM 2513 N N . ARG A 1 326 ? 11.771 11.679 31.678 1.00 90.31 326 ARG A N 1
ATOM 2514 C CA . ARG A 1 326 ? 10.364 11.554 32.105 1.00 90.31 326 ARG A CA 1
ATOM 2515 C C . ARG A 1 326 ? 9.381 11.805 30.962 1.00 90.31 326 ARG A C 1
ATOM 2517 O O . ARG A 1 326 ? 8.386 11.093 30.868 1.00 90.31 326 ARG A O 1
ATOM 2524 N N . HIS A 1 327 ? 9.662 12.764 30.082 1.00 91.88 327 HIS A N 1
ATOM 2525 C CA . HIS A 1 327 ? 8.833 13.023 28.905 1.00 91.88 327 HIS A CA 1
ATOM 2526 C C . HIS A 1 327 ? 8.846 11.841 27.924 1.00 91.88 327 HIS A C 1
ATOM 2528 O O . HIS A 1 327 ? 7.780 11.386 27.516 1.00 91.88 327 HIS A O 1
ATOM 2534 N N . LEU A 1 328 ? 10.021 11.277 27.621 1.00 90.06 328 LEU A N 1
ATOM 2535 C CA . LEU A 1 328 ? 10.151 10.081 26.780 1.00 90.06 328 LEU A CA 1
ATOM 2536 C C . LEU A 1 328 ? 9.477 8.849 27.405 1.00 90.06 328 LEU A C 1
ATOM 2538 O O . LEU A 1 328 ? 8.817 8.092 26.698 1.00 90.06 328 LEU A O 1
ATOM 2542 N N . ALA A 1 329 ? 9.582 8.664 28.723 1.00 86.44 329 ALA A N 1
ATOM 2543 C CA . ALA A 1 329 ? 8.876 7.594 29.428 1.00 86.44 329 ALA A CA 1
ATOM 2544 C C . ALA A 1 329 ? 7.345 7.760 29.350 1.00 86.44 329 ALA A C 1
ATOM 2546 O O . ALA A 1 329 ? 6.638 6.778 29.132 1.00 86.44 329 ALA A O 1
ATOM 2547 N N . ALA A 1 330 ? 6.831 8.990 29.466 1.00 89.31 330 ALA A N 1
ATOM 2548 C CA . ALA A 1 330 ? 5.404 9.285 29.318 1.00 89.31 330 ALA A CA 1
ATOM 2549 C C . ALA A 1 330 ? 4.905 9.112 27.868 1.00 89.31 330 ALA A C 1
ATOM 2551 O O . ALA A 1 330 ? 3.815 8.587 27.656 1.00 89.31 330 ALA A O 1
ATOM 2552 N N . GLU A 1 331 ? 5.705 9.495 26.868 1.00 92.25 331 GLU A N 1
ATOM 2553 C CA . GLU A 1 331 ? 5.447 9.219 25.445 1.00 92.25 331 GLU A CA 1
ATOM 2554 C C . GLU A 1 331 ? 5.382 7.710 25.157 1.00 92.25 331 GLU A C 1
ATOM 2556 O O . GLU A 1 331 ? 4.466 7.254 24.473 1.00 92.25 331 GLU A O 1
ATOM 2561 N N . LEU A 1 332 ? 6.330 6.927 25.685 1.00 87.75 332 LEU A N 1
ATOM 2562 C CA . LEU A 1 332 ? 6.365 5.472 25.511 1.00 87.75 332 LEU A CA 1
ATOM 2563 C C . LEU A 1 332 ? 5.198 4.780 26.223 1.00 87.75 332 LEU A C 1
ATOM 2565 O O . LEU A 1 332 ? 4.579 3.899 25.630 1.00 87.75 332 LEU A O 1
ATOM 2569 N N . ALA A 1 333 ? 4.855 5.208 27.443 1.00 87.00 333 ALA A N 1
ATOM 2570 C CA . ALA A 1 333 ? 3.668 4.731 28.150 1.00 87.00 333 ALA A CA 1
ATOM 2571 C C . ALA A 1 333 ? 2.393 5.022 27.341 1.00 87.00 333 ALA A C 1
ATOM 2573 O O . ALA A 1 333 ? 1.657 4.094 27.024 1.00 87.00 333 ALA A O 1
ATOM 2574 N N . ARG A 1 334 ? 2.198 6.271 26.887 1.00 94.75 334 ARG A N 1
ATOM 2575 C CA . ARG A 1 334 ? 1.044 6.656 26.057 1.00 94.75 334 ARG A CA 1
ATOM 2576 C C . ARG A 1 334 ? 0.932 5.809 24.787 1.00 94.75 334 ARG A C 1
ATOM 2578 O O . ARG A 1 334 ? -0.152 5.324 24.489 1.00 94.75 334 ARG A O 1
ATOM 2585 N N . ARG A 1 335 ? 2.031 5.591 24.054 1.00 90.62 335 ARG A N 1
ATOM 2586 C CA . ARG A 1 335 ? 2.021 4.744 22.844 1.00 90.62 335 ARG A CA 1
ATOM 2587 C C . ARG A 1 335 ? 1.723 3.276 23.162 1.00 90.62 335 ARG A C 1
ATOM 2589 O O . ARG A 1 335 ? 1.025 2.626 22.391 1.00 90.62 335 ARG A O 1
ATOM 2596 N N . SER A 1 336 ? 2.218 2.764 24.291 1.00 88.56 336 SER A N 1
ATOM 2597 C CA . SER A 1 336 ? 1.906 1.411 24.768 1.00 88.56 336 SER A CA 1
ATOM 2598 C C . SER A 1 336 ? 0.428 1.265 25.143 1.00 88.56 336 SER A C 1
ATOM 2600 O O . SER A 1 336 ? -0.175 0.242 24.828 1.00 88.56 336 SER A O 1
ATOM 2602 N N . ASP A 1 337 ? -0.167 2.278 25.777 1.00 89.06 337 ASP A N 1
ATOM 2603 C CA . ASP A 1 337 ? -1.591 2.300 26.125 1.00 89.06 337 ASP A CA 1
ATOM 2604 C C . ASP A 1 337 ? -2.475 2.442 24.875 1.00 89.06 337 ASP A C 1
ATOM 2606 O O . ASP A 1 337 ? -3.480 1.744 24.749 1.00 89.06 337 ASP A O 1
ATOM 2610 N N . GLU A 1 338 ? -2.085 3.287 23.915 1.00 90.88 338 GLU A N 1
ATOM 2611 C CA . GLU A 1 338 ? -2.750 3.435 22.611 1.00 90.88 338 GLU A CA 1
ATOM 2612 C C . GLU A 1 338 ? -2.715 2.120 21.809 1.00 90.88 338 GLU A C 1
ATOM 2614 O O . GLU A 1 338 ? -3.740 1.697 21.269 1.00 90.88 338 GLU A O 1
ATOM 2619 N N . GLU A 1 339 ? -1.578 1.414 21.783 1.00 90.06 339 GLU A N 1
ATOM 2620 C CA . GLU A 1 339 ? -1.476 0.097 21.144 1.00 90.06 339 GLU A CA 1
ATOM 2621 C C . GLU A 1 339 ? -2.272 -0.983 21.902 1.00 90.06 339 GLU A C 1
ATOM 2623 O O . GLU A 1 339 ? -2.942 -1.810 21.276 1.00 90.06 339 GLU A O 1
ATOM 2628 N N . ALA A 1 340 ? -2.259 -0.973 23.239 1.00 86.00 340 ALA A N 1
ATOM 2629 C CA . ALA A 1 340 ? -3.049 -1.896 24.051 1.00 86.00 340 ALA A CA 1
ATOM 2630 C C . ALA A 1 340 ? -4.561 -1.693 23.847 1.00 86.00 340 ALA A C 1
ATOM 2632 O O . ALA A 1 340 ? -5.294 -2.674 23.709 1.00 86.00 340 ALA A O 1
ATOM 2633 N N . GLN A 1 341 ? -5.028 -0.444 23.753 1.00 89.69 341 GLN A N 1
ATOM 2634 C CA . GLN A 1 341 ? -6.420 -0.113 23.430 1.00 89.69 341 GLN A CA 1
ATOM 2635 C C . GLN A 1 341 ? -6.791 -0.535 22.004 1.00 89.69 341 GLN A C 1
ATOM 2637 O O . GLN A 1 341 ? -7.850 -1.133 21.804 1.00 89.69 341 GLN A O 1
ATOM 2642 N N . ALA A 1 342 ? -5.916 -0.298 21.019 1.00 87.50 342 ALA A N 1
ATOM 2643 C CA . ALA A 1 342 ? -6.136 -0.740 19.643 1.00 87.50 342 ALA A CA 1
ATOM 2644 C C . ALA A 1 342 ? -6.300 -2.270 19.566 1.00 87.50 342 ALA A C 1
ATOM 2646 O O . ALA A 1 342 ? -7.330 -2.754 19.086 1.00 87.50 342 ALA A O 1
ATOM 2647 N N . ARG A 1 343 ? -5.347 -3.027 20.131 1.00 88.75 343 ARG A N 1
ATOM 2648 C CA . ARG A 1 343 ? -5.395 -4.499 20.215 1.00 88.75 343 ARG A CA 1
ATOM 2649 C C . ARG A 1 343 ? -6.615 -4.993 21.001 1.00 88.75 343 ARG A C 1
ATOM 2651 O O . ARG A 1 343 ? -7.256 -5.954 20.586 1.00 88.75 343 ARG A O 1
ATOM 2658 N N . GLY A 1 344 ? -6.983 -4.323 22.095 1.00 88.81 344 GLY A N 1
ATOM 2659 C CA . GLY A 1 344 ? -8.196 -4.620 22.863 1.00 88.81 344 GLY A CA 1
ATOM 2660 C C . GLY A 1 344 ? -9.470 -4.479 22.025 1.00 88.81 344 GLY A C 1
ATOM 2661 O O . GLY A 1 344 ? -10.292 -5.394 21.994 1.00 88.81 344 GLY A O 1
ATOM 2662 N N . SER A 1 345 ? -9.597 -3.388 21.264 1.00 88.00 345 SER A N 1
ATOM 2663 C CA . SER A 1 345 ? -10.746 -3.156 20.376 1.00 88.00 345 SER A CA 1
ATOM 2664 C C . SER A 1 345 ? -10.849 -4.180 19.233 1.00 88.00 345 SER A C 1
ATOM 2666 O O . SER A 1 345 ? -11.952 -4.541 18.811 1.00 88.00 345 SER A O 1
ATOM 2668 N N . GLU A 1 346 ? -9.713 -4.701 18.757 1.00 88.06 346 GLU A N 1
ATOM 2669 C CA . GLU A 1 346 ? -9.662 -5.783 17.771 1.00 88.06 346 GLU A CA 1
ATOM 2670 C C . GLU A 1 346 ? -10.076 -7.129 18.385 1.00 88.06 346 GLU A C 1
ATOM 2672 O O . GLU A 1 346 ? -10.913 -7.830 17.813 1.00 88.06 346 GLU A O 1
ATOM 2677 N N . ILE A 1 347 ? -9.588 -7.452 19.588 1.00 84.81 347 ILE A N 1
ATOM 2678 C CA . ILE A 1 347 ? -10.000 -8.646 20.342 1.00 84.81 347 ILE A CA 1
ATOM 2679 C C . ILE A 1 347 ? -11.509 -8.614 20.622 1.00 84.81 347 ILE A C 1
ATOM 2681 O O . ILE A 1 347 ? -12.191 -9.616 20.397 1.00 84.81 347 ILE A O 1
ATOM 2685 N N . GLU A 1 348 ? -12.071 -7.473 21.030 1.00 85.62 348 GLU A N 1
ATOM 2686 C CA . GLU A 1 348 ? -13.520 -7.318 21.217 1.00 85.62 348 GLU A CA 1
ATOM 2687 C C . GLU A 1 348 ? -14.317 -7.523 19.923 1.00 85.62 348 GLU A C 1
ATOM 2689 O O . GLU A 1 348 ? -15.400 -8.113 19.955 1.00 85.62 348 GLU A O 1
ATOM 2694 N N . ARG A 1 349 ? -13.811 -7.029 18.784 1.00 91.56 349 ARG A N 1
ATOM 2695 C CA . ARG A 1 349 ? -14.442 -7.226 17.470 1.00 91.56 349 ARG A CA 1
ATOM 2696 C C . ARG A 1 349 ? -14.440 -8.704 17.083 1.00 91.56 349 ARG A C 1
ATOM 2698 O O . ARG A 1 349 ? -15.472 -9.212 16.652 1.00 91.56 349 ARG A O 1
ATOM 2705 N N . LEU A 1 350 ? -13.315 -9.394 17.268 1.00 84.38 350 LEU A N 1
ATOM 2706 C CA . LEU A 1 350 ? -13.194 -10.830 17.003 1.00 84.38 350 LEU A CA 1
ATOM 2707 C C . LEU A 1 350 ? -14.080 -11.655 17.946 1.00 84.38 350 LEU A C 1
ATOM 2709 O O . LEU A 1 350 ? -14.758 -12.575 17.501 1.00 84.38 350 LEU A O 1
ATOM 2713 N N . THR A 1 351 ? -14.154 -11.280 19.225 1.00 85.69 351 THR A N 1
ATOM 2714 C CA . THR A 1 351 ? -15.024 -11.933 20.219 1.00 85.69 351 THR A CA 1
ATOM 2715 C C . THR A 1 351 ? -16.500 -11.780 19.857 1.00 85.69 351 THR A C 1
ATOM 2717 O O . THR A 1 351 ? -17.242 -12.760 19.889 1.00 85.69 351 THR A O 1
ATOM 2720 N N . ARG A 1 352 ? -16.923 -10.577 19.443 1.00 89.25 352 ARG A N 1
ATOM 2721 C CA . ARG A 1 352 ? -18.285 -10.329 18.944 1.00 89.25 352 ARG A CA 1
ATOM 2722 C C . ARG A 1 352 ? -18.597 -11.165 17.705 1.00 89.25 352 ARG A C 1
ATOM 2724 O O . ARG A 1 352 ? -19.595 -11.875 17.710 1.00 89.25 352 ARG A O 1
ATOM 2731 N N . PHE A 1 353 ? -17.708 -11.173 16.711 1.00 88.06 353 PHE A N 1
ATOM 2732 C CA . PHE A 1 353 ? -17.873 -11.983 15.499 1.00 88.06 353 PHE A CA 1
ATOM 2733 C C . PHE A 1 353 ? -17.997 -13.486 15.809 1.00 88.06 353 PHE A C 1
ATOM 2735 O O . PHE A 1 353 ? -18.868 -14.158 15.264 1.00 88.06 353 PHE A O 1
ATOM 2742 N N . ILE A 1 354 ? -17.179 -14.011 16.731 1.00 83.81 354 ILE A N 1
ATOM 2743 C CA . ILE A 1 354 ? -17.250 -15.410 17.185 1.00 83.81 354 ILE A CA 1
ATOM 2744 C C . ILE A 1 354 ? -18.566 -15.696 17.931 1.00 83.81 354 ILE A C 1
ATOM 2746 O O . ILE A 1 354 ? -19.127 -16.778 17.761 1.00 83.81 354 ILE A O 1
ATOM 2750 N N . SER A 1 355 ? -19.087 -14.747 18.719 1.00 85.31 355 SER A N 1
ATOM 2751 C CA . SER A 1 355 ? -20.389 -14.890 19.388 1.00 85.31 355 SER A CA 1
ATOM 2752 C C . SER A 1 355 ? -21.543 -14.906 18.385 1.00 85.31 355 SER A C 1
ATOM 2754 O O . SER A 1 355 ? -22.329 -15.846 18.395 1.00 85.31 355 SER A O 1
ATOM 2756 N N . GLU A 1 356 ? -21.605 -13.934 17.471 1.00 86.44 356 GLU A N 1
ATOM 2757 C CA . GLU A 1 356 ? -22.624 -13.871 16.411 1.00 86.44 356 GLU A CA 1
ATOM 2758 C C . GLU A 1 356 ? -22.636 -15.151 15.561 1.00 86.44 356 GLU A C 1
ATOM 2760 O O . GLU A 1 356 ? -23.690 -15.693 15.234 1.00 86.44 356 GLU A O 1
ATOM 2765 N N . GLU A 1 357 ? -21.454 -15.669 15.233 1.00 85.25 357 GLU A N 1
ATOM 2766 C CA . GLU A 1 357 ? -21.279 -16.894 14.459 1.00 85.25 357 GLU A CA 1
ATOM 2767 C C . GLU A 1 357 ? -21.624 -18.167 15.263 1.00 85.25 357 GLU A C 1
ATOM 2769 O O . GLU A 1 357 ? -22.147 -19.135 14.708 1.00 85.25 357 GLU A O 1
ATOM 2774 N N . SER A 1 358 ? -21.415 -18.163 16.583 1.00 85.06 358 SER A N 1
ATOM 2775 C CA . SER A 1 358 ? -21.917 -19.200 17.497 1.00 85.06 358 SER A CA 1
ATOM 2776 C C . SER A 1 358 ? -23.449 -19.190 17.572 1.00 85.06 358 SER A C 1
ATOM 2778 O O . SER A 1 358 ? -24.083 -20.243 17.464 1.00 85.06 358 SER A O 1
ATOM 2780 N N . ASP A 1 359 ? -24.059 -18.008 17.676 1.00 86.50 359 ASP A N 1
ATOM 2781 C CA . ASP A 1 359 ? -25.511 -17.841 17.754 1.00 86.50 359 ASP A CA 1
ATOM 2782 C C . ASP A 1 359 ? -26.203 -18.263 16.448 1.00 86.50 359 ASP A C 1
ATOM 2784 O O . ASP A 1 359 ? -27.201 -18.987 16.497 1.00 86.50 359 ASP A O 1
ATOM 2788 N N . ARG A 1 360 ? -25.630 -17.935 15.277 1.00 84.38 360 ARG A N 1
ATOM 2789 C CA . ARG A 1 360 ? -26.083 -18.462 13.970 1.00 84.38 360 ARG A CA 1
ATOM 2790 C C . ARG A 1 360 ? -26.085 -19.990 13.936 1.00 84.38 360 ARG A C 1
ATOM 2792 O O . ARG A 1 360 ? -27.053 -20.590 13.475 1.00 84.38 360 ARG A O 1
ATOM 2799 N N . ARG A 1 361 ? -25.027 -20.633 14.444 1.00 80.81 361 ARG A N 1
ATOM 2800 C CA . ARG A 1 361 ? -24.915 -22.105 14.485 1.00 80.81 361 ARG A CA 1
ATOM 2801 C C . ARG A 1 361 ? -25.910 -22.732 15.456 1.00 80.81 361 ARG A C 1
ATOM 2803 O O . ARG A 1 361 ? -26.493 -23.764 15.133 1.00 80.81 361 ARG A O 1
ATOM 2810 N N . GLN A 1 362 ? -26.145 -22.111 16.613 1.00 83.38 362 GLN A N 1
ATOM 2811 C CA . GLN A 1 362 ? -27.199 -22.550 17.530 1.00 83.38 362 GLN A CA 1
ATOM 2812 C C . GLN A 1 362 ? -28.586 -22.416 16.903 1.00 83.38 362 GLN A C 1
ATOM 2814 O O . GLN A 1 362 ? -29.400 -23.323 17.049 1.00 83.38 362 GLN A O 1
ATOM 2819 N N . GLU A 1 363 ? -28.860 -21.319 16.201 1.00 82.75 363 GLU A N 1
ATOM 2820 C CA . GLU A 1 363 ? -30.149 -21.094 15.552 1.00 82.75 363 GLU A CA 1
ATOM 2821 C C . GLU A 1 363 ? -30.373 -22.071 14.387 1.00 82.75 363 GLU A C 1
ATOM 2823 O O . GLU A 1 363 ? -31.418 -22.714 14.326 1.00 82.75 363 GLU A O 1
ATOM 2828 N N . GLY A 1 364 ? -29.357 -22.321 13.555 1.00 80.94 364 GLY A N 1
ATOM 2829 C CA . GLY A 1 364 ? -29.390 -23.396 12.558 1.00 80.94 364 GLY A CA 1
ATOM 2830 C C . GLY A 1 364 ? -29.632 -24.778 13.183 1.00 80.94 364 GLY A C 1
ATOM 2831 O O . GLY A 1 364 ? -30.451 -25.549 12.686 1.00 80.94 364 GLY A O 1
ATOM 2832 N N . TYR A 1 365 ? -29.009 -25.081 14.328 1.00 81.44 365 TYR A N 1
ATOM 2833 C CA . TYR A 1 365 ? -29.260 -26.328 15.061 1.00 81.44 365 TYR A CA 1
ATOM 2834 C C . TYR A 1 365 ? -30.689 -26.410 15.630 1.00 81.44 365 TYR A C 1
ATOM 2836 O O . TYR A 1 365 ? -31.301 -27.479 15.592 1.00 81.44 365 TYR A O 1
ATOM 2844 N N . ARG A 1 366 ? -31.262 -25.295 16.111 1.00 82.75 366 ARG A N 1
ATOM 2845 C CA . ARG A 1 366 ? -32.676 -25.221 16.534 1.00 82.75 366 ARG A CA 1
ATOM 2846 C C . ARG A 1 366 ? -33.617 -25.458 15.356 1.00 82.75 366 ARG A C 1
ATOM 2848 O O . ARG A 1 366 ? -34.567 -26.217 15.515 1.00 82.75 366 ARG A O 1
ATOM 2855 N N . GLN A 1 367 ? -33.338 -24.873 14.192 1.00 79.62 367 GLN A N 1
ATOM 2856 C CA . GLN A 1 367 ? -34.132 -25.054 12.973 1.00 79.62 367 GLN A CA 1
ATOM 2857 C C . GLN A 1 367 ? -34.084 -26.505 12.481 1.00 79.62 367 GLN A C 1
ATOM 2859 O O . GLN A 1 367 ? -35.135 -27.112 12.299 1.00 79.62 367 GLN A O 1
ATOM 2864 N N . VAL A 1 368 ? -32.894 -27.110 12.380 1.00 74.31 368 VAL A N 1
ATOM 2865 C CA . VAL A 1 368 ? -32.746 -28.540 12.050 1.00 74.31 368 VAL A CA 1
ATOM 2866 C C . VAL A 1 368 ? -33.491 -29.417 13.061 1.00 74.31 368 VAL A C 1
ATOM 2868 O O . VAL A 1 368 ? -34.235 -30.310 12.663 1.00 74.31 368 VAL A O 1
ATOM 2871 N N . LYS A 1 369 ? -33.364 -29.146 14.368 1.00 77.38 369 LYS A N 1
ATOM 2872 C CA . LYS A 1 369 ? -34.083 -29.899 15.406 1.00 77.38 369 LYS A CA 1
ATOM 2873 C C . LYS A 1 369 ? -35.606 -29.736 15.307 1.00 77.38 369 LYS A C 1
ATOM 2875 O O . LYS A 1 369 ? -36.321 -30.717 15.479 1.00 77.38 369 LYS A O 1
ATOM 2880 N N . ALA A 1 370 ? -36.102 -28.533 15.020 1.00 75.44 370 ALA A N 1
ATOM 2881 C CA . ALA A 1 370 ? -37.528 -28.273 14.841 1.00 75.44 370 ALA A CA 1
ATOM 2882 C C . ALA A 1 370 ? -38.089 -29.000 13.607 1.00 75.44 370 ALA A C 1
ATOM 2884 O O . ALA A 1 370 ? -39.163 -29.591 13.695 1.00 75.44 370 ALA A O 1
ATOM 2885 N N . SER A 1 371 ? -37.340 -29.024 12.500 1.00 73.75 371 SER A N 1
ATOM 2886 C CA . SER A 1 37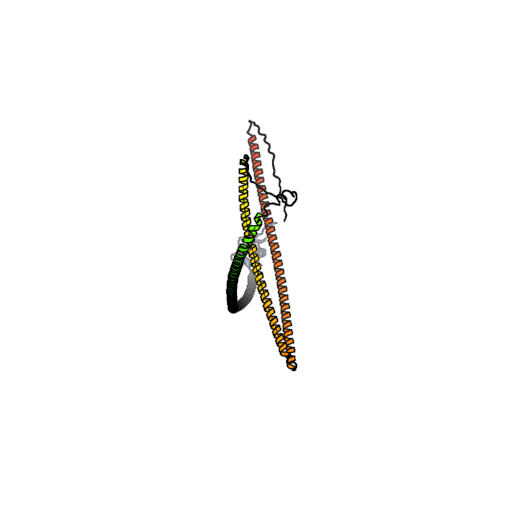1 ? -37.681 -29.802 11.304 1.00 73.75 371 SER A CA 1
ATOM 2887 C C . SER A 1 371 ? -37.678 -31.310 11.567 1.00 73.75 371 SER A C 1
ATOM 2889 O O . SER A 1 371 ? -38.574 -32.005 11.111 1.00 73.75 371 SER A O 1
ATOM 2891 N N . VAL A 1 372 ? -36.720 -31.836 12.338 1.00 74.25 372 VAL A N 1
ATOM 2892 C CA . VAL A 1 372 ? -36.709 -33.263 12.711 1.00 74.25 372 VAL A CA 1
ATOM 2893 C C . VAL A 1 372 ? -37.916 -33.612 13.593 1.00 74.25 372 VAL A C 1
ATOM 2895 O O . VAL A 1 372 ? -38.633 -34.564 13.291 1.00 74.25 372 VAL A O 1
ATOM 2898 N N . SER A 1 373 ? -38.205 -32.823 14.634 1.00 75.44 373 SER A N 1
ATOM 2899 C CA . SER A 1 373 ? -39.333 -33.108 15.536 1.00 75.44 373 SER A CA 1
ATOM 2900 C C . SER A 1 373 ? -40.718 -32.816 14.949 1.00 75.44 373 SER A C 1
ATOM 2902 O O . SER A 1 373 ? -41.703 -33.361 15.445 1.00 75.44 373 SER A O 1
ATOM 2904 N N . SER A 1 374 ? -40.839 -32.030 13.873 1.00 69.25 374 SER A N 1
ATOM 2905 C CA . SER A 1 374 ? -42.112 -31.902 13.143 1.00 69.25 374 SER A CA 1
ATOM 2906 C C . SER A 1 374 ? -42.449 -33.140 12.297 1.00 69.25 374 SER A C 1
ATOM 2908 O O . SER A 1 374 ? -43.595 -33.291 11.870 1.00 69.25 374 SER A O 1
ATOM 2910 N N . LEU A 1 375 ? -41.484 -34.047 12.102 1.00 59.62 375 LEU A N 1
ATOM 2911 C CA . LEU A 1 375 ? -41.610 -35.260 11.289 1.00 59.62 375 LEU A CA 1
ATOM 2912 C C . LEU A 1 375 ? -41.734 -36.545 12.134 1.00 59.62 375 LEU A C 1
ATOM 2914 O O . LEU A 1 375 ? -42.252 -37.547 11.642 1.00 59.62 375 LEU A O 1
ATOM 2918 N N . GLU A 1 376 ? -41.379 -36.507 13.425 1.00 57.66 376 GLU A N 1
ATOM 2919 C CA . GLU A 1 376 ? -41.644 -37.592 14.392 1.00 57.66 376 GLU A CA 1
ATOM 2920 C C . GLU A 1 376 ? -43.120 -38.086 14.420 1.00 57.66 376 GLU A C 1
ATOM 2922 O O . GLU A 1 376 ? -43.324 -39.297 14.555 1.00 57.66 376 GLU A O 1
ATOM 2927 N N . PRO A 1 377 ? -44.165 -37.244 14.226 1.00 52.75 377 PRO A N 1
ATOM 2928 C CA . PRO A 1 377 ? -45.564 -37.698 14.182 1.00 52.75 377 PRO A CA 1
ATOM 2929 C C . PRO A 1 377 ? -45.988 -38.419 12.888 1.00 52.75 377 PRO A C 1
ATOM 2931 O O . PRO A 1 377 ? -47.100 -38.943 12.830 1.00 52.75 377 PRO A O 1
ATOM 2934 N N . LEU A 1 378 ? -45.161 -38.415 11.835 1.00 49.91 378 LEU A N 1
ATOM 2935 C CA . LEU A 1 378 ? -45.544 -38.798 10.463 1.00 49.91 378 LEU A CA 1
ATOM 2936 C C . LEU A 1 378 ? -44.977 -40.156 10.004 1.00 49.91 378 LEU A C 1
ATOM 2938 O O . LEU A 1 378 ? -44.994 -40.484 8.817 1.00 49.91 378 LEU A O 1
ATOM 2942 N N . SER A 1 379 ? -44.533 -40.989 10.947 1.00 47.44 379 SER A N 1
ATOM 2943 C CA . SER A 1 379 ? -43.800 -42.257 10.752 1.00 47.44 379 SER A CA 1
ATOM 2944 C C . SER A 1 379 ? -44.531 -43.394 9.999 1.00 47.44 379 SER A C 1
ATOM 2946 O O . SER A 1 379 ? -44.060 -44.530 9.988 1.00 47.44 379 SER A O 1
ATOM 2948 N N . GLY A 1 380 ? -45.655 -43.107 9.333 1.00 55.84 380 GLY A N 1
ATOM 2949 C CA . GLY A 1 380 ? -46.419 -44.047 8.506 1.00 55.84 380 GLY A CA 1
ATOM 2950 C C . GLY A 1 380 ? -46.292 -43.873 6.983 1.00 55.84 380 GLY A C 1
ATOM 2951 O O . GLY A 1 380 ? -46.790 -44.735 6.260 1.00 55.84 380 GLY A O 1
ATOM 2952 N N . GLN A 1 381 ? -45.672 -42.799 6.463 1.00 58.50 381 GLN A N 1
ATOM 2953 C CA . GLN A 1 381 ? -45.602 -42.545 5.009 1.00 58.50 381 GLN A CA 1
ATOM 2954 C C . GLN A 1 381 ? -44.180 -42.694 4.421 1.00 58.50 381 GLN A C 1
ATOM 2956 O O . GLN A 1 381 ? -43.307 -41.874 4.705 1.00 58.50 381 GLN A O 1
ATOM 2961 N N . PRO A 1 382 ? -43.924 -43.686 3.538 1.00 61.53 382 PRO A N 1
ATOM 2962 C CA . PRO A 1 382 ? -42.581 -43.964 3.011 1.00 61.53 382 PRO A CA 1
ATOM 2963 C C . PRO A 1 382 ? -42.076 -42.948 1.969 1.00 61.53 382 PRO A C 1
ATOM 2965 O O . PRO A 1 382 ? -40.910 -43.002 1.586 1.00 61.53 382 PRO A O 1
ATOM 2968 N N . SER A 1 383 ? -42.924 -42.030 1.497 1.00 69.12 383 SER A N 1
ATOM 2969 C CA . SER A 1 383 ? -42.523 -40.876 0.678 1.00 69.12 383 SER A CA 1
ATOM 2970 C C . SER A 1 383 ? -41.736 -39.855 1.502 1.00 69.12 383 SER A C 1
ATOM 2972 O O . SER A 1 383 ? -40.610 -39.521 1.148 1.00 69.12 383 SER A O 1
ATOM 2974 N N . GLN A 1 384 ? -42.291 -39.438 2.641 1.00 63.09 384 GLN A N 1
ATOM 2975 C CA . GLN A 1 384 ? -41.707 -38.413 3.514 1.00 63.09 384 GLN A CA 1
ATOM 2976 C C . GLN A 1 384 ? -40.396 -38.880 4.164 1.00 63.09 384 GLN A C 1
ATOM 2978 O O . GLN A 1 384 ? -39.486 -38.082 4.366 1.00 63.09 384 GLN A O 1
ATOM 2983 N N . VAL A 1 385 ? -40.252 -40.188 4.418 1.00 66.88 385 VAL A N 1
ATOM 2984 C CA . VAL A 1 385 ? -38.978 -40.778 4.871 1.00 66.88 385 VAL A CA 1
ATOM 2985 C C . VAL A 1 385 ? -37.871 -40.596 3.823 1.00 66.88 385 VAL A C 1
ATOM 2987 O O . VAL A 1 385 ? -36.749 -40.268 4.194 1.00 66.88 385 VAL A O 1
ATOM 2990 N N . ARG A 1 386 ? -38.174 -40.727 2.523 1.00 74.00 386 ARG A N 1
ATOM 2991 C CA . ARG A 1 386 ? -37.184 -40.511 1.451 1.00 74.00 386 ARG A CA 1
ATOM 2992 C C . ARG A 1 386 ? -36.813 -39.044 1.276 1.00 74.00 386 ARG A C 1
ATOM 2994 O O . ARG A 1 386 ? -35.644 -38.746 1.057 1.00 74.00 386 ARG A O 1
ATOM 3001 N N . GLU A 1 387 ? -37.783 -38.137 1.392 1.00 77.62 387 GLU A N 1
ATOM 3002 C CA . GLU A 1 387 ? -37.514 -36.692 1.400 1.00 77.62 387 GLU A CA 1
ATOM 3003 C C . GLU A 1 387 ? -36.584 -36.331 2.572 1.00 77.62 387 GLU A C 1
ATOM 3005 O O . GLU A 1 387 ? -35.599 -35.624 2.375 1.00 77.62 387 GLU A O 1
ATOM 3010 N N . LEU A 1 388 ? -36.805 -36.921 3.755 1.00 74.06 388 LEU A N 1
ATOM 3011 C CA . LEU A 1 388 ? -35.907 -36.819 4.911 1.00 74.06 388 LEU A CA 1
ATOM 3012 C C . LEU A 1 388 ? -34.501 -37.368 4.648 1.00 74.06 388 LEU A C 1
ATOM 3014 O O . LEU A 1 388 ? -33.518 -36.696 4.953 1.00 74.06 388 LEU A O 1
ATOM 3018 N N . GLU A 1 389 ? -34.387 -38.581 4.102 1.00 75.44 389 GLU A N 1
ATOM 3019 C CA . GLU A 1 389 ? -33.097 -39.194 3.758 1.00 75.44 389 GLU A CA 1
ATOM 3020 C C . GLU A 1 389 ? -32.313 -38.320 2.768 1.00 75.44 389 GLU A C 1
ATOM 3022 O O . GLU A 1 389 ? -31.104 -38.135 2.940 1.00 75.44 389 GLU A O 1
ATOM 3027 N N . GLN A 1 390 ? -33.003 -37.723 1.791 1.00 83.69 390 GLN A N 1
ATOM 3028 C CA . GLN A 1 390 ? -32.425 -36.774 0.846 1.00 83.69 390 GLN A CA 1
ATOM 3029 C C . GLN A 1 390 ? -32.004 -35.460 1.527 1.00 83.69 390 GLN A C 1
ATOM 3031 O O . GLN A 1 390 ? -30.856 -35.052 1.370 1.00 83.69 390 GLN A O 1
ATOM 3036 N N . THR A 1 391 ? -32.856 -34.830 2.347 1.00 81.00 391 THR A N 1
ATOM 3037 C CA . THR A 1 391 ? -32.490 -33.595 3.074 1.00 81.00 391 THR A CA 1
ATOM 3038 C C . THR A 1 391 ? -31.299 -33.828 4.016 1.00 81.00 391 THR A C 1
ATOM 3040 O O . THR A 1 391 ? -30.408 -32.990 4.127 1.00 81.00 391 THR A O 1
ATOM 3043 N N . ILE A 1 392 ? -31.224 -34.996 4.666 1.00 78.06 392 ILE A N 1
ATOM 3044 C CA . ILE A 1 392 ? -30.093 -35.382 5.525 1.00 78.06 392 ILE A CA 1
ATOM 3045 C C . ILE A 1 392 ? -28.814 -35.609 4.702 1.00 78.06 392 ILE A C 1
ATOM 3047 O O . ILE A 1 392 ? -27.721 -35.306 5.188 1.00 78.06 392 ILE A O 1
ATOM 3051 N N . LEU A 1 393 ? -28.918 -36.123 3.472 1.00 85.50 393 LEU A N 1
ATOM 3052 C CA . LEU A 1 393 ? -27.798 -36.200 2.529 1.00 85.50 393 LEU A CA 1
ATOM 3053 C C . LEU A 1 393 ? -27.321 -34.801 2.121 1.00 85.50 393 LEU A C 1
ATOM 3055 O O . LEU A 1 393 ? -26.145 -34.500 2.305 1.00 85.50 393 LEU A O 1
ATOM 3059 N N . GLU A 1 394 ? -28.222 -33.926 1.679 1.00 85.38 394 GLU A N 1
ATOM 3060 C CA . GLU A 1 394 ? -27.912 -32.549 1.273 1.00 85.38 394 GLU A CA 1
ATOM 3061 C C . GLU A 1 394 ? -27.258 -31.751 2.419 1.00 85.38 394 GLU A C 1
ATOM 3063 O O . GLU A 1 394 ? -26.192 -31.160 2.237 1.00 85.38 394 GLU A O 1
ATOM 3068 N N . CYS A 1 395 ? -27.789 -31.830 3.647 1.00 78.81 395 CYS A N 1
ATOM 3069 C CA . CYS A 1 395 ? -27.152 -31.232 4.826 1.00 78.81 395 CYS A CA 1
ATOM 3070 C C . CYS A 1 395 ? -25.758 -31.815 5.128 1.00 78.81 395 CYS A C 1
ATOM 3072 O O . CYS A 1 395 ? -24.881 -31.088 5.598 1.00 78.81 395 CYS A O 1
ATOM 3074 N N . ARG A 1 396 ? -25.519 -33.110 4.871 1.00 84.56 396 ARG A N 1
ATOM 3075 C CA . ARG A 1 396 ? -24.190 -33.730 5.039 1.00 84.56 396 ARG A CA 1
ATOM 3076 C C . ARG A 1 396 ? -23.201 -33.269 3.972 1.00 84.56 396 ARG A C 1
ATOM 3078 O O . ARG A 1 396 ? -22.022 -33.137 4.286 1.00 84.56 396 ARG A O 1
ATOM 3085 N N . GLU A 1 397 ? -23.646 -33.017 2.746 1.00 87.38 397 GLU A N 1
ATOM 3086 C CA . GLU A 1 397 ? -22.778 -32.501 1.682 1.00 87.38 397 GLU A CA 1
ATOM 3087 C C . GLU A 1 397 ? -22.440 -31.024 1.893 1.00 87.38 397 GLU A C 1
ATOM 3089 O O . GLU A 1 397 ? -21.263 -30.671 1.824 1.00 87.38 397 GLU A O 1
ATOM 3094 N N . LEU A 1 398 ? -23.410 -30.201 2.306 1.00 86.69 398 LEU A N 1
ATOM 3095 C CA . LEU A 1 398 ? -23.164 -28.823 2.749 1.00 86.69 398 LEU A CA 1
ATOM 3096 C C . LEU A 1 398 ? -22.177 -28.764 3.927 1.00 86.69 398 LEU A C 1
ATOM 3098 O O . LEU A 1 398 ? -21.241 -27.970 3.903 1.00 86.69 398 LEU A O 1
ATOM 3102 N N . MET A 1 399 ? -22.315 -29.649 4.923 1.00 80.38 399 MET A N 1
ATOM 3103 C CA . MET A 1 399 ? -21.356 -29.748 6.033 1.00 80.38 399 MET A CA 1
ATOM 3104 C C . MET A 1 399 ? -19.940 -30.129 5.570 1.00 80.38 399 MET A C 1
ATOM 3106 O O . MET A 1 399 ? -18.974 -29.595 6.112 1.00 80.38 399 MET A O 1
ATOM 3110 N N . ARG A 1 400 ? -19.789 -31.009 4.566 1.00 88.38 400 ARG A N 1
ATOM 3111 C CA . ARG A 1 400 ? -18.467 -31.316 3.984 1.00 88.38 400 ARG A CA 1
ATOM 3112 C C . ARG A 1 400 ? -17.892 -30.138 3.198 1.00 88.38 400 ARG A C 1
ATOM 3114 O O . ARG A 1 400 ? -16.690 -29.913 3.283 1.00 88.38 400 ARG A O 1
ATOM 3121 N N . ALA A 1 401 ? -18.720 -29.404 2.454 1.00 86.56 401 ALA A N 1
ATOM 3122 C CA . ALA A 1 401 ? -18.289 -28.215 1.720 1.00 86.56 401 ALA A CA 1
ATOM 3123 C C . ALA A 1 401 ? -17.759 -27.141 2.686 1.00 86.56 401 ALA A C 1
ATOM 3125 O O . ALA A 1 401 ? -16.614 -26.721 2.557 1.00 86.56 401 ALA A O 1
ATOM 3126 N N . GLU A 1 402 ? -18.522 -26.817 3.734 1.00 81.88 402 GLU A N 1
ATOM 3127 C CA . GLU A 1 402 ? -18.104 -25.934 4.837 1.00 81.88 402 GLU A CA 1
ATOM 3128 C C . GLU A 1 402 ? -16.811 -26.398 5.528 1.00 81.88 402 GLU A C 1
ATOM 3130 O O . GLU A 1 402 ? -15.953 -25.582 5.865 1.00 81.88 402 GLU A O 1
ATOM 3135 N N . GLN A 1 403 ? -16.629 -27.707 5.741 1.00 84.12 403 GLN A N 1
ATOM 3136 C CA . GLN A 1 403 ? -15.378 -28.241 6.290 1.00 84.12 403 GLN A CA 1
ATOM 3137 C C . GLN A 1 403 ? -14.199 -28.041 5.326 1.00 84.12 403 GLN A C 1
ATOM 3139 O O . GLN A 1 403 ? -13.162 -27.534 5.752 1.00 84.12 403 GLN A O 1
ATOM 3144 N N . GLY A 1 404 ? -14.369 -28.345 4.037 1.00 88.88 404 GLY A N 1
ATOM 3145 C CA . GLY A 1 404 ? -13.342 -28.127 3.015 1.00 88.88 404 GLY A CA 1
ATOM 3146 C C . GLY A 1 404 ? -12.991 -26.649 2.815 1.00 88.88 404 GLY A C 1
ATOM 3147 O O . GLY A 1 404 ? -11.819 -26.303 2.688 1.00 88.88 404 GLY A O 1
ATOM 3148 N N . GLU A 1 405 ? -13.972 -25.745 2.853 1.00 87.19 405 GLU A N 1
ATOM 3149 C CA . GLU A 1 405 ? -13.732 -24.298 2.810 1.00 87.19 405 GLU A CA 1
ATOM 3150 C C . GLU A 1 405 ? -12.961 -23.809 4.041 1.00 87.19 405 GLU A C 1
ATOM 3152 O O . GLU A 1 405 ? -12.024 -23.022 3.902 1.00 87.19 405 GLU A O 1
ATOM 3157 N N . ARG A 1 406 ? -13.263 -24.325 5.239 1.00 82.00 406 ARG A N 1
ATOM 3158 C CA . ARG A 1 406 ? -12.494 -24.013 6.457 1.00 82.00 406 ARG A CA 1
ATOM 3159 C C . ARG A 1 406 ? -11.067 -24.558 6.399 1.00 82.00 406 ARG A C 1
ATOM 3161 O O . ARG A 1 406 ? -10.151 -23.851 6.810 1.00 82.00 406 ARG A O 1
ATOM 3168 N N . GLU A 1 407 ? -10.855 -25.759 5.869 1.00 86.44 407 GLU A N 1
ATOM 3169 C CA . GLU A 1 407 ? -9.513 -26.322 5.655 1.00 86.44 407 GLU A CA 1
ATOM 3170 C C . GLU A 1 407 ? -8.709 -25.496 4.635 1.00 86.44 407 GLU A C 1
ATOM 3172 O O . GLU A 1 407 ? -7.553 -25.156 4.896 1.00 86.44 407 GLU A O 1
ATOM 3177 N N . ASN A 1 408 ? -9.336 -25.063 3.535 1.00 87.94 408 ASN A N 1
ATOM 3178 C CA . ASN A 1 408 ? -8.732 -24.151 2.559 1.00 87.94 408 ASN A CA 1
ATOM 3179 C C . ASN A 1 408 ? -8.374 -22.788 3.181 1.00 87.94 408 ASN A C 1
ATOM 3181 O O . ASN A 1 408 ? -7.251 -22.311 3.016 1.00 87.94 408 ASN A O 1
ATOM 3185 N N . LEU A 1 409 ? -9.289 -22.177 3.944 1.00 87.25 409 LEU A N 1
ATOM 3186 C CA . LEU A 1 409 ? -9.057 -20.902 4.634 1.00 87.25 409 LEU A CA 1
ATOM 3187 C C . LEU A 1 409 ? -7.946 -21.003 5.690 1.00 87.25 409 LEU A C 1
ATOM 3189 O O . LEU A 1 409 ? -7.138 -20.081 5.814 1.00 87.25 409 LEU A O 1
ATOM 3193 N N . LEU A 1 410 ? -7.856 -22.120 6.418 1.00 86.25 410 LEU A N 1
ATOM 3194 C CA . LEU A 1 410 ? -6.754 -22.392 7.345 1.00 86.25 410 LEU A CA 1
ATOM 3195 C C . LEU A 1 410 ? -5.420 -22.572 6.605 1.00 86.25 410 LEU A C 1
ATOM 3197 O O . LEU A 1 410 ? -4.411 -22.021 7.044 1.00 86.25 410 LEU A O 1
ATOM 3201 N N . GLY A 1 411 ? -5.411 -23.261 5.459 1.00 88.56 411 GLY A N 1
ATOM 3202 C CA . GLY A 1 411 ? -4.237 -23.375 4.588 1.00 88.56 411 GLY A CA 1
ATOM 3203 C C . GLY A 1 411 ? -3.769 -22.026 4.027 1.00 88.56 411 GLY A C 1
ATOM 3204 O O . GLY A 1 411 ? -2.571 -21.751 3.969 1.00 88.56 411 GLY A O 1
ATOM 3205 N N . ASP A 1 412 ? -4.696 -21.137 3.674 1.00 87.31 412 ASP A N 1
ATOM 3206 C CA . ASP A 1 412 ? -4.384 -19.774 3.231 1.00 87.31 412 ASP A CA 1
ATOM 3207 C C . ASP A 1 412 ? -3.893 -18.872 4.365 1.00 87.31 412 ASP A C 1
ATOM 3209 O O . ASP A 1 412 ? -2.983 -18.067 4.155 1.00 87.31 412 ASP A O 1
ATOM 3213 N N . LEU A 1 413 ? -4.448 -19.008 5.571 1.00 85.44 413 LEU A N 1
ATOM 3214 C CA . LEU A 1 413 ? -3.947 -18.318 6.761 1.00 85.44 413 LEU A CA 1
ATOM 3215 C C . LEU A 1 413 ? -2.544 -18.806 7.144 1.00 85.44 413 LEU A C 1
ATOM 3217 O O . LEU A 1 413 ? -1.691 -17.977 7.459 1.00 85.44 413 LEU A O 1
ATOM 3221 N N . ALA A 1 414 ? -2.268 -20.110 7.046 1.00 88.31 414 ALA A N 1
ATOM 3222 C CA . ALA A 1 414 ? -0.934 -20.671 7.251 1.00 88.31 414 ALA A CA 1
ATOM 3223 C C . ALA A 1 414 ? 0.073 -20.103 6.235 1.00 88.31 414 ALA A C 1
ATOM 3225 O O . ALA A 1 414 ? 1.073 -19.510 6.639 1.00 88.31 414 ALA A O 1
ATOM 3226 N N . ARG A 1 415 ? -0.241 -20.154 4.931 1.00 91.69 415 ARG A N 1
ATOM 3227 C CA . ARG A 1 415 ? 0.610 -19.589 3.865 1.00 91.69 415 ARG A CA 1
ATOM 3228 C C . ARG A 1 415 ? 0.844 -18.081 4.026 1.00 91.69 415 ARG A C 1
ATOM 3230 O O . ARG A 1 415 ? 1.957 -17.601 3.818 1.00 91.69 415 ARG A O 1
ATOM 3237 N N . LYS A 1 416 ? -0.169 -17.313 4.448 1.00 88.31 416 LYS A N 1
ATOM 3238 C CA . LYS A 1 416 ? -0.019 -15.877 4.767 1.00 88.31 416 LYS A CA 1
ATOM 3239 C C . LYS A 1 416 ? 0.875 -15.646 5.991 1.00 88.31 416 LYS A C 1
ATOM 3241 O O . LYS A 1 416 ? 1.677 -14.716 5.978 1.00 88.31 416 LYS A O 1
ATOM 3246 N N . ASN A 1 417 ? 0.778 -16.489 7.018 1.00 86.12 417 ASN A N 1
ATOM 3247 C CA . ASN A 1 417 ? 1.624 -16.423 8.211 1.00 86.12 417 ASN A CA 1
ATOM 3248 C C . ASN A 1 417 ? 3.095 -16.735 7.870 1.00 86.12 417 ASN A C 1
ATOM 3250 O O . ASN A 1 417 ? 3.981 -15.971 8.244 1.00 86.12 417 ASN A O 1
ATOM 3254 N N . GLU A 1 418 ? 3.360 -17.772 7.071 1.00 90.12 418 GLU A N 1
ATOM 3255 C CA . GLU A 1 418 ? 4.703 -18.091 6.555 1.00 90.12 418 GLU A CA 1
ATOM 3256 C C . GLU A 1 418 ? 5.308 -16.930 5.747 1.00 90.12 418 GLU A C 1
ATOM 3258 O O . GLU A 1 418 ? 6.454 -16.541 5.980 1.00 90.12 418 GLU A O 1
ATOM 3263 N N . LEU A 1 419 ? 4.530 -16.313 4.847 1.00 89.81 419 LEU A N 1
ATOM 3264 C CA . LEU A 1 419 ? 4.962 -15.140 4.076 1.00 89.81 419 LEU A CA 1
ATOM 3265 C C . LEU A 1 419 ? 5.271 -13.927 4.969 1.00 89.81 419 LEU A C 1
ATOM 3267 O O . LEU A 1 419 ? 6.265 -13.233 4.742 1.00 89.81 419 LEU A O 1
ATOM 3271 N N . LEU A 1 420 ? 4.463 -13.679 6.005 1.00 87.62 420 LEU A N 1
ATOM 3272 C CA . LEU A 1 420 ? 4.716 -12.617 6.984 1.00 87.62 420 LEU A CA 1
ATOM 3273 C C . LEU A 1 420 ? 5.977 -12.899 7.813 1.00 87.62 420 LEU A C 1
ATOM 3275 O O . LEU A 1 420 ? 6.802 -12.002 7.978 1.00 87.62 420 LEU A O 1
ATOM 3279 N N . GLN A 1 421 ? 6.181 -14.137 8.272 1.00 89.25 421 GLN A N 1
ATOM 3280 C CA . GLN A 1 421 ? 7.397 -14.539 8.987 1.00 89.25 421 GLN A CA 1
ATOM 3281 C C . GLN A 1 421 ? 8.647 -14.394 8.109 1.00 89.25 421 GLN A C 1
ATOM 3283 O O . GLN A 1 421 ? 9.653 -13.852 8.568 1.00 89.25 421 GLN A O 1
ATOM 3288 N N . ALA A 1 422 ? 8.579 -14.789 6.834 1.00 89.69 422 ALA A N 1
ATOM 3289 C CA . ALA A 1 422 ? 9.665 -14.604 5.872 1.00 89.69 422 ALA A CA 1
ATOM 3290 C C . ALA A 1 422 ? 9.964 -13.116 5.600 1.00 89.69 422 ALA A C 1
ATOM 3292 O O . ALA A 1 422 ? 11.130 -12.730 5.508 1.00 89.69 422 ALA A O 1
ATOM 3293 N N . SER A 1 423 ? 8.933 -12.268 5.523 1.00 88.31 423 SER A N 1
ATOM 3294 C CA . SER A 1 423 ? 9.083 -10.812 5.385 1.00 88.31 423 SER A CA 1
ATOM 3295 C C . SER A 1 423 ? 9.752 -10.186 6.617 1.00 88.31 423 SER A C 1
ATOM 3297 O O . SER A 1 423 ? 10.740 -9.463 6.494 1.00 88.31 423 SER A O 1
ATOM 3299 N N . VAL A 1 424 ? 9.298 -10.547 7.824 1.00 87.56 424 VAL A N 1
ATOM 3300 C CA . VAL A 1 424 ? 9.899 -10.108 9.096 1.00 87.56 424 VAL A CA 1
ATOM 3301 C C . VAL A 1 424 ? 11.344 -10.600 9.240 1.00 87.56 424 VAL A C 1
ATOM 3303 O O . VAL A 1 424 ? 12.188 -9.867 9.754 1.00 87.56 424 VAL A O 1
ATOM 3306 N N . ALA A 1 425 ? 11.662 -11.809 8.770 1.00 88.44 425 ALA A N 1
ATOM 3307 C CA . ALA A 1 425 ? 13.029 -12.326 8.758 1.00 88.44 425 ALA A CA 1
ATOM 3308 C C . ALA A 1 425 ? 13.948 -11.512 7.829 1.00 88.44 425 ALA A C 1
ATOM 3310 O O . ALA A 1 425 ? 15.047 -11.153 8.245 1.00 88.44 425 ALA A O 1
ATOM 3311 N N . ARG A 1 426 ? 13.486 -11.154 6.619 1.00 91.69 426 ARG A N 1
ATOM 3312 C CA . ARG A 1 426 ? 14.235 -10.281 5.694 1.00 91.69 426 ARG A CA 1
ATOM 3313 C C . ARG A 1 426 ? 14.475 -8.898 6.290 1.00 91.69 426 ARG A C 1
ATOM 3315 O O . ARG A 1 426 ? 15.626 -8.510 6.427 1.00 91.69 426 ARG A O 1
ATOM 3322 N N . LEU A 1 427 ? 13.425 -8.230 6.775 1.00 87.75 427 LEU A N 1
ATOM 3323 C CA . LEU A 1 427 ? 13.532 -6.900 7.391 1.00 87.75 427 LEU A CA 1
ATOM 3324 C C . LEU A 1 427 ? 14.498 -6.868 8.590 1.00 87.75 427 LEU A C 1
ATOM 3326 O O . LEU A 1 427 ? 15.174 -5.865 8.814 1.00 87.75 427 LEU A O 1
ATOM 3330 N N . ARG A 1 428 ? 14.601 -7.966 9.354 1.00 89.88 428 ARG A N 1
ATOM 3331 C CA . ARG A 1 428 ? 15.605 -8.111 10.422 1.00 89.88 428 ARG A CA 1
ATOM 3332 C C . ARG A 1 428 ? 17.030 -8.203 9.875 1.00 89.88 428 ARG A C 1
ATOM 3334 O O . ARG A 1 428 ? 17.927 -7.615 10.474 1.00 89.88 428 ARG A O 1
ATOM 3341 N N . GLU A 1 429 ? 17.253 -8.912 8.770 1.00 93.12 429 GLU A N 1
ATOM 3342 C CA . GLU A 1 429 ? 18.580 -9.021 8.151 1.00 93.12 429 GLU A CA 1
ATOM 3343 C C . GLU A 1 429 ? 18.991 -7.728 7.436 1.00 93.12 429 GLU A C 1
ATOM 3345 O O . GLU A 1 429 ? 20.099 -7.246 7.659 1.00 93.12 429 GLU A O 1
ATOM 3350 N N . ASP A 1 430 ? 18.074 -7.097 6.699 1.00 90.00 430 ASP A N 1
ATOM 3351 C CA . ASP A 1 430 ? 18.272 -5.785 6.070 1.00 90.00 430 ASP A CA 1
ATOM 3352 C C . ASP A 1 430 ? 18.651 -4.721 7.119 1.00 90.00 430 ASP A C 1
ATOM 3354 O O . ASP A 1 430 ? 19.557 -3.910 6.910 1.00 90.00 430 ASP A O 1
ATOM 3358 N N . CYS A 1 431 ? 17.997 -4.755 8.288 1.00 87.94 431 CYS A N 1
ATOM 3359 C CA . CYS A 1 431 ? 18.290 -3.874 9.417 1.00 87.94 431 CYS A CA 1
ATOM 3360 C C . CYS A 1 431 ? 19.678 -4.142 10.026 1.00 87.94 431 CYS A C 1
ATOM 3362 O O . CYS A 1 431 ? 20.444 -3.195 10.226 1.00 87.94 431 CYS A O 1
ATOM 3364 N N . LYS A 1 432 ? 20.052 -5.412 10.258 1.00 93.25 432 LYS A N 1
ATOM 3365 C CA . LYS A 1 432 ? 21.416 -5.771 10.693 1.00 93.25 432 LYS A CA 1
ATOM 3366 C C . LYS A 1 432 ? 22.464 -5.294 9.693 1.00 93.25 432 LYS A C 1
ATOM 3368 O O . LYS A 1 432 ? 23.490 -4.760 10.109 1.00 93.25 432 LYS A O 1
ATOM 3373 N N . GLU A 1 433 ? 22.242 -5.491 8.393 1.00 94.19 433 GLU A N 1
ATOM 3374 C CA . GLU A 1 433 ? 23.220 -5.100 7.380 1.00 94.19 433 GLU A CA 1
ATOM 3375 C C . GLU A 1 433 ? 23.344 -3.573 7.307 1.00 94.19 433 GLU A C 1
ATOM 3377 O O . GLU A 1 433 ? 24.457 -3.054 7.293 1.00 94.19 433 GLU A O 1
ATOM 3382 N N . ALA A 1 434 ? 22.230 -2.834 7.373 1.00 88.69 434 ALA A N 1
ATOM 3383 C CA . ALA A 1 434 ? 22.245 -1.375 7.472 1.00 88.69 434 ALA A CA 1
ATOM 3384 C C . ALA A 1 434 ? 23.017 -0.879 8.711 1.00 88.69 434 ALA A C 1
ATOM 3386 O O . ALA A 1 434 ? 23.859 0.013 8.585 1.00 88.69 434 ALA A O 1
ATOM 3387 N N . MET A 1 435 ? 22.808 -1.497 9.882 1.00 88.75 435 MET A N 1
ATOM 3388 C CA . MET A 1 435 ? 23.594 -1.208 11.088 1.00 88.75 435 MET A CA 1
ATOM 3389 C C . MET A 1 435 ? 25.085 -1.508 10.884 1.00 88.75 435 MET A C 1
ATOM 3391 O O . MET A 1 435 ? 25.921 -0.679 11.233 1.00 88.75 435 MET A O 1
ATOM 3395 N N . GLN A 1 436 ? 25.442 -2.646 10.279 1.00 94.19 436 GLN A N 1
ATOM 3396 C CA . GLN A 1 436 ? 26.841 -2.978 9.988 1.00 94.19 436 GLN A CA 1
ATOM 3397 C C . GLN A 1 436 ? 27.487 -1.999 8.998 1.00 94.19 436 GLN A C 1
ATOM 3399 O O . GLN A 1 436 ? 28.651 -1.646 9.183 1.00 94.19 436 GLN A O 1
ATOM 3404 N N . ARG A 1 437 ? 26.763 -1.538 7.969 1.00 93.44 437 ARG A N 1
ATOM 3405 C CA . ARG A 1 437 ? 27.261 -0.537 7.009 1.00 93.44 437 ARG A CA 1
ATOM 3406 C C . ARG A 1 437 ? 27.524 0.812 7.686 1.00 93.44 437 ARG A C 1
ATOM 3408 O O . ARG A 1 437 ? 28.578 1.396 7.454 1.00 93.44 437 ARG A O 1
ATOM 3415 N N . GLU A 1 438 ? 26.625 1.286 8.552 1.00 91.50 438 GLU A N 1
ATOM 3416 C CA . GLU A 1 438 ? 26.834 2.531 9.313 1.00 91.50 438 GLU A CA 1
ATOM 3417 C C . GLU A 1 438 ? 27.953 2.386 10.359 1.00 91.50 438 GLU A C 1
ATOM 3419 O O . GLU A 1 438 ? 28.769 3.294 10.491 1.00 91.50 438 GLU A O 1
ATOM 3424 N N . VAL A 1 439 ? 28.069 1.244 11.052 1.00 94.62 439 VAL A N 1
ATOM 3425 C CA . VAL A 1 439 ? 29.193 0.984 11.974 1.00 94.62 439 VAL A CA 1
ATOM 3426 C C . VAL A 1 439 ? 30.530 1.001 11.230 1.00 94.62 439 VAL A C 1
ATOM 3428 O O . VAL A 1 439 ? 31.434 1.711 11.661 1.00 94.62 439 VAL A O 1
ATOM 3431 N N . ARG A 1 440 ? 30.651 0.303 10.089 1.00 95.56 440 ARG A N 1
ATOM 3432 C CA . ARG A 1 440 ? 31.862 0.360 9.245 1.00 95.56 440 ARG A CA 1
ATOM 3433 C C . ARG A 1 440 ? 32.153 1.796 8.816 1.00 95.56 440 ARG A C 1
ATOM 3435 O O . ARG A 1 440 ? 33.220 2.307 9.118 1.00 95.56 440 ARG A O 1
ATOM 3442 N N . SER A 1 441 ? 31.160 2.498 8.270 1.00 95.12 441 SER A N 1
ATOM 3443 C CA . SER A 1 441 ? 31.333 3.882 7.821 1.00 95.12 441 SER A CA 1
ATOM 3444 C C . SER A 1 441 ? 31.698 4.862 8.949 1.00 95.12 441 SER A C 1
ATOM 3446 O O . SER A 1 441 ? 32.347 5.871 8.679 1.00 95.12 441 SER A O 1
ATOM 3448 N N . ARG A 1 442 ? 31.332 4.590 10.211 1.00 92.25 442 ARG A N 1
ATOM 3449 C CA . ARG A 1 442 ? 31.830 5.339 11.380 1.00 92.25 442 ARG A CA 1
ATOM 3450 C C . ARG A 1 442 ? 33.286 5.020 11.699 1.00 92.25 442 ARG A C 1
ATOM 3452 O O . ARG A 1 442 ? 34.045 5.955 11.918 1.00 92.25 442 ARG A O 1
ATOM 3459 N N . VAL A 1 443 ? 33.677 3.744 11.684 1.00 95.69 443 VAL A N 1
ATOM 3460 C CA . VAL A 1 443 ? 35.078 3.322 11.867 1.00 95.69 443 VAL A CA 1
ATOM 3461 C C . VAL A 1 443 ? 35.966 3.927 10.776 1.00 95.69 443 VAL A C 1
ATOM 3463 O O . VAL A 1 443 ? 36.992 4.515 11.103 1.00 95.69 443 VAL A O 1
ATOM 3466 N N . ASP A 1 444 ? 35.533 3.890 9.513 1.00 94.88 444 ASP A N 1
ATOM 3467 C CA . ASP A 1 444 ? 36.246 4.485 8.375 1.00 94.88 444 ASP A CA 1
ATOM 3468 C C . ASP A 1 444 ? 36.417 6.009 8.553 1.00 94.88 444 ASP A C 1
ATOM 3470 O O . ASP A 1 444 ? 37.504 6.554 8.354 1.00 94.88 444 ASP A O 1
ATOM 3474 N N . ARG A 1 445 ? 35.353 6.709 8.987 1.00 93.62 445 ARG A N 1
ATOM 3475 C CA . ARG A 1 445 ? 35.383 8.151 9.304 1.00 93.62 445 ARG A CA 1
ATOM 3476 C C . ARG A 1 445 ? 36.316 8.462 10.479 1.00 93.62 445 ARG A C 1
ATOM 3478 O O . ARG A 1 445 ? 37.087 9.414 10.399 1.00 93.62 445 ARG A O 1
ATOM 3485 N N . GLU A 1 446 ? 36.273 7.678 11.556 1.00 91.56 446 GLU A N 1
ATOM 3486 C CA . GLU A 1 446 ? 37.183 7.839 12.695 1.00 91.56 446 GLU A CA 1
ATOM 3487 C C . GLU A 1 446 ? 38.641 7.583 12.311 1.00 91.56 446 GLU A C 1
ATOM 3489 O O . GLU A 1 446 ? 39.517 8.334 12.738 1.00 91.56 446 GLU A O 1
ATOM 3494 N N . GLN A 1 447 ? 38.917 6.560 11.499 1.00 95.19 447 GLN A N 1
ATOM 3495 C CA . GLN A 1 447 ? 40.264 6.272 11.020 1.00 95.19 447 GLN A CA 1
ATOM 3496 C C . GLN A 1 447 ? 40.791 7.417 10.146 1.00 95.19 447 GLN A C 1
ATOM 3498 O O . GLN A 1 447 ? 41.882 7.912 10.414 1.00 95.19 447 GLN A O 1
ATOM 3503 N N . ALA A 1 448 ? 40.003 7.916 9.189 1.00 92.62 448 ALA A N 1
ATOM 3504 C CA . ALA A 1 448 ? 40.395 9.053 8.354 1.00 92.62 448 ALA A CA 1
ATOM 3505 C C . ALA A 1 448 ? 40.711 10.320 9.178 1.00 92.62 448 ALA A C 1
ATOM 3507 O O . ALA A 1 448 ? 41.667 11.036 8.875 1.00 92.62 448 ALA A O 1
ATOM 3508 N N . VAL A 1 449 ? 39.956 10.576 10.257 1.00 92.62 449 VAL A N 1
ATOM 3509 C CA . VAL A 1 449 ? 40.230 11.680 11.197 1.00 92.62 449 VAL A CA 1
ATOM 3510 C C . VAL A 1 449 ? 41.520 11.443 11.991 1.00 92.62 449 VAL A C 1
ATOM 3512 O O . VAL A 1 449 ? 42.298 12.381 12.162 1.00 92.62 449 VAL A O 1
ATOM 3515 N N . ARG A 1 450 ? 41.796 10.210 12.441 1.00 93.69 450 ARG A N 1
ATOM 3516 C CA . ARG A 1 450 ? 43.063 9.865 13.120 1.00 93.69 450 ARG A CA 1
ATOM 3517 C C . ARG A 1 450 ? 44.258 10.037 12.180 1.00 93.69 450 ARG A C 1
ATOM 3519 O O . ARG A 1 450 ? 45.217 10.703 12.551 1.00 93.69 450 ARG A O 1
ATOM 3526 N N . GLU A 1 451 ? 44.164 9.549 10.944 1.00 95.75 451 GLU A N 1
ATOM 3527 C CA . GLU A 1 451 ? 45.190 9.722 9.906 1.00 95.75 451 GLU A CA 1
ATOM 3528 C C . GLU A 1 451 ? 45.414 11.199 9.534 1.00 95.75 451 GLU A C 1
ATOM 3530 O O . GLU A 1 451 ? 46.519 11.582 9.145 1.00 95.75 451 GLU A O 1
ATOM 3535 N N . GLU A 1 452 ? 44.393 12.057 9.635 1.00 93.94 452 GLU A N 1
ATOM 3536 C CA . GLU A 1 452 ? 44.557 13.507 9.465 1.00 93.94 452 GLU A CA 1
ATOM 3537 C C . GLU A 1 452 ? 45.221 14.165 10.680 1.00 93.94 452 GLU A C 1
ATOM 3539 O O . GLU A 1 452 ? 46.110 15.000 10.510 1.00 93.94 452 GLU A O 1
ATOM 3544 N N . MET A 1 453 ? 44.851 13.769 11.901 1.00 90.50 453 MET A N 1
ATOM 3545 C CA . MET A 1 453 ? 45.525 14.229 13.117 1.00 90.50 453 MET A CA 1
ATOM 3546 C C . MET A 1 453 ? 47.001 13.815 13.134 1.00 90.50 453 MET A C 1
ATOM 3548 O O . MET A 1 453 ? 47.850 14.635 13.471 1.00 90.50 453 MET A O 1
ATOM 3552 N N . GLU A 1 454 ? 47.331 12.591 12.720 1.00 94.69 454 GLU A N 1
ATOM 3553 C CA . GLU A 1 454 ? 48.714 12.113 12.617 1.00 94.69 454 GLU A CA 1
ATOM 3554 C C . GLU A 1 454 ? 49.521 12.880 11.562 1.00 94.69 454 GLU A C 1
ATOM 3556 O O . GLU A 1 454 ? 50.655 13.269 11.847 1.00 94.69 454 GLU A O 1
ATOM 3561 N N . ARG A 1 455 ? 48.929 13.189 10.396 1.00 95.12 455 ARG A N 1
ATOM 3562 C CA . ARG A 1 455 ? 49.548 14.067 9.385 1.00 95.12 455 ARG A CA 1
ATOM 3563 C C . ARG A 1 455 ? 49.826 15.464 9.937 1.00 95.12 455 ARG A C 1
ATOM 3565 O O . ARG A 1 455 ? 50.978 15.888 9.913 1.00 95.12 455 ARG A O 1
ATOM 3572 N N . ARG A 1 456 ? 48.833 16.123 10.545 1.00 93.00 456 ARG A N 1
ATOM 3573 C CA . ARG A 1 456 ? 49.009 17.445 11.182 1.00 93.00 456 ARG A CA 1
ATOM 3574 C C . ARG A 1 456 ? 50.051 17.415 12.311 1.00 93.00 456 ARG A C 1
ATOM 3576 O O . ARG A 1 456 ? 50.832 18.349 12.459 1.00 93.00 456 ARG A O 1
ATOM 3583 N N . LEU A 1 457 ? 50.116 16.333 13.092 1.00 92.94 457 LEU A N 1
ATOM 3584 C CA . LEU A 1 457 ? 51.145 16.132 14.122 1.00 92.94 457 LEU A CA 1
ATOM 3585 C C . LEU A 1 457 ? 52.534 15.827 13.543 1.00 92.94 457 LEU A C 1
ATOM 3587 O O . LEU A 1 457 ? 53.522 15.954 14.266 1.00 92.94 457 LEU A O 1
ATOM 3591 N N . HIS A 1 458 ? 52.646 15.385 12.291 1.00 93.12 458 HIS A N 1
ATOM 3592 C CA . HIS A 1 458 ? 53.926 15.236 11.598 1.00 93.12 458 HIS A CA 1
ATOM 3593 C C . HIS A 1 458 ? 54.374 16.563 10.971 1.00 93.12 458 HIS A C 1
ATOM 3595 O O . HIS A 1 458 ? 55.521 16.951 11.167 1.00 93.12 458 HIS A O 1
ATOM 3601 N N . GLU A 1 459 ? 53.453 17.302 10.344 1.00 93.19 459 GLU A N 1
ATOM 3602 C CA . GLU A 1 459 ? 53.653 18.674 9.847 1.00 93.19 459 GLU A CA 1
ATOM 3603 C C . GLU A 1 459 ? 54.160 19.596 10.969 1.00 93.19 459 GLU A C 1
ATOM 3605 O O . GLU A 1 459 ? 55.261 20.130 10.875 1.00 93.19 459 GLU A O 1
ATOM 3610 N N . VAL A 1 460 ? 53.445 19.672 12.100 1.00 92.25 460 VAL A N 1
ATOM 3611 C CA . VAL A 1 460 ? 53.852 20.494 13.258 1.00 92.25 460 VAL A CA 1
ATOM 3612 C C . VAL A 1 460 ? 55.202 20.060 13.848 1.00 92.25 460 VAL A C 1
ATOM 3614 O O . VAL A 1 460 ? 55.955 20.907 14.324 1.00 92.25 460 VAL A O 1
ATOM 3617 N N . ARG A 1 461 ? 55.554 18.765 13.808 1.00 92.75 461 ARG A N 1
ATOM 3618 C CA . ARG A 1 461 ? 56.893 18.309 14.232 1.00 92.75 461 ARG A CA 1
ATOM 3619 C C . ARG A 1 461 ? 57.980 18.743 13.250 1.00 92.75 461 ARG A C 1
ATOM 3621 O O . ARG A 1 461 ? 58.998 19.254 13.701 1.00 92.75 461 ARG A O 1
ATOM 3628 N N . SER A 1 462 ? 57.741 18.624 11.944 1.00 92.06 462 SER A N 1
ATOM 3629 C CA . SER A 1 462 ? 58.646 19.127 10.904 1.00 92.06 462 SER A CA 1
ATOM 3630 C C . SER A 1 462 ? 58.867 20.639 11.031 1.00 92.06 462 SER A C 1
ATOM 3632 O O . SER A 1 462 ? 60.006 21.094 10.987 1.00 92.06 462 SER A O 1
ATOM 3634 N N . ASP A 1 463 ? 57.808 21.421 11.250 1.00 91.06 463 ASP A N 1
ATOM 3635 C CA . ASP A 1 463 ? 57.912 22.874 11.437 1.00 91.06 463 ASP A CA 1
ATOM 3636 C C . ASP A 1 463 ? 58.724 23.231 12.694 1.00 91.06 463 ASP A C 1
ATOM 3638 O O . ASP A 1 463 ? 59.575 24.120 12.654 1.00 91.06 463 ASP A O 1
ATOM 3642 N N . VAL A 1 464 ? 58.522 22.510 13.803 1.00 89.56 464 VAL A N 1
ATOM 3643 C CA . VAL A 1 464 ? 59.305 22.686 15.039 1.00 89.56 464 VAL A CA 1
ATOM 3644 C C . VAL A 1 464 ? 60.772 22.279 14.851 1.00 89.56 464 VAL A C 1
ATOM 3646 O O . VAL A 1 464 ? 61.654 22.986 15.336 1.00 89.56 464 VAL A O 1
ATOM 3649 N N . GLU A 1 465 ? 61.062 21.198 14.123 1.00 89.00 465 GLU A N 1
ATOM 3650 C CA . GLU A 1 465 ? 62.433 20.782 13.790 1.00 89.00 465 GLU A CA 1
ATOM 3651 C C . GLU A 1 465 ? 63.140 21.809 12.889 1.00 89.00 465 GLU A C 1
ATOM 3653 O O . GLU A 1 465 ? 64.302 22.147 13.131 1.00 89.00 465 GLU A O 1
ATOM 3658 N N . VAL A 1 466 ? 62.436 22.376 11.903 1.00 88.25 466 VAL A N 1
ATOM 3659 C CA . VAL A 1 466 ? 62.943 23.466 11.052 1.00 88.25 466 VAL A CA 1
ATOM 3660 C C . VAL A 1 466 ? 63.217 24.723 11.881 1.00 88.25 466 VAL A C 1
ATOM 3662 O O . VAL A 1 466 ? 64.312 25.282 11.792 1.00 88.25 466 VAL A O 1
ATOM 3665 N N . LEU A 1 467 ? 62.280 25.151 12.734 1.00 83.94 467 LEU A N 1
ATOM 3666 C CA . LEU A 1 467 ? 62.452 26.316 13.611 1.00 83.94 467 LEU A CA 1
ATOM 3667 C C . LEU A 1 467 ? 63.610 26.128 14.605 1.00 83.94 467 LEU A C 1
ATOM 3669 O O . LEU A 1 467 ? 64.422 27.038 14.775 1.00 83.94 467 LEU A O 1
ATOM 3673 N N . ALA A 1 468 ? 63.749 24.943 15.205 1.00 81.00 468 ALA A N 1
ATOM 3674 C CA . ALA A 1 468 ? 64.891 24.610 16.055 1.00 81.00 468 ALA A CA 1
ATOM 3675 C C . ALA A 1 468 ? 66.215 24.638 15.268 1.00 81.00 468 ALA A C 1
ATOM 3677 O O . ALA A 1 468 ? 67.206 25.193 15.743 1.00 81.00 468 ALA A O 1
ATOM 3678 N N . GLY A 1 469 ? 66.228 24.108 14.041 1.00 80.44 469 GLY A N 1
ATOM 3679 C CA . GLY A 1 469 ? 67.382 24.156 13.140 1.00 80.44 469 GLY A CA 1
ATOM 3680 C C . GLY A 1 469 ? 67.784 25.575 12.715 1.00 80.44 469 GLY A C 1
ATOM 3681 O O . GLY A 1 469 ? 68.969 25.827 12.492 1.00 80.44 469 GLY A O 1
ATOM 3682 N N . HIS A 1 470 ? 66.832 26.510 12.644 1.00 77.06 470 HIS A N 1
ATOM 3683 C CA . HIS A 1 470 ? 67.110 27.936 12.453 1.00 77.06 470 HIS A CA 1
ATOM 3684 C C . HIS A 1 470 ? 67.727 28.573 13.704 1.00 77.06 470 HIS A C 1
ATOM 3686 O O . HIS A 1 470 ? 68.786 29.188 13.594 1.00 77.06 470 HIS A O 1
ATOM 3692 N N . LEU A 1 471 ? 67.150 28.352 14.890 1.00 72.06 471 LEU A N 1
ATOM 3693 C CA . LEU A 1 471 ? 67.684 28.879 16.155 1.00 72.06 471 LEU A CA 1
ATOM 3694 C C . LEU A 1 471 ? 69.131 28.412 16.411 1.00 72.06 471 LEU A C 1
ATOM 3696 O O . LEU A 1 471 ? 70.010 29.231 16.670 1.00 72.06 471 LEU A O 1
ATOM 3700 N N . TYR A 1 472 ? 69.419 27.119 16.215 1.00 68.88 472 TYR A N 1
ATOM 3701 C CA . TYR A 1 472 ? 70.786 26.584 16.314 1.00 68.88 472 TYR A CA 1
ATOM 3702 C C . TYR A 1 472 ? 71.755 27.125 15.244 1.00 68.88 472 TYR A C 1
ATOM 3704 O O . TYR A 1 472 ? 72.972 27.058 15.434 1.00 68.88 472 TYR A O 1
ATOM 3712 N N . ARG A 1 473 ? 71.256 27.662 14.122 1.00 60.25 473 ARG A N 1
ATOM 3713 C CA . ARG A 1 473 ? 72.080 28.339 13.104 1.00 60.25 473 ARG A CA 1
ATOM 3714 C C . ARG A 1 473 ? 72.393 29.780 13.476 1.00 60.25 473 ARG A C 1
ATOM 3716 O O . ARG A 1 473 ? 73.532 30.200 13.287 1.00 60.25 473 ARG A O 1
ATOM 3723 N N . ASP A 1 474 ? 71.421 30.504 14.017 1.00 56.09 474 ASP A N 1
ATOM 3724 C CA . ASP A 1 474 ? 71.624 31.887 14.443 1.00 56.09 474 ASP A CA 1
ATOM 3725 C C . ASP A 1 474 ? 72.567 31.956 15.658 1.00 56.09 474 ASP A C 1
ATOM 3727 O O . ASP A 1 474 ? 73.453 32.811 15.682 1.00 56.09 474 ASP A O 1
ATOM 3731 N N . ASP A 1 475 ? 72.521 30.986 16.581 1.00 53.50 475 ASP A N 1
ATOM 3732 C CA . ASP A 1 475 ? 73.540 30.836 17.637 1.00 53.50 475 ASP A CA 1
ATOM 3733 C C . ASP A 1 475 ? 74.938 30.501 17.077 1.00 53.50 475 ASP A C 1
ATOM 3735 O O . ASP A 1 475 ? 75.958 31.019 17.544 1.00 53.50 475 ASP A O 1
ATOM 3739 N N . ALA A 1 476 ? 75.013 29.702 16.007 1.00 53.88 476 ALA A N 1
ATOM 3740 C CA . ALA A 1 476 ? 76.264 29.434 15.291 1.00 53.88 476 ALA A CA 1
ATOM 3741 C C . ALA A 1 476 ? 76.786 30.640 14.475 1.00 53.88 476 ALA A C 1
ATOM 3743 O O . ALA A 1 476 ? 77.870 30.565 13.886 1.00 53.88 476 ALA A O 1
ATOM 3744 N N . HIS A 1 477 ? 76.046 31.751 14.420 1.00 48.78 477 HIS A N 1
ATOM 3745 C CA . HIS A 1 477 ? 76.461 33.003 13.780 1.00 48.78 477 HIS A CA 1
ATOM 3746 C C . HIS A 1 477 ? 76.626 34.157 14.784 1.00 48.78 477 HIS A C 1
ATOM 3748 O O . HIS A 1 477 ? 77.514 34.990 14.597 1.00 48.78 477 HIS A O 1
ATOM 3754 N N . SER A 1 478 ? 75.890 34.164 15.900 1.00 47.44 478 SER A N 1
ATOM 3755 C CA . SER A 1 478 ? 76.081 35.114 17.005 1.00 47.44 478 SER A CA 1
ATOM 3756 C C . SER A 1 478 ? 77.432 34.905 17.709 1.00 47.44 478 SER A C 1
ATOM 3758 O O . SER A 1 478 ? 78.169 35.865 17.954 1.00 47.44 478 SER A O 1
ATOM 3760 N N . HIS A 1 479 ? 77.841 33.649 17.927 1.00 45.53 479 HIS A N 1
ATOM 3761 C CA . HIS A 1 479 ? 79.114 33.314 18.576 1.00 45.53 479 HIS A CA 1
ATOM 3762 C C . HIS A 1 479 ? 80.379 33.643 17.757 1.00 45.53 479 HIS A C 1
ATOM 3764 O O . HIS A 1 479 ? 81.487 33.542 18.285 1.00 45.53 479 HIS A O 1
ATOM 3770 N N . ALA A 1 480 ? 80.251 34.110 16.509 1.00 44.31 480 ALA A N 1
ATOM 3771 C CA . ALA A 1 480 ? 81.378 34.635 15.733 1.00 44.31 480 ALA A CA 1
ATOM 3772 C C . ALA A 1 480 ? 81.776 36.078 16.121 1.00 44.31 480 ALA A C 1
ATOM 3774 O O . ALA A 1 480 ? 82.866 36.525 15.763 1.00 44.31 480 ALA A O 1
ATOM 3775 N N . SER A 1 481 ? 80.925 36.812 16.855 1.00 44.97 481 SER A N 1
ATOM 3776 C CA . SER A 1 481 ? 81.151 38.222 17.213 1.00 44.97 481 SER A CA 1
ATOM 3777 C C . SER A 1 481 ? 80.673 38.559 18.635 1.00 44.97 481 SER A C 1
ATOM 3779 O O . SER A 1 481 ? 79.858 39.459 18.837 1.00 44.97 481 SER A O 1
ATOM 3781 N N . GLY A 1 482 ? 81.212 37.855 19.635 1.00 41.00 482 GLY A N 1
ATOM 3782 C CA . GLY A 1 482 ? 80.873 38.065 21.048 1.00 41.00 482 GLY A CA 1
ATOM 3783 C C . GLY A 1 482 ? 81.966 37.607 22.014 1.00 41.00 482 GLY A C 1
ATOM 3784 O O . GLY A 1 482 ? 81.828 36.572 22.661 1.00 41.00 482 GLY A O 1
ATOM 3785 N N . LYS A 1 483 ? 83.055 38.378 22.126 1.00 43.34 483 LYS A N 1
ATOM 3786 C CA . LYS A 1 483 ? 83.934 38.309 23.306 1.00 43.34 483 LYS A CA 1
ATOM 3787 C C . LYS A 1 483 ? 83.316 39.097 24.462 1.00 43.34 483 LYS A C 1
ATOM 3789 O O . LYS A 1 483 ? 82.664 40.106 24.228 1.00 43.34 483 LYS A O 1
ATOM 3794 N N . ASP A 1 484 ? 83.626 38.648 25.674 1.00 44.09 484 ASP A N 1
ATOM 3795 C CA . ASP A 1 484 ? 83.488 39.373 26.940 1.00 44.09 484 ASP A CA 1
ATOM 3796 C C . ASP A 1 484 ? 82.075 39.876 27.294 1.00 44.09 484 ASP A C 1
ATOM 3798 O O . ASP A 1 484 ? 81.706 41.018 27.040 1.00 44.09 484 ASP A O 1
ATOM 3802 N N . LEU A 1 485 ? 81.319 39.048 28.024 1.00 41.81 485 LEU A N 1
ATOM 3803 C CA . LEU A 1 485 ? 81.146 39.199 29.483 1.00 41.81 485 LEU A CA 1
ATOM 3804 C C . LEU A 1 485 ? 80.403 37.971 30.054 1.00 41.81 485 LEU A C 1
ATOM 3806 O O . LEU A 1 485 ? 79.568 37.374 29.381 1.00 41.81 485 LEU A O 1
ATOM 3810 N N . GLY A 1 486 ? 80.738 37.547 31.278 1.00 36.59 486 GLY A N 1
ATOM 3811 C CA . GLY A 1 486 ? 80.228 36.299 31.874 1.00 36.59 486 GLY A CA 1
ATOM 3812 C C . GLY A 1 486 ? 79.210 36.501 33.001 1.00 36.59 486 GLY A C 1
ATOM 3813 O O . GLY A 1 486 ? 79.247 37.512 33.699 1.00 36.59 486 GLY A O 1
ATOM 3814 N N . GLY A 1 487 ? 78.346 35.504 33.237 1.00 38.97 487 GLY A N 1
ATOM 3815 C CA . GLY A 1 487 ? 77.412 35.503 34.370 1.00 38.97 487 GLY A CA 1
ATOM 3816 C C . GLY A 1 487 ? 76.505 34.265 34.460 1.00 38.97 487 GLY A C 1
ATOM 3817 O O . GLY A 1 487 ? 75.658 34.058 33.607 1.00 38.97 487 GLY A O 1
ATOM 3818 N N . PHE A 1 488 ? 76.710 33.469 35.515 1.00 39.47 488 PHE A N 1
ATOM 3819 C CA . PHE A 1 488 ? 75.831 32.465 36.153 1.00 39.47 488 PHE A CA 1
ATOM 3820 C C . PHE A 1 488 ? 74.404 32.213 35.608 1.00 39.47 488 PHE A C 1
ATOM 3822 O O . PHE A 1 488 ? 73.600 33.133 35.511 1.00 39.47 488 PHE A O 1
ATOM 3829 N N . GLY A 1 489 ? 74.019 30.930 35.468 1.00 39.12 489 GLY A N 1
ATOM 3830 C CA . GLY A 1 489 ? 72.624 30.562 35.156 1.00 39.12 489 GLY A CA 1
ATOM 3831 C C . GLY A 1 489 ? 72.271 29.064 35.120 1.00 39.12 489 GLY A C 1
ATOM 3832 O O . GLY A 1 489 ? 71.551 28.643 34.223 1.00 39.12 489 GLY A O 1
ATOM 3833 N N . SER A 1 490 ? 72.762 28.228 36.046 1.00 45.28 490 SER A N 1
ATOM 3834 C CA . SER A 1 490 ? 72.386 26.798 36.065 1.00 45.28 490 SER A CA 1
ATOM 3835 C C . SER A 1 490 ? 70.976 26.585 36.635 1.00 45.28 490 SER A C 1
ATOM 3837 O O . SER A 1 490 ? 70.764 26.758 37.835 1.00 45.28 490 SER A O 1
ATOM 3839 N N . ALA A 1 491 ? 70.026 26.176 35.789 1.00 42.12 491 ALA A N 1
ATOM 3840 C CA . ALA A 1 491 ? 68.678 25.760 36.179 1.00 42.12 491 ALA A CA 1
ATOM 3841 C C . ALA A 1 491 ? 68.286 24.470 35.437 1.00 42.12 491 ALA A C 1
ATOM 3843 O O . ALA A 1 491 ? 68.548 24.319 34.246 1.00 42.12 491 ALA A O 1
ATOM 3844 N N . ARG A 1 492 ? 67.696 23.509 36.159 1.00 43.72 492 ARG A N 1
ATOM 3845 C CA . ARG A 1 492 ? 67.568 22.107 35.731 1.00 43.72 492 ARG A CA 1
ATOM 3846 C C . ARG A 1 492 ? 66.109 21.653 35.791 1.00 43.72 492 ARG A C 1
ATOM 3848 O O . ARG A 1 492 ? 65.596 21.404 36.877 1.00 43.72 492 ARG A O 1
ATOM 3855 N N . LEU A 1 493 ? 65.485 21.491 34.628 1.00 41.84 493 LEU A N 1
ATOM 3856 C CA . LEU A 1 493 ? 64.177 20.854 34.430 1.00 41.84 493 LEU A CA 1
ATOM 3857 C C . LEU A 1 493 ? 64.403 19.770 33.361 1.00 41.84 493 LEU A C 1
ATOM 3859 O O . LEU A 1 493 ? 64.685 20.104 32.219 1.00 41.84 493 LEU A O 1
ATOM 3863 N N . VAL A 1 494 ? 64.558 18.480 33.680 1.00 43.88 494 VAL A N 1
ATOM 3864 C CA . VAL A 1 494 ? 63.619 17.588 34.396 1.00 43.88 494 VAL A CA 1
ATOM 3865 C C . VAL A 1 494 ? 62.270 17.586 33.683 1.00 43.88 494 VAL A C 1
ATOM 3867 O O . VAL A 1 494 ? 61.407 18.411 33.968 1.00 43.88 494 VAL A O 1
ATOM 3870 N N . GLY A 1 495 ? 62.135 16.677 32.715 1.00 47.47 495 GLY A N 1
ATOM 3871 C CA . GLY A 1 495 ? 60.893 16.459 31.980 1.00 47.47 495 GLY A CA 1
ATOM 3872 C C . GLY A 1 495 ? 59.839 15.742 32.822 1.00 47.47 495 GLY A C 1
ATOM 3873 O O . GLY A 1 495 ? 60.158 15.068 33.803 1.00 47.47 495 GLY A O 1
ATOM 3874 N N . HIS A 1 496 ? 58.582 15.887 32.411 1.00 42.66 496 HIS A N 1
ATOM 3875 C CA . HIS A 1 496 ? 57.429 15.246 33.034 1.00 42.66 496 HIS A CA 1
ATOM 3876 C C . HIS A 1 496 ? 56.418 14.846 31.948 1.00 42.66 496 HIS A C 1
ATOM 3878 O O . HIS A 1 496 ? 55.343 15.430 31.828 1.00 42.66 496 HIS A O 1
ATOM 3884 N N . ASP A 1 497 ? 56.778 13.850 31.134 1.00 39.59 497 ASP A N 1
ATOM 3885 C CA . ASP A 1 497 ? 55.817 13.224 30.225 1.00 39.59 497 ASP A CA 1
ATOM 3886 C C . ASP A 1 497 ? 54.727 12.530 31.050 1.00 39.59 497 ASP A C 1
ATOM 3888 O O . ASP A 1 497 ? 54.995 11.627 31.850 1.00 39.59 497 ASP A O 1
ATOM 3892 N N . PHE A 1 498 ? 53.486 12.985 30.887 1.00 42.91 498 PHE A N 1
ATOM 3893 C CA . PHE A 1 498 ? 52.332 12.366 31.528 1.00 42.91 498 PHE A CA 1
ATOM 3894 C C . PHE A 1 498 ? 52.003 11.037 30.841 1.00 42.91 498 PHE A C 1
ATOM 3896 O O . PHE A 1 498 ? 51.960 10.944 29.615 1.00 42.91 498 PHE A O 1
ATOM 3903 N N . GLY A 1 499 ? 51.783 9.997 31.647 1.00 39.44 499 GLY A N 1
ATOM 3904 C CA . GLY A 1 499 ? 51.647 8.630 31.154 1.00 39.44 499 GLY A CA 1
ATOM 3905 C C . GLY A 1 499 ? 50.427 8.414 30.256 1.00 39.44 499 GLY A C 1
ATOM 3906 O O . GLY A 1 499 ? 49.331 8.901 30.535 1.00 39.44 499 GLY A O 1
ATOM 3907 N N . ALA A 1 500 ? 50.607 7.606 29.211 1.00 47.53 500 ALA A N 1
ATOM 3908 C CA . ALA A 1 500 ? 49.505 7.081 28.419 1.00 47.53 500 ALA A CA 1
ATOM 3909 C C . ALA A 1 500 ? 48.659 6.119 29.275 1.00 47.53 500 ALA A C 1
ATOM 3911 O O . ALA A 1 500 ? 49.084 5.006 29.574 1.00 47.53 500 ALA A O 1
ATOM 3912 N N . GLY A 1 501 ? 47.461 6.556 29.666 1.00 45.44 501 GLY A N 1
ATOM 3913 C CA . GLY A 1 501 ? 46.485 5.748 30.396 1.00 45.44 501 GLY A CA 1
ATOM 3914 C C . GLY A 1 501 ? 45.185 5.625 29.610 1.00 45.44 501 GLY A C 1
ATOM 3915 O O . GLY A 1 501 ? 44.349 6.526 29.658 1.00 45.44 501 GLY A O 1
ATOM 3916 N N . ARG A 1 502 ? 45.005 4.516 28.883 1.00 46.38 502 ARG A N 1
ATOM 3917 C CA . ARG A 1 502 ? 43.713 4.173 28.271 1.00 46.38 502 ARG A CA 1
ATOM 3918 C C . ARG A 1 502 ? 43.518 2.662 28.171 1.00 46.38 502 ARG A C 1
ATOM 3920 O O . ARG A 1 502 ? 43.653 2.068 27.105 1.00 46.38 502 ARG A O 1
ATOM 3927 N N . ASP A 1 503 ? 43.202 2.067 29.315 1.00 52.44 503 ASP A N 1
ATOM 3928 C CA . ASP A 1 503 ? 42.698 0.700 29.390 1.00 52.44 503 ASP A CA 1
ATOM 3929 C C . ASP A 1 503 ? 41.342 0.544 28.685 1.00 52.44 503 ASP A C 1
ATOM 3931 O O . ASP A 1 503 ? 40.632 1.510 28.386 1.00 52.44 503 ASP A O 1
ATOM 3935 N N . ALA A 1 504 ? 41.002 -0.713 28.413 1.00 55.75 504 ALA A N 1
ATOM 3936 C CA . ALA A 1 504 ? 39.792 -1.115 27.719 1.00 55.75 504 ALA A CA 1
ATOM 3937 C C . ALA A 1 504 ? 38.499 -0.770 28.477 1.00 55.75 504 ALA A C 1
ATOM 3939 O O . ALA A 1 504 ? 38.435 -0.852 29.700 1.00 55.75 504 ALA A O 1
ATOM 3940 N N . TYR A 1 505 ? 37.423 -0.575 27.712 1.00 49.19 505 TYR A N 1
ATOM 3941 C CA . TYR A 1 505 ? 36.125 -1.170 28.033 1.00 49.19 505 TYR A CA 1
ATOM 3942 C C . TYR A 1 505 ? 35.516 -1.752 26.755 1.00 49.19 505 TYR A C 1
ATOM 3944 O O . TYR A 1 505 ? 35.643 -1.163 25.682 1.00 49.19 505 TYR A O 1
ATOM 3952 N N . GLY A 1 506 ? 34.902 -2.929 26.872 1.00 53.84 506 GLY A N 1
ATOM 3953 C CA . GLY A 1 506 ? 34.179 -3.595 25.787 1.00 53.84 506 GLY A CA 1
ATOM 3954 C C . GLY A 1 506 ? 32.663 -3.524 25.975 1.00 53.84 506 GLY A C 1
ATOM 3955 O O . GLY A 1 506 ? 32.184 -3.208 27.066 1.00 53.84 506 GLY A O 1
ATOM 3956 N N . GLY A 1 507 ? 31.937 -3.858 24.908 1.00 45.19 507 GLY A N 1
ATOM 3957 C CA . GLY A 1 507 ? 30.480 -3.995 24.844 1.00 45.19 507 GLY A CA 1
ATOM 3958 C C . GLY A 1 507 ? 30.090 -4.696 23.553 1.00 45.19 507 GLY A C 1
ATOM 3959 O O . GLY A 1 507 ? 30.521 -4.190 22.495 1.00 45.19 507 GLY A O 1
#